Protein 5XPC (pdb70)

CATH classification: 3.10.20.10

GO terms:
  GO:0004520 DNA endonuclease activity (F, IDA)
  GO:0006309 apoptotic DNA fragmentation (P, IDA)
  GO:0006309 apoptotic DNA fragmentation (P, TAS)
  GO:0031491 nucleosome binding (F, IPI)

Nearest PDB structures (foldseek):
  5xpb-assembly1_E  TM=9.984E-01  e=8.593E-16  Drosophila melanogaster
  7v6e-assembly2_B  TM=9.165E-01  e=2.804E-06  Drosophila melanogaster
  2eel-assembly1_A  TM=8.761E-01  e=1.383E-06  Homo sapiens
  4ikg-assembly1_A  TM=8.770E-01  e=5.742E-05  Mus musculus
  4mac-assembly3_B  TM=8.916E-01  e=1.092E-04  Mus musculus

Sequence (433 aa):
APMRGYKVTDNERTRKYGIGANSLEMLIAKAKSKFPLLEPHLYLASDGFEVSDDEYLKSLPAQTLFIVSGPDAVITTDADFEFEKGAPMRGYKVTDNERTRKYGIGANSLEMLIAKAKSKFPLLEPHLYLASDGFEVSDDEYLKSLPAQTLFIVSGPDAVITTDADFEFEKMLAPMRGYKVTDNERTRKYGIGANSLEMLIAKAKSKFPLLEPHLYLASDGFEVSDDEYLKSLPAQTLFIVSGPDAVITTDADFEFEKMAPMRGYKVTDNERTRKYGIGANSLEMLIAKAKSKFPLLEPHLYLASDGFEVSDDEYLKSLPAQTLFIVSGPDAVITTDADFEFEKMLGAPMRGYKVTDNERTRKYGIGANSLEMLIAKAKSKFPLLEPHLYLASDGFEVSDDEYLKSLPAQTLFIVSGPDAVITTDADFEFEKM

Foldseek 3Di:
DDWFWEWEAALVRPRIDIDIDDFPVVVQVVVPVVDDEPAKWWAQQAPGHTQPGRVSVVVDDGHGYTHIDYPPDDHCHVVNVVVVD/DADWFWEKEAALLRPDIDIDIDRFLVVVQVVVCVVPVDDAKWKAQLAQGHTPDGRVSVVVDDGHGYIHIDHPPDDGQHPVRNVVVVVD/DDWFWEWEAAQLRPDIDIDIDDFPVGVQVVVVVVDVDPAKWKAQLAPGHTPPGRVSVVVDDGHGYIHIDHPPDDHQHPVNNVVVVD/DDWFWEKEDALLRDDIDIDIDDFPVRVQVVVCVVVVDPAKWKAQLAQRHTQDGRVSVVVDDGHGYIHIDHPPDDGQHPVNSVVVVVD/DADKFWEKEAALLRPDIDIDIDRFPVRVQVVVCVVPVDPAKWWAQLAQGHTCDGRVSVVVDDGHGYIHIDHPPDRGHHPVRSVVVVD

Radius of gyration: 29.67 Å; Cα contacts (8 Å, |Δi|>4): 879; chains: 5; bounding box: 61×91×56 Å

Organism: Drosophila melanogaster (NCBI:txid7227)

Secondary structure (DSSP, 8-state):
---EEEEEE-TTS-SEEEEEESSHHHHHHHHHHHS--SS-EEEETTT--EE-SHHHHHTSPTT-EEEEE-TT-----HHHHHHH-/-PPPEEEEEE-TT--SEEEEEESSHHHHHHHHHHHS--SS-EEEETTT--EE-SHHHHHHSPTT-EEEEESTT--PPPHHHHHHHHH-/---EEEEEE-TT---EEEEEESSHHHHHHHHHHHSS-SS-EEEETTT--EE-SHHHHHHSPTT-EEEEE-TT-----HHHHHHHT-/---EEEEEE-TT--SEEEEEESSHHHHHHHHHHHS--SS-EEEETTT--EE-SHHHHHTSPTT-EEEEE-TT--PPPHHHHHHHHH-/-PPPEEEEEE-TT--SEEEEEESSHHHHHHHHHHHS--SS-EEEETTT--B--SHHHHHTSPTT-EEEEE-TT--PPPHHHHHHHH-

InterPro domains:
  IPR003508 CIDE-N domain [PF02017] (48-115)
  IPR003508 CIDE-N domain [PS51135] (46-121)
  IPR003508 CIDE-N domain [SM00266] (48-112)
  IPR015311 DNA fragmentation factor 40, C-terminal [PF09230] (152-435)
  IPR039729 DNA fragmentation factor 40 [PTHR13067] (41-447)
  IPR044925 His-Me finger superfamily [SSF54060] (134-439)

Structure (mmCIF, N/CA/C/O backbone):
data_5XPC
#
_entry.id   5XPC
#
_cell.length_a   53.081
_cell.length_b   76.588
_cell.length_c   174.597
_cell.angle_alpha   90.00
_cell.angle_beta   90.00
_cell.angle_gamma   90.00
#
_symmetry.space_group_name_H-M   'P 21 21 21'
#
loop_
_entity.id
_entity.type
_entity.pdbx_description
1 polymer 'DNAation factor-related protein 4'
2 non-polymer GLYCEROL
3 water water
#
loop_
_atom_site.group_PDB
_atom_site.id
_atom_site.type_symbol
_atom_site.label_atom_id
_atom_site.label_alt_id
_atom_site.label_comp_id
_atom_site.label_asym_id
_atom_site.label_entity_id
_atom_site.label_seq_id
_atom_site.pdbx_PDB_ins_code
_atom_site.Cartn_x
_atom_site.Cartn_y
_atom_site.Cartn_z
_atom_site.occupancy
_atom_site.B_iso_or_equiv
_atom_site.auth_seq_id
_atom_site.auth_comp_id
_atom_site.auth_asym_id
_atom_site.auth_atom_id
_atom_site.pdbx_PDB_model_num
ATOM 1 N N . ALA A 1 7 ? -4.506 36.281 104.907 1.00 51.45 45 ALA A N 1
ATOM 2 C CA . ALA A 1 7 ? -3.186 36.624 104.385 1.00 50.00 45 ALA A CA 1
ATOM 3 C C . ALA A 1 7 ? -2.996 36.080 102.969 1.00 43.13 45 ALA A C 1
ATOM 4 O O . ALA A 1 7 ? -3.500 35.003 102.632 1.00 41.09 45 ALA A O 1
ATOM 6 N N . PRO A 1 8 ? -2.276 36.824 102.137 1.00 43.82 46 PRO A N 1
ATOM 7 C CA . PRO A 1 8 ? -2.085 36.397 100.749 1.00 41.55 46 PRO A CA 1
ATOM 8 C C . PRO A 1 8 ? -1.065 35.276 100.637 1.00 38.28 46 PRO A C 1
ATOM 9 O O . PRO A 1 8 ? -0.119 35.166 101.421 1.00 31.40 46 PRO A O 1
ATOM 13 N N . MET A 1 9 ? -1.280 34.432 99.640 1.00 34.04 47 MET A N 1
ATOM 14 C CA . MET A 1 9 ? -0.289 33.434 99.283 1.00 31.27 47 MET A CA 1
ATOM 15 C C . MET A 1 9 ? 0.926 34.130 98.673 1.00 31.24 47 MET A C 1
ATOM 16 O O . MET A 1 9 ? 0.789 35.037 97.848 1.00 31.70 47 MET A O 1
ATOM 21 N N . ARG A 1 10 ? 2.122 33.728 99.092 1.00 25.45 48 ARG A N 1
ATOM 22 C CA . ARG A 1 10 ? 3.348 34.234 98.485 1.00 21.89 48 ARG A CA 1
ATOM 23 C C . ARG A 1 10 ? 4.262 33.067 98.140 1.00 23.66 48 ARG A C 1
ATOM 24 O O . ARG A 1 10 ? 4.198 32.011 98.766 1.00 25.92 48 ARG A O 1
ATOM 32 N N . GLY A 1 11 ? 5.115 33.267 97.138 1.00 23.06 49 GLY A N 1
ATOM 33 C CA . GLY A 1 11 ? 6.107 32.272 96.782 1.00 21.48 49 GLY A CA 1
ATOM 34 C C . GLY A 1 11 ? 7.381 32.442 97.595 1.00 24.61 49 GLY A C 1
ATOM 35 O O . GLY A 1 11 ? 7.843 33.558 97.821 1.00 22.93 49 GLY A O 1
ATOM 36 N N . TYR A 1 12 ? 7.946 31.311 98.028 1.00 21.58 50 TYR A N 1
ATOM 37 C CA . TYR A 1 12 ? 9.225 31.278 98.732 1.00 19.47 50 TYR A CA 1
ATOM 38 C C . TYR A 1 12 ? 10.111 30.191 98.130 1.00 19.88 50 TYR A C 1
ATOM 39 O O . TYR A 1 12 ? 9.622 29.220 97.547 1.00 23.13 50 TYR A O 1
ATOM 48 N N . LYS A 1 13 ? 11.425 30.343 98.302 1.00 17.86 51 LYS A N 1
ATOM 49 C CA . LYS A 1 13 ? 12.397 29.345 97.868 1.00 19.66 51 LYS A CA 1
ATOM 50 C C . LYS A 1 13 ? 13.018 28.674 99.088 1.00 26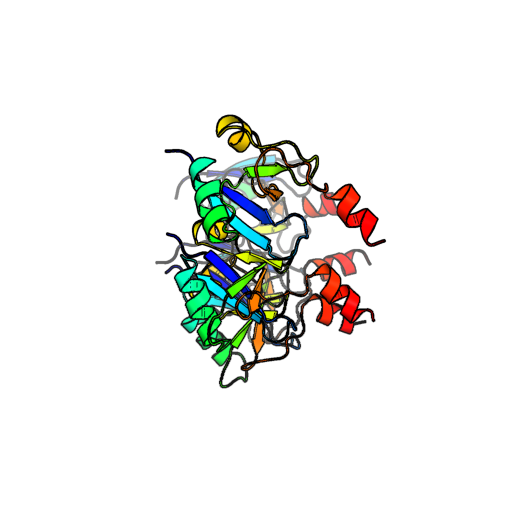.86 51 LYS A C 1
ATOM 51 O O . LYS A 1 13 ? 13.460 29.353 100.026 1.00 24.43 51 LYS A O 1
ATOM 57 N N . VAL A 1 14 ? 13.033 27.347 99.083 1.00 24.57 52 VAL A N 1
ATOM 58 C CA . VAL A 1 14 ? 13.540 26.562 100.203 1.00 22.88 52 VAL A CA 1
ATOM 59 C C . VAL A 1 14 ? 14.514 25.528 99.653 1.00 24.46 52 VAL A C 1
ATOM 60 O O . VAL A 1 14 ? 14.212 24.852 98.662 1.00 25.50 52 VAL A O 1
ATOM 64 N N . THR A 1 15 ? 15.665 25.383 100.307 1.00 23.20 53 THR A N 1
ATOM 65 C CA . THR A 1 15 ? 16.660 24.401 99.894 1.00 22.20 53 THR A CA 1
ATOM 66 C C . THR A 1 15 ? 17.358 23.865 101.138 1.00 27.23 53 THR A C 1
ATOM 67 O O . THR A 1 15 ? 17.151 24.352 102.251 1.00 26.50 53 THR A O 1
ATOM 71 N N . ASP A 1 16 ? 18.171 22.833 100.949 1.00 24.95 54 ASP A N 1
ATOM 72 C CA . ASP A 1 16 ? 18.888 22.246 102.069 1.00 23.54 54 ASP A CA 1
ATOM 73 C C . ASP A 1 16 ? 20.241 22.928 102.204 1.00 24.30 54 ASP A C 1
ATOM 74 O O . ASP A 1 16 ? 20.603 23.800 101.414 1.00 27.04 54 ASP A O 1
ATOM 79 N N . ASN A 1 17 ? 21.008 22.534 103.225 1.00 28.06 55 ASN A N 1
ATOM 80 C CA . ASN A 1 17 ? 22.269 23.220 103.464 1.00 24.55 55 ASN A CA 1
ATOM 81 C C . ASN A 1 17 ? 23.241 23.032 102.310 1.00 28.50 55 ASN A C 1
ATOM 82 O O . ASN A 1 17 ? 24.068 23.913 102.055 1.00 31.00 55 ASN A O 1
ATOM 87 N N . GLU A 1 18 ? 23.164 21.896 101.610 1.00 31.15 56 GLU A N 1
ATOM 88 C CA . GLU A 1 18 ? 23.955 21.686 100.403 1.00 35.11 56 GLU A CA 1
ATOM 89 C C . GLU A 1 18 ? 23.466 22.518 99.231 1.00 30.13 56 GLU A C 1
ATOM 90 O O . GLU A 1 18 ? 24.194 22.635 98.237 1.00 31.01 56 GLU A O 1
ATOM 96 N N . ARG A 1 19 ? 22.251 23.059 99.321 1.00 25.59 57 ARG A N 1
ATOM 97 C CA . ARG A 1 19 ? 21.655 23.895 98.279 1.00 28.32 57 ARG A CA 1
ATOM 98 C C . ARG A 1 19 ? 21.502 23.146 96.956 1.00 27.31 57 ARG A C 1
ATOM 99 O O . ARG A 1 19 ? 21.606 23.737 95.876 1.00 25.88 57 ARG A O 1
ATOM 107 N N . THR A 1 20 ? 21.244 21.836 97.010 1.00 24.87 58 THR A N 1
ATOM 108 C CA . THR A 1 20 ? 21.011 21.090 95.780 1.00 25.13 58 THR A CA 1
ATOM 109 C C . THR A 1 20 ? 19.610 20.512 95.673 1.00 28.16 58 THR A C 1
ATOM 110 O O . THR A 1 20 ? 19.176 20.215 94.558 1.00 32.64 58 THR A O 1
ATOM 114 N N . ARG A 1 21 ? 18.886 20.359 96.782 1.00 25.12 59 ARG A N 1
ATOM 115 C CA . ARG A 1 21 ? 17.462 20.047 96.742 1.00 27.09 59 ARG A CA 1
ATOM 116 C C . ARG A 1 21 ? 16.721 21.371 96.869 1.00 25.88 59 ARG A C 1
ATOM 117 O O . ARG A 1 21 ? 16.721 21.983 97.939 1.00 27.38 59 ARG A O 1
ATOM 125 N N . LYS A 1 22 ? 16.115 21.830 95.774 1.00 22.12 60 LYS A N 1
ATOM 126 C CA . LYS A 1 22 ? 15.639 23.209 95.670 1.00 21.13 60 LYS A CA 1
ATOM 127 C C . LYS A 1 22 ? 14.152 23.207 95.342 1.00 24.32 60 LYS A C 1
ATOM 128 O O . LYS A 1 22 ? 13.747 22.623 94.332 1.00 22.30 60 LYS A O 1
ATOM 134 N N . TYR A 1 23 ? 13.337 23.843 96.190 1.00 20.45 61 TYR A N 1
ATOM 135 C CA . TYR A 1 23 ? 11.888 23.859 95.984 1.00 21.90 61 TYR A CA 1
ATOM 136 C C . TYR A 1 23 ? 11.335 25.276 96.078 1.00 21.41 61 TYR A C 1
ATOM 137 O O . TYR A 1 23 ? 11.626 26.001 97.036 1.00 21.27 61 TYR A O 1
ATOM 146 N N . GLY A 1 24 ? 10.525 25.657 95.090 1.00 19.37 62 GLY A N 1
ATOM 147 C CA . GLY A 1 24 ? 9.643 26.805 95.231 1.00 17.51 62 GLY A CA 1
ATOM 148 C C . GLY A 1 24 ? 8.351 26.352 95.891 1.00 21.57 62 GLY A C 1
ATOM 149 O O . GLY A 1 24 ? 7.730 25.378 95.452 1.00 23.48 62 GLY A O 1
ATOM 150 N N . ILE A 1 25 ? 7.949 27.061 96.947 1.00 18.53 63 ILE A N 1
ATOM 151 C CA . ILE A 1 25 ? 6.786 26.702 97.753 1.00 20.81 63 ILE A CA 1
ATOM 152 C C . ILE A 1 25 ? 5.915 27.935 97.964 1.00 20.45 63 ILE A C 1
ATOM 153 O O . ILE A 1 25 ? 6.408 28.977 98.409 1.00 23.02 63 ILE A O 1
ATOM 158 N N . GLY A 1 26 ? 4.616 27.804 97.698 1.00 19.37 64 GLY A N 1
ATOM 159 C CA . GLY A 1 26 ? 3.671 28.870 97.996 1.00 23.26 64 GLY A CA 1
ATOM 160 C C . GLY A 1 26 ? 3.075 28.673 99.382 1.00 26.26 64 GLY A C 1
ATOM 161 O O . GLY A 1 26 ? 2.687 27.559 99.745 1.00 27.74 64 GLY A O 1
ATOM 162 N N . ALA A 1 27 ? 3.008 29.758 100.158 1.00 22.92 65 ALA A N 1
ATOM 163 C CA . ALA A 1 27 ? 2.453 29.672 101.506 1.00 24.28 65 ALA A CA 1
ATOM 164 C C . ALA A 1 27 ? 1.933 31.031 101.963 1.00 26.53 65 ALA A C 1
ATOM 165 O O . ALA A 1 27 ? 2.417 32.080 101.530 1.00 26.19 65 ALA A O 1
ATOM 167 N N . ASN A 1 28 ? 0.959 30.999 102.878 1.00 24.58 66 ASN A N 1
ATOM 168 C CA . ASN A 1 28 ? 0.406 32.213 103.470 1.00 24.22 66 ASN A CA 1
ATOM 169 C C . ASN A 1 28 ? 0.674 32.306 104.969 1.00 28.07 66 ASN A C 1
ATOM 170 O O . ASN A 1 28 ? 0.079 33.157 105.643 1.00 28.71 66 ASN A O 1
ATOM 175 N N . SER A 1 29 ? 1.547 31.454 105.505 1.00 25.07 67 SER A N 1
ATOM 176 C CA . SER A 1 29 ? 1.903 31.492 106.921 1.00 27.71 67 SER A CA 1
ATOM 177 C C . SER A 1 29 ? 3.171 30.683 107.112 1.00 26.10 67 SER A C 1
ATOM 178 O O . SER A 1 29 ? 3.502 29.818 106.294 1.00 25.98 67 SER A O 1
ATOM 181 N N . LEU A 1 30 ? 3.882 30.975 108.205 1.00 27.71 68 LEU A N 1
ATOM 182 C CA . LEU A 1 30 ? 5.047 30.168 108.549 1.00 26.31 68 LEU A CA 1
ATOM 183 C C . LEU A 1 30 ? 4.656 28.716 108.802 1.00 28.21 68 LEU A C 1
ATOM 184 O O . LEU A 1 30 ? 5.353 27.791 108.366 1.00 27.19 68 LEU A O 1
ATOM 189 N N . GLU A 1 31 ? 3.544 28.500 109.511 1.00 28.96 69 GLU A N 1
ATOM 190 C CA . GLU A 1 31 ? 3.053 27.145 109.750 1.00 27.66 69 GLU A CA 1
ATOM 191 C C . GLU A 1 31 ? 2.880 26.378 108.441 1.00 28.22 69 GLU A C 1
ATOM 192 O O . GLU A 1 31 ? 3.343 25.239 108.307 1.00 28.62 69 GLU A O 1
ATOM 198 N N . MET A 1 32 ? 2.224 26.995 107.453 1.00 26.60 70 MET A N 1
ATOM 199 C CA . MET A 1 32 ? 2.049 26.334 106.165 1.00 28.72 70 MET A CA 1
ATOM 200 C C . MET A 1 32 ? 3.385 26.089 105.477 1.00 29.29 70 MET A C 1
ATOM 201 O O . MET A 1 32 ? 3.606 25.014 104.898 1.00 27.04 70 MET A O 1
ATOM 206 N N . LEU A 1 33 ? 4.287 27.077 105.516 1.00 25.63 71 LEU A N 1
ATOM 207 C CA . LEU A 1 33 ? 5.554 26.929 104.808 1.00 25.05 71 LEU A CA 1
ATOM 208 C C . LEU A 1 33 ? 6.373 25.789 105.398 1.00 24.48 71 LEU A C 1
ATOM 209 O O . LEU A 1 33 ? 6.945 24.978 104.662 1.00 23.95 71 LEU A O 1
ATOM 214 N N . ILE A 1 34 ? 6.416 25.700 106.728 1.00 28.92 72 ILE A N 1
ATOM 215 C CA . ILE A 1 34 ? 7.104 24.601 107.393 1.00 26.47 72 ILE A CA 1
ATOM 216 C C . ILE A 1 34 ? 6.457 23.266 107.041 1.00 29.25 72 ILE A C 1
ATOM 217 O O . ILE A 1 34 ? 7.151 22.283 106.742 1.00 30.02 72 ILE A O 1
ATOM 222 N N . ALA A 1 35 ? 5.122 23.200 107.099 1.00 28.51 73 ALA A N 1
ATOM 223 C CA . ALA A 1 35 ? 4.430 21.946 106.811 1.00 30.65 73 ALA A CA 1
ATOM 224 C C . ALA A 1 35 ? 4.738 21.453 105.406 1.00 32.97 73 ALA A C 1
ATOM 225 O O . ALA A 1 35 ? 4.969 20.257 105.196 1.00 30.13 73 ALA A O 1
ATOM 227 N N . LYS A 1 36 ? 4.739 22.361 104.428 1.00 28.81 74 LYS A N 1
ATOM 228 C CA . LYS A 1 36 ? 5.045 21.968 103.058 1.00 29.05 74 LYS A CA 1
ATOM 229 C C . LYS A 1 36 ? 6.510 21.580 102.912 1.00 25.02 74 LYS A C 1
ATOM 230 O O . LYS A 1 36 ? 6.838 20.630 102.188 1.00 2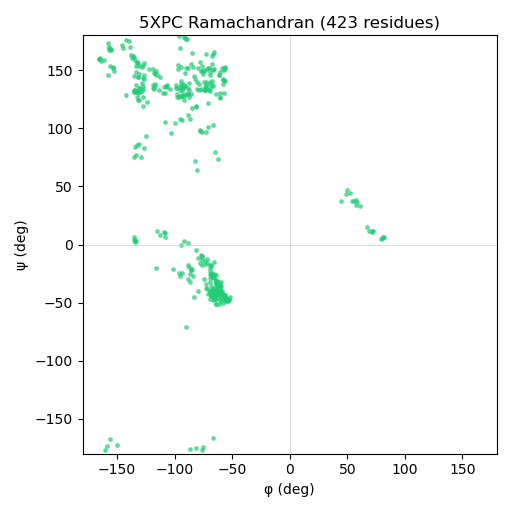9.59 74 LYS A O 1
ATOM 236 N N . ALA A 1 37 ? 7.406 22.322 103.567 1.00 23.90 75 ALA A N 1
ATOM 237 C CA . ALA A 1 37 ? 8.824 21.980 103.526 1.00 28.95 75 ALA A CA 1
ATOM 238 C C . ALA A 1 37 ? 9.069 20.618 104.159 1.00 28.29 75 ALA A C 1
ATOM 239 O O . ALA A 1 37 ? 9.882 19.824 103.661 1.00 28.83 75 ALA A O 1
ATOM 241 N N . LYS A 1 38 ? 8.342 20.316 105.237 1.00 26.41 76 LYS A N 1
ATOM 242 C CA . LYS A 1 38 ? 8.533 19.044 105.929 1.00 29.42 76 LYS A CA 1
ATOM 243 C C . LYS A 1 38 ? 8.177 17.862 105.035 1.00 35.60 76 LYS A C 1
ATOM 244 O O . LYS A 1 38 ? 8.817 16.808 105.109 1.00 37.63 76 LYS A O 1
ATOM 250 N N . SER A 1 39 ? 7.163 18.014 104.181 1.00 35.63 77 SER A N 1
ATOM 251 C CA . SER A 1 39 ? 6.812 16.923 103.276 1.00 42.24 77 SER A CA 1
ATOM 252 C C . SER A 1 39 ? 7.874 16.700 102.205 1.00 40.39 77 SER A C 1
ATOM 253 O O . SER A 1 39 ? 7.923 15.620 101.611 1.00 42.23 77 SER A O 1
ATOM 256 N N . LYS A 1 40 ? 8.723 17.696 101.948 1.00 34.62 78 LYS A N 1
ATOM 257 C CA . LYS A 1 40 ? 9.798 17.563 100.977 1.00 38.10 78 LYS A CA 1
ATOM 258 C C . LYS A 1 40 ? 11.138 17.194 101.601 1.00 44.35 78 LYS A C 1
ATOM 259 O O . LYS A 1 40 ? 11.977 16.601 100.912 1.00 51.55 78 LYS A O 1
ATOM 265 N N . PHE A 1 41 ? 11.360 17.500 102.881 1.00 36.53 79 PHE A N 1
ATOM 266 C CA . PHE A 1 41 ? 12.708 17.333 103.391 1.00 40.58 79 PHE A CA 1
ATOM 267 C C . PHE A 1 41 ? 12.768 16.317 104.524 1.00 63.25 79 PHE A C 1
ATOM 268 O O . PHE A 1 41 ? 11.792 16.123 105.259 1.00 65.98 79 PHE A O 1
ATOM 276 N N . PRO A 1 42 ? 14.012 15.580 104.683 1.00 78.01 80 PRO A N 1
ATOM 277 C CA . PRO A 1 42 ? 14.227 14.546 105.715 1.00 85.33 80 PRO A CA 1
ATOM 278 C C . PRO A 1 42 ? 14.600 15.137 107.073 1.00 86.60 80 PRO A C 1
ATOM 279 O O . PRO A 1 42 ? 15.748 15.061 107.532 1.00 93.92 80 PRO A O 1
ATOM 283 N N . LEU A 1 43 ? 13.630 15.757 107.744 1.00 74.21 81 LEU A N 1
ATOM 284 C CA . LEU A 1 43 ? 13.887 16.423 109.016 1.00 58.94 81 LEU A CA 1
ATOM 285 C C . LEU A 1 43 ? 12.712 16.208 109.953 1.00 63.80 81 LEU A C 1
ATOM 286 O O . LEU A 1 43 ? 11.565 16.454 109.575 1.00 66.25 81 LEU A O 1
ATOM 291 N N . LEU A 1 44 ? 13.005 15.754 111.175 1.00 64.56 82 LEU A N 1
ATOM 292 C CA . LEU A 1 44 ? 11.947 15.524 112.156 1.00 68.92 82 LEU A CA 1
ATOM 293 C C . LEU A 1 44 ? 11.317 16.832 112.605 1.00 70.62 82 LEU A C 1
ATOM 294 O O . LEU A 1 44 ? 10.098 16.908 112.806 1.00 70.36 82 LEU A O 1
ATOM 299 N N . GLU A 1 45 ? 12.134 17.868 112.776 1.00 66.48 83 GLU A N 1
ATOM 300 C CA . GLU A 1 45 ? 11.674 19.186 113.204 1.00 60.99 83 GLU A CA 1
ATOM 301 C C . GLU A 1 45 ? 12.315 20.218 112.289 1.00 48.43 83 GLU A C 1
ATOM 302 O O . GLU A 1 45 ? 13.384 20.764 112.598 1.00 42.10 83 GLU A O 1
ATOM 308 N N . PRO A 1 46 ? 11.702 20.496 111.142 1.00 41.64 84 PRO A N 1
ATOM 309 C CA . PRO A 1 46 ? 12.287 21.476 110.223 1.00 41.10 84 PRO A CA 1
ATOM 310 C C . PRO A 1 46 ? 12.123 22.892 110.748 1.00 36.37 84 PRO A C 1
ATOM 311 O O . PRO A 1 46 ? 11.072 23.260 111.278 1.00 33.38 84 PRO A O 1
ATOM 315 N N . HIS A 1 47 ? 13.193 23.671 110.620 1.00 33.29 85 HIS A N 1
ATOM 316 C CA . HIS A 1 47 ? 13.171 25.103 110.869 1.00 29.55 85 HIS A CA 1
ATOM 317 C C . HIS A 1 47 ? 13.768 25.808 109.658 1.00 26.86 85 HIS A C 1
ATOM 318 O O . HIS A 1 47 ? 14.588 25.237 108.932 1.00 28.79 85 HIS A O 1
ATOM 325 N N . LEU A 1 48 ? 13.345 27.048 109.427 1.00 24.45 86 LEU A N 1
ATOM 326 C CA . LEU A 1 48 ? 13.795 27.828 108.277 1.00 24.23 86 LEU A CA 1
ATOM 327 C C . LEU A 1 48 ? 14.812 28.874 108.711 1.00 26.10 86 LEU A C 1
ATOM 328 O O . LEU A 1 48 ? 14.594 29.586 109.697 1.00 26.76 86 LEU A O 1
ATOM 333 N N . TYR A 1 49 ? 15.910 28.976 107.959 1.00 21.85 87 TYR A N 1
ATOM 334 C CA . TYR A 1 49 ? 16.965 29.948 108.218 1.00 22.76 87 TYR A CA 1
ATOM 335 C C . TYR A 1 49 ? 17.229 30.754 106.951 1.00 26.14 87 TYR A C 1
ATOM 336 O O . TYR A 1 49 ? 17.194 30.207 105.846 1.00 25.42 87 TYR A O 1
ATOM 345 N N . LEU A 1 50 ? 17.495 32.054 107.103 1.00 23.04 88 LEU A N 1
ATOM 346 C CA . LEU A 1 50 ? 17.885 32.850 105.937 1.00 26.97 88 LEU A CA 1
ATOM 347 C C . LEU A 1 50 ? 19.164 32.299 105.320 1.00 25.86 88 LEU A C 1
ATOM 348 O O . LEU A 1 50 ? 20.155 32.067 106.020 1.00 22.68 88 LEU A O 1
ATOM 353 N N . ALA A 1 51 ? 19.148 32.098 103.998 1.00 21.63 89 ALA A N 1
ATOM 354 C CA . ALA A 1 51 ? 20.378 31.710 103.317 1.00 27.00 89 ALA A CA 1
ATOM 355 C C . ALA A 1 51 ? 21.435 32.805 103.411 1.00 25.85 89 ALA A C 1
ATOM 356 O O . ALA A 1 51 ? 22.636 32.509 103.448 1.00 27.22 89 ALA A O 1
ATOM 358 N N . SER A 1 52 ? 21.014 34.071 103.456 1.00 24.08 90 SER A N 1
ATOM 359 C CA . SER A 1 52 ? 21.977 35.171 103.458 1.00 30.13 90 SER A CA 1
ATOM 360 C C . SER A 1 52 ? 22.848 35.153 104.711 1.00 31.62 90 SER A C 1
ATOM 361 O O . SER A 1 52 ? 24.081 35.204 104.626 1.00 29.37 90 SER A O 1
ATOM 364 N N . ASP A 1 53 ? 22.228 35.086 105.888 1.00 28.47 91 ASP A N 1
ATOM 365 C CA . ASP A 1 53 ? 22.997 35.240 107.117 1.00 29.99 91 ASP A CA 1
ATOM 366 C C . ASP A 1 53 ? 22.657 34.233 108.209 1.00 31.91 91 ASP A C 1
ATOM 367 O O . ASP A 1 53 ? 23.162 34.377 109.322 1.00 30.42 91 ASP A O 1
ATOM 372 N N . GLY A 1 54 ? 21.818 33.232 107.937 1.00 27.87 92 GLY A N 1
ATOM 373 C CA . GLY A 1 54 ? 21.564 32.165 108.888 1.00 28.79 92 GLY A CA 1
ATOM 374 C C . GLY A 1 54 ? 20.572 32.474 109.985 1.00 27.34 92 GLY A C 1
ATOM 375 O O . GLY A 1 54 ? 20.404 31.651 110.895 1.00 26.55 92 GLY A O 1
ATOM 376 N N . PHE A 1 55 ? 19.904 33.620 109.944 1.00 26.88 93 PHE A N 1
ATOM 377 C CA . PHE A 1 55 ? 18.968 33.937 111.014 1.00 25.92 93 PHE A CA 1
ATOM 378 C C . PHE A 1 55 ? 17.703 33.104 110.862 1.00 28.80 93 PHE A C 1
ATOM 379 O O . PHE A 1 55 ? 17.167 32.949 109.758 1.00 27.58 93 PHE A O 1
ATOM 387 N N . GLU A 1 56 ? 17.267 32.506 111.966 1.00 26.11 94 GLU A N 1
ATOM 388 C CA . GLU A 1 56 ? 16.135 31.593 111.921 1.00 25.34 94 GLU A CA 1
ATOM 389 C C . GLU A 1 56 ? 14.837 32.381 111.875 1.00 29.97 94 GLU A C 1
ATOM 390 O O . GLU A 1 56 ? 14.677 33.381 112.579 1.00 32.41 94 GLU A O 1
ATOM 396 N N . VAL A 1 57 ? 13.903 31.929 111.041 1.00 26.72 95 VAL A N 1
ATOM 397 C CA . VAL A 1 57 ? 12.589 32.558 110.935 1.00 20.27 95 VAL A CA 1
ATOM 398 C C . VAL A 1 57 ? 11.786 32.084 112.143 1.00 28.15 95 VAL A C 1
ATOM 399 O O . VAL A 1 57 ? 11.250 30.973 112.149 1.00 29.64 95 VAL A O 1
ATOM 403 N N . SER A 1 58 ? 11.721 32.911 113.189 1.00 26.91 96 SER A N 1
ATOM 404 C CA . SER A 1 58 ? 11.190 32.429 114.459 1.00 30.27 96 SER A CA 1
ATOM 405 C C . SER A 1 58 ? 9.671 32.515 114.557 1.00 33.02 96 SER A C 1
ATOM 406 O O . SER A 1 58 ? 9.078 31.782 115.359 1.00 29.84 96 SER A O 1
ATOM 409 N N . ASP A 1 59 ? 9.019 33.373 113.774 1.00 28.17 97 ASP A N 1
ATOM 410 C CA . ASP A 1 59 ? 7.569 33.478 113.874 1.00 27.07 97 ASP A CA 1
ATOM 411 C C . ASP A 1 59 ? 7.010 34.000 112.558 1.00 28.65 97 ASP A C 1
ATOM 412 O O . ASP A 1 59 ? 7.744 34.462 111.679 1.00 25.55 97 ASP A O 1
ATOM 417 N N . ASP A 1 60 ? 5.686 33.889 112.434 1.00 26.49 98 ASP A N 1
ATOM 418 C CA . ASP A 1 60 ? 5.002 34.307 111.214 1.00 29.72 98 ASP A CA 1
ATOM 419 C C . ASP A 1 60 ? 5.215 35.788 110.947 1.00 32.08 98 ASP A C 1
ATOM 420 O O . ASP A 1 60 ? 5.360 36.199 109.791 1.00 29.69 98 ASP A O 1
ATOM 425 N N . GLU A 1 61 ? 5.248 36.609 112.007 1.00 27.05 99 GLU A N 1
ATOM 426 C CA . GLU A 1 61 ? 5.454 38.039 111.808 1.00 27.99 99 GLU A CA 1
ATOM 427 C C . GLU A 1 61 ? 6.794 38.318 111.133 1.00 27.20 99 GLU A C 1
ATOM 428 O O . GLU A 1 61 ? 6.890 39.199 110.268 1.00 27.82 99 GLU A O 1
ATOM 434 N N . TYR A 1 62 ? 7.839 37.574 111.496 1.00 25.88 100 TYR A N 1
ATOM 435 C CA . TYR A 1 62 ? 9.111 37.765 110.810 1.00 25.10 100 TYR A CA 1
ATOM 436 C C . TYR A 1 62 ? 9.015 37.323 109.356 1.00 22.42 100 TYR A C 1
ATOM 437 O O . TYR A 1 62 ? 9.499 38.023 108.456 1.00 25.19 100 TYR A O 1
ATOM 446 N N . LEU A 1 63 ? 8.394 36.169 109.107 1.00 22.83 101 LEU A N 1
ATOM 447 C CA . LEU A 1 63 ? 8.236 35.694 107.733 1.00 21.43 101 LEU A CA 1
ATOM 448 C C . LEU A 1 63 ? 7.586 36.767 106.865 1.00 25.00 101 LEU A C 1
ATOM 449 O O . LEU A 1 63 ? 8.071 37.084 105.772 1.00 25.06 101 LEU A O 1
ATOM 454 N N . LYS A 1 64 ? 6.506 37.370 107.365 1.00 24.19 102 LYS A N 1
ATOM 455 C CA . LYS A 1 64 ? 5.774 38.355 106.578 1.00 29.55 102 LYS A CA 1
ATOM 456 C C . LYS A 1 64 ? 6.571 39.637 106.370 1.00 29.38 102 LYS A C 1
ATOM 457 O O . LYS A 1 64 ? 6.246 40.407 105.462 1.00 28.64 102 LYS A O 1
ATOM 463 N N . SER A 1 65 ? 7.604 39.888 107.183 1.00 25.17 103 SER A N 1
ATOM 464 C CA . SER A 1 65 ? 8.473 41.037 106.955 1.00 24.05 103 SER A CA 1
ATOM 465 C C . SER A 1 65 ? 9.460 40.820 105.813 1.00 23.01 103 SER A C 1
ATOM 466 O O . SER A 1 65 ? 10.141 41.774 105.413 1.00 23.71 103 SER A O 1
ATOM 469 N N . LEU A 1 66 ? 9.560 39.592 105.280 1.00 26.95 104 LEU A N 1
ATOM 470 C CA . LEU A 1 66 ? 10.550 39.309 104.251 1.00 24.83 104 LEU A CA 1
ATOM 471 C C . LEU A 1 66 ? 9.939 39.461 102.859 1.00 26.76 104 LEU A C 1
ATOM 472 O O . LEU A 1 66 ? 8.731 39.284 102.684 1.00 26.44 104 LEU A O 1
ATOM 477 N N . PRO A 1 67 ? 10.760 39.782 101.862 1.00 25.24 105 PRO A N 1
ATOM 478 C CA . PRO A 1 67 ? 10.257 39.844 100.478 1.00 26.17 105 PRO A CA 1
ATOM 479 C C . PRO A 1 67 ? 9.826 38.470 99.982 1.00 27.34 105 PRO A C 1
ATOM 480 O O . PRO A 1 67 ? 10.357 37.440 100.404 1.00 25.71 105 PRO A O 1
ATOM 484 N N . ALA A 1 68 ? 8.850 38.461 99.071 1.00 27.07 106 ALA A N 1
ATOM 485 C CA . ALA A 1 68 ? 8.532 37.227 98.361 1.00 27.00 106 ALA A CA 1
ATOM 486 C C . ALA A 1 68 ? 9.784 36.705 97.663 1.00 25.28 106 ALA A C 1
ATOM 487 O O . ALA A 1 68 ? 10.691 37.469 97.317 1.00 22.39 106 ALA A O 1
ATOM 489 N N . GLN A 1 69 ? 9.834 35.382 97.472 1.00 21.28 107 GLN A N 1
ATOM 490 C CA . GLN A 1 69 ? 10.934 34.662 96.830 1.00 22.41 107 GLN A CA 1
ATOM 491 C C . GLN A 1 69 ? 12.232 34.701 97.640 1.00 29.61 107 GLN A C 1
ATOM 492 O O . GLN A 1 69 ? 13.300 34.344 97.118 1.00 24.98 107 GLN A O 1
ATOM 498 N N . THR A 1 70 ? 12.172 35.081 98.916 1.00 22.10 108 THR A N 1
ATOM 499 C CA . THR A 1 70 ? 13.335 34.930 99.781 1.00 22.90 108 THR A CA 1
ATOM 500 C C . THR A 1 70 ? 13.779 33.474 99.812 1.00 20.37 108 THR A C 1
ATOM 501 O O . THR A 1 70 ? 12.954 32.556 99.786 1.00 21.39 108 THR A O 1
ATOM 505 N N . LEU A 1 71 ? 15.093 33.267 99.825 1.00 22.19 109 LEU A N 1
ATOM 506 C CA . LEU A 1 71 ? 15.676 31.930 99.891 1.00 23.37 109 LEU A CA 1
ATOM 507 C C . LEU A 1 71 ? 15.939 31.519 101.341 1.00 23.69 109 LEU A C 1
ATOM 508 O O . LEU A 1 71 ? 16.650 32.218 102.077 1.00 22.41 109 LEU A O 1
ATOM 513 N N . PHE A 1 72 ? 15.388 30.376 101.734 1.00 23.71 110 PHE A N 1
ATOM 514 C CA . PHE A 1 72 ? 15.607 29.797 103.054 1.00 26.16 110 PHE A CA 1
ATOM 515 C C . PHE A 1 72 ? 16.392 28.499 102.941 1.00 28.09 110 PHE A C 1
ATOM 516 O O . PHE A 1 72 ? 16.203 27.732 101.994 1.00 25.05 110 PHE A O 1
ATOM 524 N N . ILE A 1 73 ? 17.256 28.253 103.925 1.00 24.48 111 ILE A N 1
ATOM 525 C CA . ILE A 1 73 ? 17.823 26.931 104.156 1.00 25.48 111 ILE A CA 1
ATOM 526 C C . ILE A 1 73 ? 16.940 26.246 105.182 1.00 29.44 111 ILE A C 1
ATOM 527 O O . ILE A 1 73 ? 16.672 26.813 106.245 1.00 26.49 111 ILE A O 1
ATOM 532 N N . VAL A 1 74 ? 16.480 25.039 104.883 1.00 25.12 112 VAL A N 1
ATOM 533 C CA . VAL A 1 74 ? 15.731 24.264 105.866 1.00 25.71 112 VAL A CA 1
ATOM 534 C C . VAL A 1 74 ? 16.687 23.281 106.528 1.00 31.88 112 VAL A C 1
ATOM 535 O O . VAL A 1 74 ? 17.520 22.661 105.855 1.00 31.25 112 VAL A O 1
ATOM 539 N N . SER A 1 75 ? 16.610 23.180 107.851 1.00 27.97 113 SER A N 1
ATOM 540 C CA . SER A 1 75 ? 17.457 22.260 108.600 1.00 29.10 113 SER A CA 1
ATOM 541 C C . SER A 1 75 ? 16.777 21.996 109.938 1.00 31.75 113 SER A C 1
ATOM 542 O O . SER A 1 75 ? 15.642 22.422 110.172 1.00 34.88 113 SER A O 1
ATOM 545 N N . GLY A 1 76 ? 17.473 21.277 110.818 1.00 31.83 114 GLY A N 1
ATOM 546 C CA . GLY A 1 76 ? 16.928 20.960 112.117 1.00 34.35 114 GLY A CA 1
ATOM 547 C C . GLY A 1 76 ? 17.101 22.110 113.090 1.00 39.30 114 GLY A C 1
ATOM 548 O O . GLY A 1 76 ? 17.572 23.191 112.723 1.00 36.55 114 GLY A O 1
ATOM 549 N N . PRO A 1 77 ? 16.728 21.899 114.353 1.00 39.98 115 PRO A N 1
ATOM 550 C CA . PRO A 1 77 ? 16.900 22.959 115.357 1.00 44.56 115 PRO A CA 1
ATOM 551 C C . PRO A 1 77 ? 18.366 23.170 115.700 1.00 47.19 115 PRO A C 1
ATOM 552 O O . PRO A 1 77 ? 19.188 22.252 115.619 1.00 45.35 115 PRO A O 1
ATOM 556 N N . ASP A 1 78 ? 18.685 24.401 116.104 1.00 49.55 116 ASP A N 1
ATOM 557 C CA . ASP A 1 78 ? 20.054 24.787 116.445 1.00 55.19 116 ASP A CA 1
ATOM 558 C C . ASP A 1 78 ? 21.022 24.356 115.342 1.00 46.55 116 ASP A C 1
ATOM 559 O O . ASP A 1 78 ? 22.080 23.775 115.593 1.00 42.07 116 ASP A O 1
ATOM 564 N N . ALA A 1 79 ? 20.641 24.646 114.100 1.00 41.87 117 ALA A N 1
ATOM 565 C CA . ALA A 1 79 ? 21.334 24.082 112.952 1.00 42.79 117 ALA A CA 1
ATOM 566 C C . ALA A 1 79 ? 22.668 24.776 112.701 1.00 43.06 117 ALA A C 1
ATOM 567 O O . ALA A 1 79 ? 22.867 25.942 113.059 1.00 38.33 117 ALA A O 1
ATOM 569 N N . VAL A 1 80 ? 23.590 24.034 112.090 1.00 41.58 118 VAL A N 1
ATOM 570 C CA . VAL A 1 80 ? 24.812 24.608 111.538 1.00 49.19 118 VAL A CA 1
ATOM 571 C C . VAL A 1 80 ? 24.539 24.912 110.067 1.00 50.28 118 VAL A C 1
ATOM 572 O O . VAL A 1 80 ? 24.439 24.001 109.239 1.00 48.37 118 VAL A O 1
ATOM 576 N N . ILE A 1 81 ? 24.396 26.196 109.748 1.00 49.05 119 ILE A N 1
ATOM 577 C CA . ILE A 1 81 ? 24.003 26.659 108.420 1.00 45.17 119 ILE A CA 1
ATOM 578 C C . ILE A 1 81 ? 25.222 27.287 107.758 1.00 47.02 119 ILE A C 1
ATOM 579 O O . ILE A 1 81 ? 25.904 28.120 108.368 1.00 48.60 119 ILE A O 1
ATOM 584 N N . THR A 1 82 ? 25.509 26.880 106.524 1.00 42.11 120 THR A N 1
ATOM 585 C CA . THR A 1 82 ? 26.503 27.564 105.700 1.00 42.28 120 THR A CA 1
ATOM 586 C C . THR A 1 82 ? 25.803 28.706 104.973 1.00 34.81 120 THR A C 1
ATOM 587 O O . THR A 1 82 ? 25.020 28.476 104.049 1.00 35.24 120 THR A O 1
ATOM 591 N N . THR A 1 83 ? 26.085 29.937 105.387 1.00 32.58 121 THR A N 1
ATOM 592 C CA . THR A 1 83 ? 25.366 31.094 104.878 1.00 35.57 121 THR A CA 1
ATOM 593 C C . THR A 1 83 ? 26.130 31.738 103.725 1.00 37.38 121 THR A C 1
ATOM 594 O O . THR A 1 83 ? 27.292 31.418 103.458 1.00 38.54 121 THR A O 1
ATOM 598 N N . ASP A 1 84 ? 25.458 32.664 103.035 1.00 40.63 122 ASP A N 1
ATOM 599 C CA . ASP A 1 84 ? 26.153 33.478 102.043 1.00 43.41 122 ASP A CA 1
ATOM 600 C C . ASP A 1 84 ? 27.299 34.244 102.692 1.00 46.90 122 ASP A C 1
ATOM 601 O O . ASP A 1 84 ? 28.382 34.367 102.110 1.00 48.69 122 ASP A O 1
ATOM 606 N N . ALA A 1 85 ? 27.077 34.754 103.908 1.00 41.40 123 ALA A N 1
ATOM 607 C CA . ALA A 1 85 ? 28.155 35.381 104.667 1.00 49.48 123 ALA A CA 1
ATOM 608 C C . ALA A 1 85 ? 29.302 34.407 104.905 1.00 58.23 123 ALA A C 1
ATOM 609 O O . ALA A 1 85 ? 30.475 34.782 104.800 1.00 63.78 123 ALA A O 1
ATOM 611 N N . ASP A 1 86 ? 28.982 33.148 105.226 1.00 53.04 124 ASP A N 1
ATOM 612 C CA . ASP A 1 86 ? 30.026 32.142 105.403 1.00 57.04 124 ASP A CA 1
ATOM 613 C C . ASP A 1 86 ? 30.824 31.944 104.123 1.00 65.47 124 ASP A C 1
ATOM 614 O O . ASP A 1 86 ? 32.038 31.723 104.171 1.00 70.03 124 ASP A O 1
ATOM 619 N N . PHE A 1 87 ? 30.162 32.017 102.966 1.00 63.51 125 PHE A N 1
ATOM 620 C CA . PHE A 1 87 ? 30.887 31.931 101.703 1.00 69.03 125 PHE A CA 1
ATOM 621 C C . PHE A 1 87 ? 31.718 33.185 101.458 1.00 75.55 125 PHE A C 1
ATOM 622 O O . PHE A 1 87 ? 32.872 33.093 101.021 1.00 80.26 125 PHE A O 1
ATOM 630 N N . GLU A 1 88 ? 31.156 34.364 101.742 1.00 75.71 126 GLU A N 1
ATOM 631 C CA . GLU A 1 88 ? 31.911 35.603 101.572 1.00 83.29 126 GLU A CA 1
ATOM 632 C C . GLU A 1 88 ? 33.112 35.655 102.503 1.00 84.96 126 GLU A C 1
ATOM 633 O O . GLU A 1 88 ? 34.150 36.229 102.149 1.00 86.01 126 GLU A O 1
ATOM 639 N N . PHE A 1 89 ? 32.984 35.066 103.695 1.00 86.72 127 PHE A N 1
ATOM 640 C CA . PHE A 1 89 ? 34.093 35.033 104.642 1.00 91.23 127 PHE A CA 1
ATOM 641 C C . PHE A 1 89 ? 35.257 34.213 104.098 1.00 93.85 127 PHE A C 1
ATOM 642 O O . PHE A 1 89 ? 36.423 34.598 104.248 1.00 95.89 127 PHE A O 1
ATOM 650 N N . GLU A 1 90 ? 34.960 33.085 103.447 1.00 93.42 128 GLU A N 1
ATOM 651 C CA . GLU A 1 90 ? 36.009 32.226 102.909 1.00 96.20 128 GLU A CA 1
ATOM 652 C C . GLU A 1 90 ? 36.743 32.859 101.734 1.00 97.29 128 GLU A C 1
ATOM 653 O O . GLU A 1 90 ? 37.903 32.512 101.486 1.00 98.72 128 GLU A O 1
ATOM 659 N N . LYS A 1 91 ? 36.108 33.781 101.018 1.00 94.65 129 LYS A N 1
ATOM 660 C CA . LYS A 1 91 ? 36.733 34.415 99.860 1.00 98.19 129 LYS A CA 1
ATOM 661 C C . LYS A 1 91 ? 36.997 35.895 100.118 1.00 102.11 129 LYS A C 1
ATOM 662 O O . LYS A 1 91 ? 37.662 36.256 101.090 1.00 105.56 129 LYS A O 1
ATOM 668 N N . GLY B 1 6 ? -3.213 49.745 115.633 1.00 81.05 44 GLY B N 1
ATOM 669 C CA . GLY B 1 6 ? -1.996 49.871 116.414 1.00 80.82 44 GLY B CA 1
ATOM 670 C C . GLY B 1 6 ? -0.751 50.092 115.573 1.00 77.55 44 GLY B C 1
ATOM 671 O O . GLY B 1 6 ? -0.835 50.518 114.421 1.00 83.07 44 GLY B O 1
ATOM 672 N N . ALA B 1 7 ? 0.413 49.802 116.154 1.00 67.76 45 ALA B N 1
ATOM 673 C CA . ALA B 1 7 ? 1.673 49.958 115.445 1.00 52.82 45 ALA B CA 1
ATOM 674 C C . ALA B 1 7 ? 1.954 48.730 114.580 1.00 43.12 45 ALA B C 1
ATOM 675 O O . ALA B 1 7 ? 1.620 47.604 114.957 1.00 42.29 45 ALA B O 1
ATOM 677 N N . PRO B 1 8 ? 2.563 48.916 113.413 1.00 44.30 46 PRO B N 1
ATOM 678 C CA . PRO B 1 8 ? 2.764 47.778 112.511 1.00 44.20 46 PRO B CA 1
ATOM 679 C C . PRO B 1 8 ? 3.875 46.860 112.997 1.00 37.02 46 PRO B C 1
ATOM 680 O O . PRO B 1 8 ? 4.818 47.287 113.671 1.00 36.09 46 PRO B O 1
ATOM 684 N N . MET B 1 9 ? 3.733 45.575 112.666 1.00 36.50 47 MET B N 1
ATOM 685 C CA . MET B 1 9 ? 4.817 44.619 112.858 1.00 35.99 47 MET B CA 1
ATOM 686 C C . MET B 1 9 ? 5.980 44.955 111.935 1.00 32.87 47 MET B C 1
ATOM 687 O O . MET B 1 9 ? 5.785 45.259 110.754 1.00 29.76 47 MET B O 1
ATOM 692 N N . ARG B 1 10 ? 7.194 44.898 112.478 1.00 25.58 48 ARG B N 1
ATOM 693 C CA . ARG B 1 10 ? 8.406 44.990 111.679 1.00 28.53 48 ARG B CA 1
ATOM 694 C C . ARG B 1 10 ? 9.310 43.813 112.011 1.00 28.02 48 ARG B C 1
ATOM 695 O O . ARG B 1 10 ? 9.236 43.240 113.098 1.00 27.65 48 ARG B O 1
ATOM 703 N N . GLY B 1 11 ? 10.161 43.453 111.053 1.00 26.94 49 GLY B N 1
ATOM 704 C CA . GLY B 1 11 ? 11.121 42.382 111.254 1.00 27.01 49 GLY B CA 1
ATOM 705 C C . GLY B 1 11 ? 12.442 42.913 111.791 1.00 28.20 49 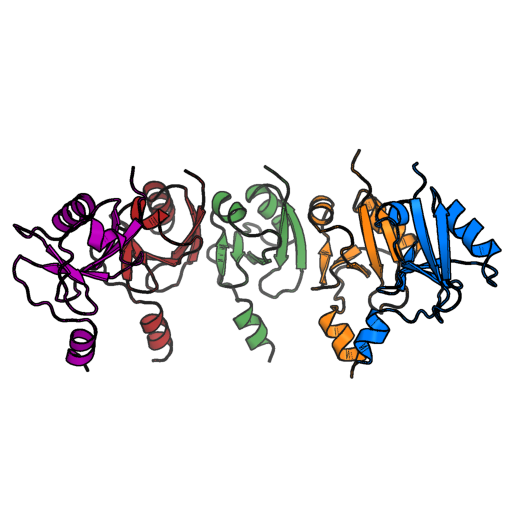GLY B C 1
ATOM 706 O O . GLY B 1 11 ? 12.954 43.929 111.322 1.00 28.21 49 GLY B O 1
ATOM 707 N N . TYR B 1 12 ? 12.991 42.198 112.777 1.00 23.40 50 TYR B N 1
ATOM 708 C CA . TYR B 1 12 ? 14.274 42.535 113.394 1.00 21.10 50 TYR B CA 1
ATOM 709 C C . TYR B 1 12 ? 15.103 41.266 113.558 1.00 23.52 50 TYR B C 1
ATOM 710 O O . TYR B 1 12 ? 14.576 40.151 113.520 1.00 28.31 50 TYR B O 1
ATOM 719 N N . LYS B 1 13 ? 16.412 41.434 113.763 1.00 19.33 51 LYS B N 1
ATOM 720 C CA . LYS B 1 13 ? 17.308 40.307 113.994 1.00 19.45 51 LYS B CA 1
ATOM 721 C C . LYS B 1 13 ? 17.953 40.447 115.366 1.00 21.52 51 LYS B C 1
ATOM 722 O O . LYS B 1 13 ? 18.404 41.539 115.734 1.00 22.91 51 LYS B O 1
ATOM 728 N N . VAL B 1 14 ? 17.984 39.344 116.113 1.00 21.67 52 VAL B N 1
ATOM 729 C CA . VAL B 1 14 ? 18.478 39.317 117.489 1.00 21.12 52 VAL B CA 1
ATOM 730 C C . VAL B 1 14 ? 19.401 38.122 117.662 1.00 19.12 52 VAL B C 1
ATOM 731 O O . VAL B 1 14 ? 19.062 36.998 117.265 1.00 23.58 52 VAL B O 1
ATOM 735 N N . THR B 1 15 ? 20.560 38.359 118.267 1.00 22.93 53 THR B N 1
ATOM 736 C CA . THR B 1 15 ? 21.448 37.283 118.661 1.00 23.69 53 THR B CA 1
ATOM 737 C C . THR B 1 15 ? 22.024 37.640 120.024 1.00 25.38 53 THR B C 1
ATOM 738 O O . THR B 1 15 ? 21.754 38.714 120.574 1.00 23.40 53 THR B O 1
ATOM 742 N N . ASP B 1 16 ? 22.794 36.726 120.594 1.00 25.89 54 ASP B N 1
ATOM 743 C CA . ASP B 1 16 ? 23.438 36.999 121.867 1.00 31.11 54 ASP B CA 1
ATOM 744 C C . ASP B 1 16 ? 24.865 37.480 121.616 1.00 32.00 54 ASP B C 1
ATOM 745 O O . ASP B 1 16 ? 25.319 37.604 120.474 1.00 28.03 54 ASP B O 1
ATOM 750 N N . ASN B 1 17 ? 25.576 37.780 122.701 1.00 31.34 55 ASN B N 1
ATOM 751 C CA . ASN B 1 17 ? 26.887 38.398 122.546 1.00 37.68 55 ASN B CA 1
ATOM 752 C C . ASN B 1 17 ? 27.882 37.455 121.877 1.00 42.82 55 ASN B C 1
ATOM 753 O O . ASN B 1 17 ? 28.829 37.912 121.224 1.00 40.12 55 ASN B O 1
ATOM 758 N N . GLU B 1 18 ? 27.667 36.147 121.992 1.00 45.75 56 GLU B N 1
ATOM 759 C CA . GLU B 1 18 ? 28.547 35.167 121.369 1.00 49.74 56 GLU B CA 1
ATOM 760 C C . GLU B 1 18 ? 28.069 34.717 119.994 1.00 49.37 56 GLU B C 1
ATOM 761 O O . GLU B 1 18 ? 28.740 33.889 119.364 1.00 52.25 56 GLU B O 1
ATOM 767 N N . ARG B 1 19 ? 26.937 35.241 119.514 1.00 39.23 57 ARG B N 1
ATOM 768 C CA . ARG B 1 19 ? 26.400 34.892 118.198 1.00 40.26 57 ARG B CA 1
ATOM 769 C C . ARG B 1 19 ? 26.154 33.387 118.081 1.00 41.48 57 ARG B C 1
ATOM 770 O O . ARG B 1 19 ? 26.386 32.782 117.033 1.00 48.01 57 ARG B O 1
ATOM 778 N N . THR B 1 20 ? 25.673 32.779 119.168 1.00 37.73 58 THR B N 1
ATOM 779 C CA . THR B 1 20 ? 25.505 31.326 119.212 1.00 40.53 58 THR B CA 1
ATOM 780 C C . THR B 1 20 ? 24.235 30.884 118.501 1.00 39.94 58 THR B C 1
ATOM 781 O O . THR B 1 20 ? 24.222 29.839 117.841 1.00 42.89 58 THR B O 1
ATOM 785 N N . ARG B 1 21 ? 23.155 31.642 118.669 1.00 31.94 59 ARG B N 1
ATOM 786 C CA . ARG B 1 21 ? 21.882 31.396 118.011 1.00 32.71 59 ARG B CA 1
ATOM 787 C C . ARG B 1 21 ? 21.365 32.722 117.479 1.00 31.23 59 ARG B C 1
ATOM 788 O O . ARG B 1 21 ? 21.577 33.775 118.093 1.00 28.86 59 ARG B O 1
ATOM 796 N N . LYS B 1 22 ? 20.705 32.670 116.324 1.00 30.71 60 LYS B N 1
ATOM 797 C CA . LYS B 1 22 ? 20.329 33.864 115.574 1.00 29.09 60 LYS B CA 1
ATOM 798 C C . LYS B 1 22 ? 18.866 33.755 115.182 1.00 26.34 60 LYS B C 1
ATOM 799 O O . LYS B 1 22 ? 18.464 32.768 114.562 1.00 24.17 60 LYS B O 1
ATOM 805 N N . TYR B 1 23 ? 18.068 34.750 115.555 1.00 24.40 61 TYR B N 1
ATOM 806 C CA . TYR B 1 23 ? 16.638 34.704 115.297 1.00 25.76 61 TYR B CA 1
ATOM 807 C C . TYR B 1 23 ? 16.180 35.965 114.589 1.00 26.34 61 TYR B C 1
ATOM 808 O O . TYR B 1 23 ? 16.549 37.076 114.984 1.00 25.35 61 TYR B O 1
ATOM 817 N N . GLY B 1 24 ? 15.371 35.784 113.547 1.00 23.82 62 GLY B N 1
ATOM 818 C CA . GLY B 1 24 ? 14.560 36.869 113.025 1.00 24.60 62 GLY B CA 1
ATOM 819 C C . GLY B 1 24 ? 13.256 36.865 113.798 1.00 25.81 62 GLY B C 1
ATOM 820 O O . GLY B 1 24 ? 12.649 35.809 113.998 1.00 27.58 62 GLY B O 1
ATOM 821 N N . ILE B 1 25 ? 12.841 38.046 114.250 1.00 22.97 63 ILE B N 1
ATOM 822 C CA . ILE B 1 25 ? 11.696 38.207 115.141 1.00 23.64 63 ILE B CA 1
ATOM 823 C C . ILE B 1 25 ? 10.849 39.371 114.651 1.00 24.49 63 ILE B C 1
ATOM 824 O O . ILE B 1 25 ? 11.373 40.463 114.406 1.00 26.79 63 ILE B O 1
ATOM 829 N N . GLY B 1 26 ? 9.538 39.155 114.554 1.00 24.50 64 GLY B N 1
ATOM 830 C CA . GLY B 1 26 ? 8.610 40.238 114.251 1.00 25.38 64 GLY B CA 1
ATOM 831 C C . GLY B 1 26 ? 8.066 40.862 115.527 1.00 28.27 64 GLY B C 1
ATOM 832 O O . GLY B 1 26 ? 7.683 40.161 116.464 1.00 29.42 64 GLY B O 1
ATOM 833 N N . ALA B 1 27 ? 8.054 42.194 115.562 1.00 25.45 65 ALA B N 1
ATOM 834 C CA . ALA B 1 27 ? 7.527 42.885 116.728 1.00 25.96 65 ALA B CA 1
ATOM 835 C C . ALA B 1 27 ? 7.002 44.259 116.336 1.00 27.23 65 ALA B C 1
ATOM 836 O O . ALA B 1 27 ? 7.467 44.875 115.368 1.00 26.01 65 ALA B O 1
ATOM 838 N N . ASN B 1 28 ? 6.035 44.742 117.117 1.00 31.89 66 ASN B N 1
ATOM 839 C CA . ASN B 1 28 ? 5.459 46.064 116.917 1.00 31.19 66 ASN B CA 1
ATOM 840 C C . ASN B 1 28 ? 5.786 47.018 118.060 1.00 32.25 66 ASN B C 1
ATOM 841 O O . ASN B 1 28 ? 5.235 48.119 118.108 1.00 30.01 66 ASN B O 1
ATOM 846 N N . SER B 1 29 ? 6.655 46.615 118.988 1.00 27.40 67 SER B N 1
ATOM 847 C CA . SER B 1 29 ? 7.069 47.478 120.086 1.00 25.46 67 SER B CA 1
ATOM 848 C C . SER B 1 29 ? 8.365 46.928 120.661 1.00 30.01 67 SER B C 1
ATOM 849 O O . SER B 1 29 ? 8.688 45.746 120.496 1.00 25.79 67 SER B O 1
ATOM 852 N N . LEU B 1 30 ? 9.105 47.804 121.343 1.00 28.19 68 LEU B N 1
ATOM 853 C CA . LEU B 1 30 ? 10.299 47.354 122.046 1.00 25.73 68 LEU B CA 1
ATOM 854 C C . LEU B 1 30 ? 9.940 46.346 123.134 1.00 28.67 68 LEU B C 1
ATOM 855 O O . LEU B 1 30 ? 10.640 45.340 123.315 1.00 26.82 68 LEU B O 1
ATOM 860 N N . GLU B 1 31 ? 8.846 46.597 123.860 1.00 27.86 69 GLU B N 1
ATOM 861 C CA . GLU B 1 31 ? 8.389 45.653 124.878 1.00 34.58 69 GLU B CA 1
ATOM 862 C C . GLU B 1 31 ? 8.185 44.261 124.290 1.00 30.25 69 GLU B C 1
ATOM 863 O O . GLU B 1 31 ? 8.647 43.257 124.853 1.00 27.45 69 GLU B O 1
ATOM 869 N N . MET B 1 32 ? 7.496 44.183 123.149 1.00 27.80 70 MET B N 1
ATOM 870 C CA . MET B 1 32 ? 7.276 42.893 122.498 1.00 25.57 70 MET B CA 1
ATOM 871 C C . MET B 1 32 ? 8.587 42.274 122.016 1.00 26.83 70 MET B C 1
ATOM 872 O O . MET B 1 32 ? 8.792 41.058 122.143 1.00 28.55 70 MET B O 1
ATOM 877 N N . LEU B 1 33 ? 9.481 43.083 121.438 1.00 25.39 71 LEU B N 1
ATOM 878 C CA . LEU B 1 33 ? 10.719 42.525 120.903 1.00 26.02 71 LEU B CA 1
ATOM 879 C C . LEU B 1 33 ? 11.571 41.939 122.015 1.00 25.73 71 LEU B C 1
ATOM 880 O O . LEU B 1 33 ? 12.155 40.859 121.858 1.00 26.16 71 LEU B O 1
ATOM 885 N N . ILE B 1 34 ? 11.635 42.629 123.158 1.00 24.26 72 ILE B N 1
ATOM 886 C CA . ILE B 1 34 ? 12.405 42.119 124.285 1.00 25.07 72 ILE B CA 1
ATOM 887 C C . ILE B 1 34 ? 11.773 40.844 124.837 1.00 25.21 72 ILE B C 1
ATOM 888 O O . ILE B 1 34 ? 12.478 39.888 125.179 1.00 26.64 72 ILE B O 1
ATOM 893 N N . ALA B 1 35 ? 10.444 40.802 124.931 1.00 24.85 73 ALA B N 1
ATOM 894 C CA . ALA B 1 35 ? 9.789 39.607 125.456 1.00 29.17 73 ALA B CA 1
ATOM 895 C C . ALA B 1 35 ? 10.040 38.400 124.557 1.00 30.61 73 ALA B C 1
ATOM 896 O O . ALA B 1 35 ? 10.331 37.299 125.044 1.00 29.12 73 ALA B O 1
ATOM 898 N N . LYS B 1 36 ? 9.949 38.591 123.239 1.00 26.63 74 LYS B N 1
ATOM 899 C CA . LYS B 1 36 ? 10.196 37.488 122.316 1.00 31.59 74 LYS B CA 1
ATOM 900 C C . LYS B 1 36 ? 11.664 37.077 122.324 1.00 27.09 74 LYS B C 1
ATOM 901 O O . LYS B 1 36 ? 11.982 35.889 122.194 1.00 27.74 74 LYS B O 1
ATOM 907 N N . ALA B 1 37 ? 12.573 38.045 122.478 1.00 25.46 75 ALA B N 1
ATOM 908 C CA . ALA B 1 37 ? 13.993 37.727 122.601 1.00 28.57 75 ALA B CA 1
ATOM 909 C C . ALA B 1 37 ? 14.277 36.947 123.877 1.00 27.39 75 ALA B C 1
ATOM 910 O O . ALA B 1 37 ? 15.076 36.003 123.878 1.00 29.75 75 ALA B O 1
ATOM 912 N N . LYS B 1 38 ? 13.622 37.325 124.973 1.00 23.58 76 LYS B N 1
ATOM 913 C CA . LYS B 1 38 ? 13.864 36.651 126.240 1.00 26.68 76 LYS B CA 1
ATOM 914 C C . LYS B 1 38 ? 13.373 35.211 126.197 1.00 26.66 76 LYS B C 1
ATOM 915 O O . LYS B 1 38 ? 13.925 34.344 126.893 1.00 28.52 76 LYS B O 1
ATOM 921 N N . SER B 1 39 ? 12.341 34.937 125.392 1.00 30.27 77 SER B N 1
ATOM 922 C CA . SER B 1 39 ? 11.893 33.558 125.225 1.00 30.19 77 SER B CA 1
ATOM 923 C C . SER B 1 39 ? 13.000 32.695 124.633 1.00 31.88 77 SER B C 1
ATOM 924 O O . SER B 1 39 ? 13.155 31.530 125.009 1.00 32.51 77 SER B O 1
ATOM 927 N N . LYS B 1 40 ? 13.795 33.262 123.724 1.00 26.70 78 LYS B N 1
ATOM 928 C CA . LYS B 1 40 ? 14.877 32.537 123.065 1.00 29.74 78 LYS B CA 1
ATOM 929 C C . LYS B 1 40 ? 16.182 32.560 123.857 1.00 32.76 78 LYS B C 1
ATOM 930 O O . LYS B 1 40 ? 16.947 31.586 123.801 1.00 29.68 78 LYS B O 1
ATOM 936 N N . PHE B 1 41 ? 16.448 33.645 124.593 1.00 27.05 79 PHE B N 1
ATOM 937 C CA . PHE B 1 41 ? 17.654 33.824 125.407 1.00 26.85 79 PHE B CA 1
ATOM 938 C C . PHE B 1 41 ? 17.232 34.140 126.834 1.00 29.85 79 PHE B C 1
ATOM 939 O O . PHE B 1 41 ? 17.006 35.314 127.175 1.00 28.19 79 PHE B O 1
ATOM 947 N N . PRO B 1 42 ? 17.115 33.137 127.695 1.00 30.14 80 PRO B N 1
ATOM 948 C CA . PRO B 1 42 ? 16.635 33.383 129.063 1.00 31.17 80 PRO B CA 1
ATOM 949 C C . PRO B 1 42 ? 17.598 34.223 129.886 1.00 31.77 80 PRO B C 1
ATOM 950 O O . PRO B 1 42 ? 18.605 33.721 130.393 1.00 37.95 80 PRO B O 1
ATOM 954 N N . LEU B 1 43 ? 17.267 35.505 130.050 1.00 29.00 81 LEU B N 1
ATOM 955 C CA . LEU B 1 43 ? 18.085 36.463 130.776 1.00 29.32 81 LEU B CA 1
ATOM 956 C C . LEU B 1 43 ? 17.237 37.145 131.841 1.00 32.64 81 LEU B C 1
ATOM 957 O O . LEU B 1 43 ? 16.045 37.392 131.634 1.00 31.23 81 LEU B O 1
ATOM 962 N N . LEU B 1 44 ? 17.870 37.459 132.974 1.00 28.74 82 LEU B N 1
ATOM 963 C CA . LEU B 1 44 ? 17.159 38.051 134.106 1.00 30.90 82 LEU B CA 1
ATOM 964 C C . LEU B 1 44 ? 16.627 39.441 133.777 1.00 36.39 82 LEU B C 1
ATOM 965 O O . LEU B 1 44 ? 15.479 39.771 134.108 1.00 36.93 82 LEU B O 1
ATOM 970 N N . GLU B 1 45 ? 17.457 40.289 133.176 1.00 27.49 83 GLU B N 1
ATOM 971 C CA . GLU B 1 45 ? 17.079 41.675 132.888 1.00 31.35 83 GLU B CA 1
ATOM 972 C C . GLU B 1 45 ? 17.513 41.998 131.461 1.00 30.55 83 GLU B C 1
ATOM 973 O O . GLU B 1 45 ? 18.507 42.702 131.237 1.00 31.76 83 GLU B O 1
ATOM 979 N N . PRO B 1 46 ? 16.793 41.491 130.461 1.00 27.02 84 PRO B N 1
ATOM 980 C CA . PRO B 1 46 ? 17.258 41.652 129.078 1.00 25.60 84 PRO B CA 1
ATOM 981 C C . PRO B 1 46 ? 17.102 43.083 128.581 1.00 30.27 84 PRO B C 1
ATOM 982 O O . PRO B 1 46 ? 16.104 43.752 128.858 1.00 26.11 84 PRO B O 1
ATOM 986 N N . HIS B 1 47 ? 18.112 43.541 127.842 1.00 25.40 85 HIS B N 1
ATOM 987 C CA . HIS B 1 47 ? 18.064 44.785 127.091 1.00 23.18 85 HIS B CA 1
ATOM 988 C C . HIS B 1 47 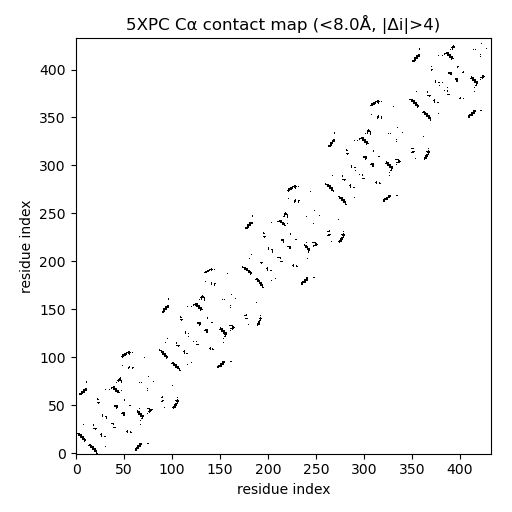? 18.621 44.515 125.706 1.00 25.86 85 HIS B C 1
ATOM 989 O O . HIS B 1 47 ? 19.371 43.557 125.505 1.00 24.43 85 HIS B O 1
ATOM 996 N N . LEU B 1 48 ? 18.268 45.381 124.760 1.00 23.60 86 LEU B N 1
ATOM 997 C CA . LEU B 1 48 ? 18.726 45.268 123.382 1.00 23.06 86 LEU B CA 1
ATOM 998 C C . LEU B 1 48 ? 19.778 46.331 123.092 1.00 26.63 86 LEU B C 1
ATOM 999 O O . LEU B 1 48 ? 19.641 47.489 123.503 1.00 26.68 86 LEU B O 1
ATOM 1004 N N . TYR B 1 49 ? 20.829 45.928 122.389 1.00 24.62 87 TYR B N 1
ATOM 1005 C CA . TYR B 1 49 ? 21.930 46.805 122.023 1.00 26.26 87 TYR B CA 1
ATOM 1006 C C . TYR B 1 49 ? 22.211 46.630 120.542 1.00 27.05 87 TYR B C 1
ATOM 1007 O O . TYR B 1 49 ? 22.130 45.515 120.026 1.00 25.38 87 TYR B O 1
ATOM 1016 N N . LEU B 1 50 ? 22.576 47.718 119.871 1.00 23.35 88 LEU B N 1
ATOM 1017 C CA . LEU B 1 50 ? 22.968 47.618 118.468 1.00 23.38 88 LEU B CA 1
ATOM 1018 C C . LEU B 1 50 ? 24.232 46.775 118.338 1.00 24.68 88 LEU B C 1
ATOM 1019 O O . LEU B 1 50 ? 25.225 47.024 119.023 1.00 24.44 88 LEU B O 1
ATOM 1024 N N . ALA B 1 51 ? 24.202 45.775 117.447 1.00 24.71 89 ALA B N 1
ATOM 1025 C CA . ALA B 1 51 ? 25.417 44.999 117.199 1.00 26.93 89 ALA B CA 1
ATOM 1026 C C . ALA B 1 51 ? 26.504 45.849 116.545 1.00 27.69 89 ALA B C 1
ATOM 1027 O O . ALA B 1 51 ? 27.696 45.558 116.707 1.00 33.05 89 ALA B O 1
ATOM 1029 N N . SER B 1 52 ? 26.115 46.906 115.825 1.00 28.81 90 SER B N 1
ATOM 1030 C CA . SER B 1 52 ? 27.092 47.739 115.125 1.00 29.85 90 SER B CA 1
ATOM 1031 C C . SER B 1 52 ? 28.030 48.449 116.096 1.00 30.81 90 SER B C 1
ATOM 1032 O O . SER B 1 52 ? 29.254 48.386 115.945 1.00 33.58 90 SER B O 1
ATOM 1035 N N . ASP B 1 53 ? 27.477 49.143 117.099 1.00 26.50 91 ASP B N 1
ATOM 1036 C CA . ASP B 1 53 ? 28.309 49.943 117.988 1.00 30.35 91 ASP B CA 1
ATOM 1037 C C . ASP B 1 53 ? 28.008 49.762 119.471 1.00 30.99 91 ASP B C 1
ATOM 1038 O O . ASP B 1 53 ? 28.617 50.452 120.293 1.00 28.33 91 ASP B O 1
ATOM 1043 N N . GLY B 1 54 ? 27.091 48.872 119.838 1.00 27.63 92 GLY B N 1
ATOM 1044 C CA . GLY B 1 54 ? 26.848 48.591 121.239 1.00 28.48 92 GLY B CA 1
ATOM 1045 C C . GLY B 1 54 ? 25.950 49.575 121.956 1.00 28.80 92 GLY B C 1
ATOM 1046 O O . GLY B 1 54 ? 25.793 49.468 123.175 1.00 26.76 92 GLY B O 1
ATOM 1047 N N . PHE B 1 55 ? 25.362 50.531 121.249 1.00 26.52 93 PHE B N 1
ATOM 1048 C CA . PHE B 1 55 ? 24.482 51.492 121.898 1.00 30.18 93 PHE B CA 1
ATOM 1049 C C . PHE B 1 55 ? 23.181 50.811 122.307 1.00 28.61 93 PHE B C 1
ATOM 1050 O O . PHE B 1 55 ? 22.626 50.001 121.561 1.00 27.50 93 PHE B O 1
ATOM 1058 N N . GLU B 1 56 ? 22.703 51.126 123.509 1.00 26.77 94 GLU B N 1
ATOM 1059 C CA . GLU B 1 56 ? 21.507 50.474 124.025 1.00 25.31 94 GLU B CA 1
ATOM 1060 C C . GLU B 1 56 ? 20.253 51.115 123.442 1.00 27.55 94 GLU B C 1
ATOM 1061 O O . GLU B 1 56 ? 20.125 52.344 123.419 1.00 27.51 94 GLU B O 1
ATOM 1067 N N . VAL B 1 57 ? 19.323 50.280 122.984 1.00 24.68 95 VAL B N 1
ATOM 1068 C CA . VAL B 1 57 ? 18.018 50.746 122.526 1.00 26.64 95 VAL B CA 1
ATOM 1069 C C . VAL B 1 57 ? 17.220 51.191 123.745 1.00 31.80 95 VAL B C 1
ATOM 1070 O O . VAL B 1 57 ? 16.671 50.355 124.470 1.00 30.31 95 VAL B O 1
ATOM 1074 N N . SER B 1 58 ? 17.144 52.503 123.994 1.00 28.11 96 SER B N 1
ATOM 1075 C CA . SER B 1 58 ? 16.622 52.939 125.289 1.00 27.14 96 SER B CA 1
ATOM 1076 C C . SER B 1 58 ? 15.100 53.055 125.335 1.00 29.60 96 SER B C 1
ATOM 1077 O O . SER B 1 58 ? 14.533 53.012 126.432 1.00 29.97 96 SER B O 1
ATOM 1080 N N . ASP B 1 59 ? 14.417 53.200 124.201 1.00 30.16 97 ASP B N 1
ATOM 1081 C CA . ASP B 1 59 ? 12.968 53.371 124.252 1.00 28.04 97 ASP B CA 1
ATOM 1082 C C . ASP B 1 59 ? 12.362 52.952 122.919 1.00 26.45 97 ASP B C 1
ATOM 1083 O O . ASP B 1 59 ? 13.065 52.742 121.929 1.00 25.75 97 ASP B O 1
ATOM 1088 N N . ASP B 1 60 ? 11.036 52.807 122.922 1.00 28.06 98 ASP B N 1
ATOM 1089 C CA . ASP B 1 60 ? 10.325 52.359 121.728 1.00 29.09 98 ASP B CA 1
ATOM 1090 C C . ASP B 1 60 ? 10.539 53.315 120.562 1.00 29.25 98 ASP B C 1
ATOM 1091 O O . ASP B 1 60 ? 10.631 52.887 119.403 1.00 30.51 98 ASP B O 1
ATOM 1096 N N . GLU B 1 61 ? 10.620 54.616 120.850 1.00 28.65 99 GLU B N 1
ATOM 1097 C CA . GLU B 1 61 ? 10.781 55.598 119.785 1.00 27.22 99 GLU B CA 1
ATOM 1098 C C . GLU B 1 61 ? 12.100 55.395 119.054 1.00 29.63 99 GLU B C 1
ATOM 1099 O O . GLU B 1 61 ? 12.157 55.494 117.820 1.00 30.03 99 GLU B O 1
ATOM 1105 N N . TYR B 1 62 ? 13.167 55.081 119.793 1.00 23.82 100 TYR B N 1
ATOM 1106 C CA . TYR B 1 62 ? 14.435 54.779 119.142 1.00 27.79 100 TYR B CA 1
ATOM 1107 C C . TYR B 1 62 ? 14.325 53.522 118.286 1.00 28.44 100 TYR B C 1
ATOM 1108 O O . TYR B 1 62 ? 14.786 53.506 117.141 1.00 27.53 100 TYR B O 1
ATOM 1117 N N . LEU B 1 63 ? 13.741 52.450 118.833 1.00 30.03 101 LEU B N 1
ATOM 1118 C CA . LEU B 1 63 ? 13.579 51.218 118.060 1.00 27.74 101 LEU B CA 1
ATOM 1119 C C . LEU B 1 63 ? 12.895 51.492 116.726 1.00 28.48 101 LEU B C 1
ATOM 1120 O O . LEU B 1 63 ? 13.342 51.030 115.668 1.00 25.40 101 LEU B O 1
ATOM 1125 N N . LYS B 1 64 ? 11.813 52.257 116.754 1.00 26.05 102 LYS B N 1
ATOM 1126 C CA . LYS B 1 64 ? 11.062 52.469 115.525 1.00 29.36 102 LYS B CA 1
ATOM 1127 C C . LYS B 1 64 ? 11.738 53.452 114.585 1.00 30.56 102 LYS B C 1
ATOM 1128 O O . LYS B 1 64 ? 11.339 53.548 113.419 1.00 27.46 102 LYS B O 1
ATOM 1134 N N . SER B 1 65 ? 12.768 54.159 115.051 1.00 27.37 103 SER B N 1
ATOM 1135 C CA . SER B 1 65 ? 13.569 54.989 114.163 1.00 27.75 103 SER B CA 1
ATOM 1136 C C . SER B 1 65 ? 14.562 54.172 113.350 1.00 29.56 103 SER B C 1
ATOM 1137 O O . SER B 1 65 ? 15.098 54.681 112.358 1.00 27.35 103 SER B O 1
ATOM 1140 N N . LEU B 1 66 ? 14.827 52.920 113.755 1.00 29.01 104 LEU B N 1
ATOM 1141 C CA . LEU B 1 66 ? 15.828 52.110 113.086 1.00 26.00 104 LEU B CA 1
ATOM 1142 C C . LEU B 1 66 ? 15.235 51.430 111.860 1.00 28.70 104 LEU B C 1
ATOM 1143 O O . LEU B 1 66 ? 14.027 51.175 111.802 1.00 28.53 104 LEU B O 1
ATOM 1148 N N . PRO B 1 67 ? 16.068 51.138 110.868 1.00 26.47 105 PRO B N 1
ATOM 1149 C CA . PRO B 1 67 ? 15.594 50.358 109.716 1.00 29.73 105 PRO B CA 1
ATOM 1150 C C . PRO B 1 67 ? 15.133 48.977 110.153 1.00 28.90 105 PRO B C 1
ATOM 1151 O O . PRO B 1 67 ? 15.678 48.377 111.088 1.00 27.85 105 PRO B O 1
ATOM 1155 N N . ALA B 1 68 ? 14.110 48.473 109.471 1.00 27.53 106 ALA B N 1
ATOM 1156 C CA . ALA B 1 68 ? 13.753 47.073 109.643 1.00 29.56 106 ALA B CA 1
ATOM 1157 C C . ALA B 1 68 ? 14.961 46.199 109.317 1.00 30.37 106 ALA B C 1
ATOM 1158 O O . ALA B 1 68 ? 15.826 46.570 108.518 1.00 25.93 106 ALA B O 1
ATOM 1160 N N . GLN B 1 69 ? 15.027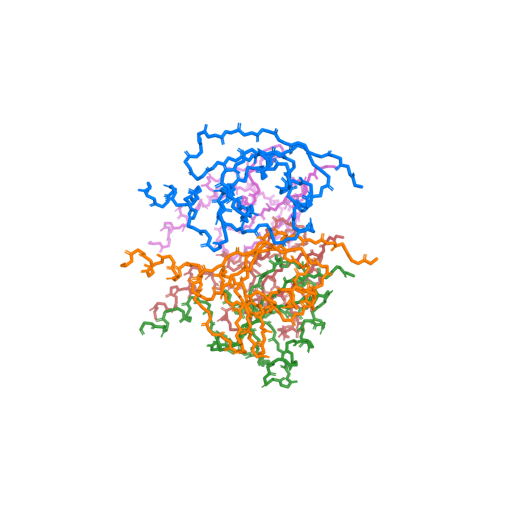 45.039 109.971 1.00 24.58 107 GLN B N 1
ATOM 1161 C CA . GLN B 1 69 ? 16.114 44.063 109.866 1.00 25.41 107 GLN B CA 1
ATOM 1162 C C . GLN B 1 69 ? 17.409 44.515 110.540 1.00 26.42 107 GLN B C 1
ATOM 1163 O O . GLN B 1 69 ? 18.449 43.870 110.351 1.00 26.25 107 GLN B O 1
ATOM 1169 N N . THR B 1 70 ? 17.381 45.588 111.333 1.00 22.78 108 THR B N 1
ATOM 1170 C CA . THR B 1 70 ? 18.528 45.927 112.173 1.00 24.79 108 THR B CA 1
ATOM 1171 C C . THR B 1 70 ? 18.861 44.761 113.103 1.00 25.53 108 THR B C 1
ATOM 1172 O O . THR B 1 70 ? 17.965 44.073 113.595 1.00 24.94 108 THR B O 1
ATOM 1176 N N . LEU B 1 71 ? 20.157 44.529 113.324 1.00 23.66 109 LEU B N 1
ATOM 1177 C CA . LEU B 1 71 ? 20.644 43.450 114.178 1.00 23.37 109 LEU B CA 1
ATOM 1178 C C . LEU B 1 71 ? 20.924 43.958 115.590 1.00 26.36 109 LEU B C 1
ATOM 1179 O O . LEU B 1 71 ? 21.667 44.931 115.770 1.00 28.04 109 LEU B O 1
ATOM 1184 N N . PHE B 1 72 ? 20.358 43.269 116.587 1.00 23.00 110 PHE B N 1
ATOM 1185 C CA . PHE B 1 72 ? 20.535 43.585 117.998 1.00 23.82 110 PHE B CA 1
ATOM 1186 C C . PHE B 1 72 ? 21.234 42.441 118.720 1.00 25.97 110 PHE B C 1
ATOM 1187 O O . PHE B 1 72 ? 21.049 41.268 118.380 1.00 24.20 110 PHE B O 1
ATOM 1195 N N . ILE B 1 73 ? 22.042 42.800 119.721 1.00 24.01 111 ILE B N 1
ATOM 1196 C CA . ILE B 1 73 ? 22.511 41.875 120.747 1.00 25.78 111 ILE B CA 1
ATOM 1197 C C . ILE B 1 73 ? 21.588 42.008 121.949 1.00 30.22 111 ILE B C 1
ATOM 1198 O O . ILE B 1 73 ? 21.374 43.122 122.453 1.00 26.20 111 ILE B O 1
ATOM 1203 N N . VAL B 1 74 ? 21.043 40.891 122.426 1.00 26.79 112 VAL B N 1
ATOM 1204 C CA . VAL B 1 74 ? 20.295 40.895 123.679 1.00 26.84 112 VAL B CA 1
ATOM 1205 C C . VAL B 1 74 ? 21.240 40.475 124.797 1.00 28.81 112 VAL B C 1
ATOM 1206 O O . VAL B 1 74 ? 22.000 39.506 124.654 1.00 27.77 112 VAL B O 1
ATOM 1210 N N . SER B 1 75 ? 21.216 41.219 125.898 1.00 27.63 113 SER B N 1
ATOM 1211 C CA . SER B 1 75 ? 22.155 40.995 126.990 1.00 32.60 113 SER B CA 1
ATOM 1212 C C . SER B 1 75 ? 21.565 41.573 128.266 1.00 26.42 113 SER B C 1
ATOM 1213 O O . SER B 1 75 ? 20.529 42.239 128.248 1.00 27.72 113 SER B O 1
ATOM 1216 N N . GLY B 1 76 ? 22.252 41.326 129.380 1.00 29.18 114 GLY B N 1
ATOM 1217 C CA . GLY B 1 76 ? 21.885 41.929 130.635 1.00 34.16 114 GLY B CA 1
ATOM 1218 C C . GLY B 1 76 ? 22.079 43.432 130.648 1.00 44.75 114 GLY B C 1
ATOM 1219 O O . GLY B 1 76 ? 22.268 44.078 129.614 1.00 50.07 114 GLY B O 1
ATOM 1220 N N . PRO B 1 77 ? 22.025 44.016 131.839 1.00 35.21 115 PRO B N 1
ATOM 1221 C CA . PRO B 1 77 ? 22.080 45.478 131.963 1.00 43.89 115 PRO B CA 1
ATOM 1222 C C . PRO B 1 77 ? 23.488 46.023 131.807 1.00 50.43 115 PRO B C 1
ATOM 1223 O O . PRO B 1 77 ? 24.484 45.332 132.043 1.00 45.40 115 PRO B O 1
ATOM 1227 N N . ASP B 1 78 ? 23.539 47.311 131.436 1.00 57.40 116 ASP B N 1
ATOM 1228 C CA . ASP B 1 78 ? 24.770 48.088 131.331 1.00 57.29 116 ASP B CA 1
ATOM 1229 C C . ASP B 1 78 ? 25.848 47.281 130.627 1.00 53.83 116 ASP B C 1
ATOM 1230 O O . ASP B 1 78 ? 27.029 47.346 130.985 1.00 56.34 116 ASP B O 1
ATOM 1235 N N . ALA B 1 79 ? 25.439 46.514 129.621 1.00 52.70 117 ALA B N 1
ATOM 1236 C CA . ALA B 1 79 ? 26.324 45.531 129.026 1.00 44.61 117 ALA B CA 1
ATOM 1237 C C . ALA B 1 79 ? 27.352 46.211 128.135 1.00 56.93 117 ALA B C 1
ATOM 1238 O O . ALA B 1 79 ? 27.081 47.249 127.522 1.00 54.85 117 ALA B O 1
ATOM 1240 N N . VAL B 1 80 ? 28.547 45.633 128.092 1.00 59.12 118 VAL B N 1
ATOM 1241 C CA . VAL B 1 80 ? 29.554 45.976 127.097 1.00 60.04 118 VAL B CA 1
ATOM 1242 C C . VAL B 1 80 ? 29.528 44.845 126.076 1.00 52.63 118 VAL B C 1
ATOM 1243 O O . VAL B 1 80 ? 30.116 43.776 126.273 1.00 45.10 118 VAL B O 1
ATOM 1247 N N . ILE B 1 81 ? 28.815 45.047 125.023 1.00 47.62 119 ILE B N 1
ATOM 1248 C CA . ILE B 1 81 ? 28.682 43.997 124.034 1.00 43.30 119 ILE B CA 1
ATOM 1249 C C . ILE B 1 81 ? 29.865 44.092 123.086 1.00 39.51 119 ILE B C 1
ATOM 1250 O O . ILE B 1 81 ? 30.497 45.145 122.935 1.00 36.69 119 ILE B O 1
ATOM 1255 N N . THR B 1 82 ? 30.186 42.966 122.467 1.00 34.65 120 THR B N 1
ATOM 1256 C CA . THR B 1 82 ? 31.188 42.922 121.415 1.00 39.55 120 THR B CA 1
ATOM 1257 C C . THR B 1 82 ? 30.532 43.375 120.119 1.00 36.47 120 THR B C 1
ATOM 1258 O O . THR B 1 82 ? 29.556 42.763 119.670 1.00 34.58 120 THR B O 1
ATOM 1262 N N . THR B 1 83 ? 31.037 44.460 119.540 1.00 33.73 121 THR B N 1
ATOM 1263 C CA . THR B 1 83 ? 30.498 44.959 118.280 1.00 35.93 121 THR B CA 1
ATOM 1264 C C . THR B 1 83 ? 30.767 43.967 117.147 1.00 34.60 121 THR B C 1
ATOM 1265 O O . THR B 1 83 ? 31.596 43.059 117.264 1.00 37.35 121 THR B O 1
ATOM 1269 N N . ASP B 1 84 ? 30.042 44.150 116.040 1.00 36.75 122 ASP B N 1
ATOM 1270 C CA . ASP B 1 84 ? 30.280 43.342 114.842 1.00 41.84 122 ASP B CA 1
ATOM 1271 C C . ASP B 1 84 ? 31.748 43.376 114.432 1.00 44.29 122 ASP B C 1
ATOM 1272 O O . ASP B 1 84 ? 32.356 42.334 114.157 1.00 44.83 122 ASP B O 1
ATOM 1277 N N . ALA B 1 85 ? 32.332 44.576 114.382 1.00 43.92 123 ALA B N 1
ATOM 1278 C CA . ALA B 1 85 ? 33.728 44.715 113.979 1.00 48.41 123 ALA B CA 1
ATOM 1279 C C . ALA B 1 85 ? 34.653 43.950 114.920 1.00 50.88 123 ALA B C 1
ATOM 1280 O O . ALA B 1 85 ? 35.532 43.205 114.471 1.00 53.01 123 ALA B O 1
ATOM 1282 N N . ASP B 1 86 ? 34.468 44.116 116.234 1.00 49.89 124 ASP B N 1
ATOM 1283 C CA . ASP B 1 86 ? 35.331 43.420 117.184 1.00 50.72 124 ASP B CA 1
ATOM 1284 C C . ASP B 1 86 ? 35.122 41.912 117.125 1.00 49.55 124 ASP B C 1
ATOM 1285 O O . ASP B 1 86 ? 36.083 41.144 117.242 1.00 51.48 124 ASP B O 1
ATOM 1290 N N . PHE B 1 87 ? 33.876 41.467 116.944 1.00 44.81 125 PHE B N 1
ATOM 1291 C CA . PHE B 1 87 ? 33.609 40.033 116.911 1.00 46.29 125 PHE B CA 1
ATOM 1292 C C . PHE B 1 87 ? 34.206 39.386 115.667 1.00 52.84 125 PHE B C 1
ATOM 1293 O O . PHE B 1 87 ? 34.808 38.309 115.750 1.00 50.46 125 PHE B O 1
ATOM 1301 N N . GLU B 1 88 ? 34.047 40.027 114.506 1.00 59.20 126 GLU B N 1
ATOM 1302 C CA . GLU B 1 88 ? 34.667 39.521 113.286 1.00 63.46 126 GLU B CA 1
ATOM 1303 C C . GLU B 1 88 ? 36.187 39.540 113.397 1.00 65.93 126 GLU B C 1
ATOM 1304 O O . GLU B 1 88 ? 36.865 38.622 112.922 1.00 68.46 126 GLU B O 1
ATOM 1310 N N . PHE B 1 89 ? 36.737 40.570 114.042 1.00 66.72 127 PHE B N 1
ATOM 1311 C CA . PHE B 1 89 ? 38.182 40.652 114.230 1.00 72.39 127 PHE B CA 1
ATOM 1312 C C . PHE B 1 89 ? 38.699 39.474 115.050 1.00 71.88 127 PHE B C 1
ATOM 1313 O O . PHE B 1 89 ? 39.650 38.794 114.647 1.00 78.33 127 PHE B O 1
ATOM 1321 N N . GLU B 1 90 ? 38.077 39.215 116.205 1.00 68.66 128 GLU B N 1
ATOM 1322 C CA . GLU B 1 90 ? 38.470 38.075 117.029 1.00 72.33 128 GLU B CA 1
ATOM 1323 C C . GLU B 1 90 ? 38.222 36.753 116.312 1.00 75.07 128 GLU B C 1
ATOM 1324 O O . GLU B 1 90 ? 38.991 35.801 116.487 1.00 77.20 128 GLU B O 1
ATOM 1330 N N . LYS B 1 91 ? 37.160 36.675 115.501 1.00 72.94 129 LYS B N 1
ATOM 1331 C CA . LYS B 1 91 ? 36.901 35.465 114.721 1.00 77.13 129 LYS B CA 1
ATOM 1332 C C . LYS B 1 91 ? 38.067 35.160 113.785 1.00 80.85 129 LYS B C 1
ATOM 1333 O O . LYS B 1 91 ? 38.514 34.011 113.686 1.00 84.98 129 LYS B O 1
ATOM 1339 N N . MET B 1 92 ? 38.584 36.184 113.092 1.00 85.32 130 MET B N 1
ATOM 1340 C CA . MET B 1 92 ? 39.739 35.993 112.222 1.00 89.14 130 MET B CA 1
ATOM 1341 C C . MET B 1 92 ? 41.017 35.706 113.000 1.00 90.28 130 MET B C 1
ATOM 1342 O O . MET B 1 92 ? 41.902 35.025 112.475 1.00 88.85 130 MET B O 1
ATOM 1347 N N . LEU B 1 93 ? 41.139 36.201 114.228 1.00 87.83 131 LEU B N 1
ATOM 1348 C CA . LEU B 1 93 ? 42.298 35.871 115.071 1.00 91.49 131 LEU B CA 1
ATOM 1349 C C . LEU B 1 93 ? 42.423 34.365 115.290 1.00 96.28 131 LEU B C 1
ATOM 1350 O O . LEU B 1 93 ? 41.479 33.610 115.058 1.00 97.52 131 LEU B O 1
ATOM 1355 N N . ALA C 1 7 ? 6.235 67.437 114.945 1.00 56.05 45 ALA C N 1
ATOM 1356 C CA . ALA C 1 7 ? 7.480 67.007 114.316 1.00 54.12 45 ALA C CA 1
ATOM 1357 C C . ALA C 1 7 ? 7.660 65.505 114.477 1.00 49.53 45 ALA C C 1
ATOM 1358 O O . ALA C 1 7 ? 7.234 64.931 115.479 1.00 48.14 45 ALA C O 1
ATOM 1360 N N . PRO C 1 8 ? 8.292 64.861 113.498 1.00 49.92 46 PRO C N 1
ATOM 1361 C CA . PRO C 1 8 ? 8.460 63.407 113.573 1.00 46.01 46 PRO C CA 1
ATOM 1362 C C . PRO C 1 8 ? 9.473 63.004 114.631 1.00 41.62 46 PRO C C 1
ATOM 1363 O O . PRO C 1 8 ? 10.416 63.735 114.945 1.00 34.12 46 PRO C O 1
ATOM 1367 N N . MET C 1 9 ? 9.257 61.816 115.182 1.00 40.46 47 MET C N 1
ATOM 1368 C CA . MET C 1 9 ? 10.237 61.200 116.059 1.00 38.16 47 MET C CA 1
ATOM 1369 C C . MET C 1 9 ? 11.456 60.788 115.234 1.00 36.44 47 MET C C 1
ATOM 1370 O O . MET C 1 9 ? 11.314 60.198 114.164 1.00 34.85 47 MET C O 1
ATOM 1375 N N . ARG C 1 10 ? 12.652 61.130 115.707 1.00 29.10 48 ARG C N 1
ATOM 1376 C CA . ARG C 1 10 ? 13.888 60.704 115.066 1.00 26.00 48 ARG C CA 1
ATOM 1377 C C . ARG C 1 10 ? 14.786 60.034 116.093 1.00 30.88 48 ARG C C 1
ATOM 1378 O O . ARG C 1 10 ? 14.683 60.295 117.294 1.00 30.47 48 ARG C O 1
ATOM 1386 N N . GLY C 1 11 ? 15.687 59.183 115.608 1.00 25.48 49 GLY C N 1
ATOM 1387 C CA . GLY C 1 11 ? 16.654 58.504 116.465 1.00 24.80 49 GLY C CA 1
ATOM 1388 C C . GLY C 1 11 ? 17.990 59.237 116.519 1.00 25.19 49 GLY C C 1
ATOM 1389 O O . GLY C 1 11 ? 18.502 59.684 115.493 1.00 28.45 49 GLY C O 1
ATOM 1390 N N . TYR C 1 12 ? 18.538 59.354 117.737 1.00 22.35 50 TYR C N 1
ATOM 1391 C CA . TYR C 1 12 ? 19.850 59.948 117.984 1.00 26.05 50 TYR C CA 1
ATOM 1392 C C . TYR C 1 12 ? 20.624 59.077 118.965 1.00 27.73 50 TYR C C 1
ATOM 1393 O O . TYR C 1 12 ? 20.050 58.259 119.688 1.00 28.63 50 TYR C O 1
ATOM 1402 N N . LYS C 1 13 ? 21.940 59.266 118.997 1.00 23.47 51 LYS C N 1
ATOM 1403 C CA . LYS C 1 13 ? 22.803 58.514 119.897 1.00 26.22 51 LYS C CA 1
ATOM 1404 C C . LYS C 1 13 ? 23.464 59.471 120.874 1.00 26.50 51 LYS C C 1
ATOM 1405 O O . LYS C 1 13 ? 23.943 60.542 120.483 1.00 27.38 51 LYS C O 1
ATOM 1411 N N . VAL C 1 14 ? 23.493 59.077 122.147 1.00 26.03 52 VAL C N 1
ATOM 1412 C CA . VAL C 1 14 ? 23.985 59.944 123.211 1.00 27.33 52 VAL C CA 1
ATOM 1413 C C . VAL C 1 14 ? 24.914 59.139 124.106 1.00 25.71 52 VAL C C 1
ATOM 1414 O O . VAL C 1 14 ? 24.567 58.033 124.539 1.00 26.86 52 VAL C O 1
ATOM 1418 N N . THR C 1 15 ? 26.089 59.693 124.391 1.00 25.52 53 THR C N 1
ATOM 1419 C CA . THR C 1 15 ? 26.979 59.120 125.390 1.00 27.21 53 THR C CA 1
ATOM 1420 C C . THR C 1 15 ? 27.577 60.260 126.205 1.00 31.31 53 THR C C 1
ATOM 1421 O O . THR C 1 15 ? 27.406 61.440 125.878 1.00 30.26 53 THR C O 1
ATOM 1425 N N . ASP C 1 16 ? 28.257 59.915 127.301 1.00 27.51 54 ASP C N 1
ATOM 1426 C CA . ASP C 1 16 ? 28.939 60.934 128.089 1.00 27.25 54 ASP C CA 1
ATOM 1427 C C . ASP C 1 16 ? 30.381 61.080 127.596 1.00 27.08 54 ASP C C 1
ATOM 1428 O O . ASP C 1 16 ? 30.825 60.377 126.690 1.00 28.38 54 ASP C O 1
ATOM 1433 N N . ASN C 1 17 ? 31.138 61.999 128.198 1.00 32.02 55 ASN C N 1
ATOM 1434 C CA . ASN C 1 17 ? 32.437 62.328 127.616 1.00 32.43 55 ASN C CA 1
ATOM 1435 C C . ASN C 1 17 ? 33.433 61.178 127.731 1.00 35.11 55 ASN C C 1
ATOM 1436 O O . ASN C 1 17 ? 34.363 61.081 126.924 1.00 32.60 55 ASN C O 1
ATOM 1441 N N . GLU C 1 18 ? 33.269 60.312 128.729 1.00 33.39 56 GLU C N 1
ATOM 1442 C CA . GLU C 1 18 ? 34.117 59.143 128.915 1.00 40.34 56 GLU C CA 1
ATOM 1443 C C . GLU C 1 18 ? 33.554 57.913 128.219 1.00 38.38 56 GLU C C 1
ATOM 1444 O O . GLU C 1 18 ? 34.143 56.835 128.333 1.00 37.58 56 GLU C O 1
ATOM 1450 N N . ARG C 1 19 ? 32.432 58.055 127.505 1.00 36.59 57 ARG C N 1
ATOM 1451 C CA . ARG C 1 19 ? 31.843 56.966 126.714 1.00 36.20 57 ARG C CA 1
ATOM 1452 C C . ARG C 1 19 ? 31.522 55.744 127.583 1.00 41.94 57 ARG C C 1
ATOM 1453 O O . ARG C 1 19 ? 31.635 54.596 127.145 1.00 45.45 57 ARG C O 1
ATOM 1461 N N . THR C 1 20 ? 31.089 55.997 128.818 1.00 36.95 58 THR C N 1
ATOM 1462 C CA . THR C 1 20 ? 30.798 54.932 129.776 1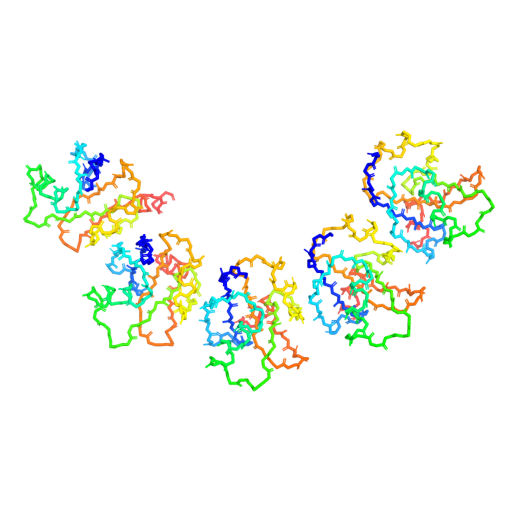.00 42.68 58 THR C CA 1
ATOM 1463 C C . THR C 1 20 ? 29.377 54.394 129.668 1.00 41.30 58 THR C C 1
ATOM 1464 O O . THR C 1 20 ? 29.129 53.250 130.066 1.00 47.59 58 THR C O 1
ATOM 1468 N N . ARG C 1 21 ? 28.437 55.195 129.169 1.00 32.67 59 ARG C N 1
ATOM 1469 C CA . ARG C 1 21 ? 27.072 54.757 128.923 1.00 39.16 59 ARG C CA 1
ATOM 1470 C C . ARG C 1 21 ? 26.641 55.266 127.557 1.00 32.77 59 ARG C C 1
ATOM 1471 O O . ARG C 1 21 ? 26.783 56.458 127.264 1.00 31.12 59 ARG C O 1
ATOM 1479 N N . LYS C 1 22 ? 26.085 54.372 126.744 1.00 25.81 60 LYS C N 1
ATOM 1480 C CA . LYS C 1 22 ? 25.763 54.678 125.352 1.00 24.19 60 LYS C CA 1
ATOM 1481 C C . LYS C 1 22 ? 24.308 54.335 125.082 1.00 29.45 60 LYS C C 1
ATOM 1482 O O . LYS C 1 22 ? 23.918 53.169 125.196 1.00 28.54 60 LYS C O 1
ATOM 1488 N N . TYR C 1 23 ? 23.511 55.333 124.694 1.00 25.56 61 TYR C N 1
ATOM 1489 C CA . TYR C 1 23 ? 22.082 55.137 124.489 1.00 27.27 61 TYR C CA 1
ATOM 1490 C C . TYR C 1 23 ? 21.640 55.630 123.118 1.00 26.48 61 TYR C C 1
ATOM 1491 O O . TYR C 1 23 ? 22.030 56.721 122.681 1.00 26.72 61 TYR C O 1
ATOM 1500 N N . GLY C 1 24 ? 20.810 54.823 122.458 1.00 22.29 62 GLY C N 1
ATOM 1501 C CA . GLY C 1 24 ? 19.963 55.317 121.383 1.00 25.03 62 GLY C CA 1
ATOM 1502 C C . GLY C 1 24 ? 18.661 55.838 121.964 1.00 25.54 62 GLY C C 1
ATOM 1503 O O . GLY C 1 24 ? 17.987 55.142 122.731 1.00 27.14 62 GLY C O 1
ATOM 1504 N N . ILE C 1 25 ? 18.326 57.078 121.617 1.00 21.21 63 ILE C N 1
ATOM 1505 C CA . ILE C 1 25 ? 17.178 57.788 122.166 1.00 23.84 63 ILE C CA 1
ATOM 1506 C C . ILE C 1 25 ? 16.346 58.334 121.012 1.00 28.76 63 ILE C C 1
ATOM 1507 O O . ILE C 1 25 ? 16.888 58.983 120.112 1.00 27.61 63 ILE C O 1
ATOM 1512 N N . GLY C 1 26 ? 15.033 58.110 121.060 1.00 27.33 64 GLY C N 1
ATOM 1513 C CA . GLY C 1 26 ? 14.120 58.728 120.106 1.00 31.64 64 GLY C CA 1
ATOM 1514 C C . GLY C 1 26 ? 13.557 60.035 120.649 1.00 31.60 64 GLY C C 1
ATOM 1515 O O . GLY C 1 26 ? 13.173 60.123 121.814 1.00 31.48 64 GLY C O 1
ATOM 1516 N N . ALA C 1 27 ? 13.508 61.053 119.786 1.00 28.90 65 ALA C N 1
ATOM 1517 C CA . ALA C 1 27 ? 13.048 62.368 120.220 1.00 28.17 65 ALA C CA 1
ATOM 1518 C C . ALA C 1 27 ? 12.577 63.175 119.014 1.00 27.83 65 ALA C C 1
ATOM 1519 O O . ALA C 1 27 ? 13.136 63.062 117.922 1.00 30.63 65 ALA C O 1
ATOM 1521 N N . ASN C 1 28 ? 11.551 64.000 119.229 1.00 28.02 66 ASN C N 1
ATOM 1522 C CA . ASN C 1 28 ? 11.019 64.858 118.173 1.00 30.91 66 ASN C CA 1
ATOM 1523 C C . ASN C 1 28 ? 11.342 66.331 118.398 1.00 31.62 66 ASN C C 1
ATOM 1524 O O . ASN C 1 28 ? 10.780 67.191 117.710 1.00 30.95 66 ASN C O 1
ATOM 1529 N N . SER C 1 29 ? 12.223 66.641 119.348 1.00 28.10 67 SER C N 1
ATOM 1530 C CA . SER C 1 29 ? 12.643 68.015 119.603 1.00 27.64 67 SER C CA 1
ATOM 1531 C C . SER C 1 29 ? 13.891 67.976 120.470 1.00 32.28 67 SER C C 1
ATOM 1532 O O . SER C 1 29 ? 14.166 66.977 121.147 1.00 25.85 67 SER C O 1
ATOM 1535 N N . LEU C 1 30 ? 14.637 69.084 120.457 1.00 26.96 68 LEU C N 1
ATOM 1536 C CA . LEU C 1 30 ? 15.789 69.192 121.346 1.00 26.57 68 LEU C CA 1
ATOM 1537 C C . LEU C 1 30 ? 15.354 69.149 122.808 1.00 30.02 68 LEU C C 1
ATOM 1538 O O . LEU C 1 30 ? 16.021 68.525 123.642 1.00 26.88 68 LEU C O 1
ATOM 1543 N N . GLU C 1 31 ? 14.229 69.798 123.132 1.00 25.68 69 GLU C N 1
ATOM 1544 C CA . GLU C 1 31 ? 13.708 69.756 124.497 1.00 29.93 69 GLU C CA 1
ATOM 1545 C C . GLU C 1 31 ? 13.479 68.318 124.960 1.00 30.90 69 GLU C C 1
ATOM 1546 O O . GLU C 1 31 ? 13.868 67.945 126.076 1.00 28.84 69 GLU C O 1
ATOM 1552 N N . MET C 1 32 ? 12.872 67.486 124.108 1.00 27.16 70 MET C N 1
ATOM 1553 C CA . MET C 1 32 ? 12.643 66.091 124.474 1.00 32.80 70 MET C CA 1
ATOM 1554 C C . MET C 1 32 ? 13.951 65.313 124.605 1.00 31.21 70 MET C C 1
ATOM 1555 O O . MET C 1 32 ? 14.119 64.529 125.548 1.00 29.62 70 MET C O 1
ATOM 1560 N N . LEU C 1 33 ? 14.885 65.509 123.671 1.00 25.37 71 LEU C N 1
ATOM 1561 C CA . LEU C 1 33 ? 16.132 64.752 123.712 1.00 25.61 71 LEU C CA 1
ATOM 1562 C C . LEU C 1 33 ? 16.925 65.073 124.973 1.00 25.38 71 LEU C C 1
ATOM 1563 O O . LEU C 1 33 ? 17.484 64.169 125.611 1.00 27.27 71 LEU C O 1
ATOM 1568 N N . ILE C 1 34 ? 16.967 66.353 125.359 1.00 25.47 72 ILE C N 1
ATOM 1569 C CA . ILE C 1 34 ? 17.650 66.747 126.593 1.00 25.16 72 ILE C CA 1
ATOM 1570 C C . ILE C 1 34 ? 16.967 66.136 127.820 1.00 32.89 72 ILE C C 1
ATOM 1571 O O . ILE C 1 34 ? 17.633 65.659 128.752 1.00 28.80 72 ILE C O 1
ATOM 1576 N N . ALA C 1 35 ? 15.632 66.148 127.847 1.00 28.99 73 ALA C N 1
ATOM 1577 C CA . ALA C 1 35 ? 14.905 65.585 128.983 1.00 31.02 73 ALA C CA 1
ATOM 1578 C C . ALA C 1 35 ? 15.142 64.083 129.111 1.00 33.13 73 ALA C C 1
ATOM 1579 O O . ALA C 1 35 ? 15.244 63.551 130.225 1.00 26.48 73 ALA C O 1
ATOM 1581 N N . LYS C 1 36 ? 15.204 63.375 127.981 1.00 32.40 74 LYS C N 1
ATOM 1582 C CA . LYS C 1 36 ? 15.469 61.942 128.032 1.00 28.84 74 LYS C CA 1
ATOM 1583 C C . LYS C 1 36 ? 16.918 61.668 128.408 1.00 31.93 74 LYS C C 1
ATOM 1584 O O . LYS C 1 36 ? 17.200 60.738 129.177 1.00 38.50 74 LYS C O 1
ATOM 1590 N N . ALA C 1 37 ? 17.850 62.482 127.902 1.00 28.48 75 ALA C N 1
ATOM 1591 C CA . ALA C 1 37 ? 19.244 62.346 128.316 1.00 33.01 75 ALA C CA 1
ATOM 1592 C C . ALA C 1 37 ? 19.404 62.620 129.807 1.00 34.45 75 ALA C C 1
ATOM 1593 O O . ALA C 1 37 ? 20.151 61.917 130.503 1.00 33.32 75 ALA C O 1
ATOM 1595 N N . LYS C 1 38 ? 18.703 63.636 130.314 1.00 30.26 76 LYS C N 1
ATOM 1596 C CA . LYS C 1 38 ? 18.814 63.992 131.725 1.00 34.12 76 LYS C CA 1
ATOM 1597 C C . LYS C 1 38 ? 18.391 62.842 132.635 1.00 38.07 76 LYS C C 1
ATOM 1598 O O . LYS C 1 38 ? 18.953 62.673 133.724 1.00 35.41 76 LYS C O 1
ATOM 1604 N N . SER C 1 39 ? 17.414 62.040 132.213 1.00 35.54 77 SER C N 1
ATOM 1605 C CA . SER C 1 39 ? 17.003 60.912 133.040 1.00 39.13 77 SER C CA 1
ATOM 1606 C C . SER C 1 39 ? 18.023 59.783 133.017 1.00 41.33 77 SER C C 1
ATOM 1607 O O . SER C 1 39 ? 17.980 58.909 133.888 1.00 43.02 77 SER C O 1
ATOM 1610 N N . LYS C 1 40 ? 18.939 59.784 132.047 1.00 37.81 78 LYS C N 1
ATOM 1611 C CA . LYS C 1 40 ? 19.949 58.743 131.923 1.00 44.77 78 LYS C CA 1
ATOM 1612 C C . LYS C 1 40 ? 21.321 59.149 132.445 1.00 43.16 78 LYS C C 1
ATOM 1613 O O . LYS C 1 40 ? 22.133 58.268 132.740 1.00 44.18 78 LYS C O 1
ATOM 1619 N N . PHE C 1 41 ? 21.617 60.444 132.546 1.00 36.17 79 PHE C N 1
ATOM 1620 C CA . PHE C 1 41 ? 22.955 60.827 132.955 1.00 37.53 79 PHE C CA 1
ATOM 1621 C C . PHE C 1 41 ? 22.904 61.699 134.201 1.00 38.44 79 PHE C C 1
ATOM 1622 O O . PHE C 1 41 ? 21.922 62.412 134.423 1.00 43.87 79 PHE C O 1
ATOM 1630 N N . PRO C 1 42 ? 23.985 61.658 135.069 1.00 41.86 80 PRO C N 1
ATOM 1631 C CA . PRO C 1 42 ? 23.978 62.470 136.302 1.00 48.51 80 PRO C CA 1
ATOM 1632 C C . PRO C 1 42 ? 24.368 63.913 136.006 1.00 49.07 80 PRO C C 1
ATOM 1633 O O . PRO C 1 42 ? 25.409 64.425 136.427 1.00 56.45 80 PRO C O 1
ATOM 1637 N N . LEU C 1 43 ? 23.521 64.581 135.225 1.00 43.22 81 LEU C N 1
ATOM 1638 C CA . LEU C 1 43 ? 23.704 65.980 134.871 1.00 44.32 81 LEU C CA 1
ATOM 1639 C C . LEU C 1 43 ? 22.425 66.731 135.191 1.00 45.01 81 LEU C C 1
ATOM 1640 O O . LEU C 1 43 ? 21.342 66.343 134.737 1.00 46.59 81 LEU C O 1
ATOM 1645 N N . LEU C 1 44 ? 22.561 67.813 135.954 1.00 41.82 82 LEU C N 1
ATOM 1646 C CA . LEU C 1 44 ? 21.417 68.628 136.335 1.00 46.24 82 LEU C CA 1
ATOM 1647 C C . LEU C 1 44 ? 21.060 69.657 135.266 1.00 52.62 82 LEU C C 1
ATOM 1648 O O . LEU C 1 44 ? 19.893 70.055 135.169 1.00 51.91 82 LEU C O 1
ATOM 1653 N N . GLU C 1 45 ? 22.037 70.093 134.461 1.00 53.54 83 GLU C N 1
ATOM 1654 C CA . GLU C 1 45 ? 21.818 71.038 133.363 1.00 47.09 83 GLU C CA 1
ATOM 1655 C C . GLU C 1 45 ? 22.440 70.464 132.094 1.00 38.00 83 GLU C C 1
ATOM 1656 O O . GLU C 1 45 ? 23.505 70.922 131.663 1.00 35.61 83 GLU C O 1
ATOM 1662 N N . PRO C 1 46 ? 21.810 69.467 131.469 1.00 40.80 84 PRO C N 1
ATOM 1663 C CA . PRO C 1 46 ? 22.460 68.791 130.339 1.00 37.58 84 PRO C CA 1
ATOM 1664 C C . PRO C 1 46 ? 22.451 69.635 129.071 1.00 35.98 84 PRO C C 1
ATOM 1665 O O . PRO C 1 46 ? 21.479 70.331 128.761 1.00 31.98 84 PRO C O 1
ATOM 1669 N N . HIS C 1 47 ? 23.574 69.583 128.351 1.00 28.57 85 HIS C N 1
ATOM 1670 C CA . HIS C 1 47 ? 23.744 70.223 127.053 1.00 27.81 85 HIS C CA 1
ATOM 1671 C C . HIS C 1 47 ? 24.332 69.191 126.111 1.00 28.25 85 HIS C C 1
ATOM 1672 O O . HIS C 1 47 ? 25.105 68.330 126.541 1.00 30.12 85 HIS C O 1
ATOM 1679 N N . LEU C 1 48 ? 23.965 69.275 124.829 1.00 26.34 86 LEU C N 1
ATOM 1680 C CA . LEU C 1 48 ? 24.349 68.282 123.827 1.00 25.27 86 LEU C CA 1
ATOM 1681 C C . LEU C 1 48 ? 25.374 68.859 122.857 1.00 24.76 86 LEU C C 1
ATOM 1682 O O . LEU C 1 48 ? 25.212 69.978 122.366 1.00 24.76 86 LEU C O 1
ATOM 1687 N N . TYR C 1 49 ? 26.410 68.075 122.561 1.00 25.41 87 TYR C N 1
ATOM 1688 C CA . TYR C 1 49 ? 27.522 68.486 121.712 1.00 26.48 87 TYR C CA 1
ATOM 1689 C C . TYR C 1 49 ? 27.792 67.403 120.670 1.00 26.45 87 TYR C C 1
ATOM 1690 O O . TYR C 1 49 ? 27.659 66.214 120.966 1.00 27.44 87 TYR C O 1
ATOM 1699 N N . LEU C 1 50 ? 28.171 67.809 119.456 1.00 23.67 88 LEU C N 1
ATOM 1700 C CA . LEU C 1 50 ? 28.628 66.830 118.467 1.00 23.76 88 LEU C CA 1
ATOM 1701 C C . LEU C 1 50 ? 29.860 66.090 118.978 1.00 25.75 88 LEU C C 1
ATOM 1702 O O . LEU C 1 50 ? 30.856 66.712 119.359 1.00 24.48 88 LEU C O 1
ATOM 1707 N N . ALA C 1 51 ? 29.797 64.753 118.980 1.00 26.90 89 ALA C N 1
ATOM 1708 C CA . ALA C 1 51 ? 30.979 63.972 119.327 1.00 29.50 89 ALA C CA 1
ATOM 1709 C C . ALA C 1 51 ? 32.115 64.175 118.326 1.00 31.66 89 ALA C C 1
ATOM 1710 O O . ALA C 1 51 ? 33.288 64.043 118.696 1.00 33.42 89 ALA C O 1
ATOM 1712 N N . SER C 1 52 ? 31.795 64.522 117.081 1.00 28.71 90 SER C N 1
ATOM 1713 C CA . SER C 1 52 ? 32.825 64.658 116.054 1.00 25.77 90 SER C CA 1
ATOM 1714 C C . SER C 1 52 ? 33.731 65.856 116.303 1.00 28.95 90 SER C C 1
ATOM 1715 O O . SER C 1 52 ? 34.957 65.740 116.208 1.00 30.76 90 SER C O 1
ATOM 1718 N N . ASP C 1 53 ? 33.153 67.027 116.612 1.00 28.44 91 ASP C N 1
ATOM 1719 C CA . ASP C 1 53 ? 33.956 68.239 116.740 1.00 24.90 91 ASP C CA 1
ATOM 1720 C C . ASP C 1 53 ? 33.631 69.091 117.965 1.00 24.96 91 ASP C C 1
ATOM 1721 O O . ASP C 1 53 ? 34.212 70.176 118.115 1.00 23.79 91 ASP C O 1
ATOM 1726 N N . GLY C 1 54 ? 32.727 68.646 118.834 1.00 23.47 92 GLY C N 1
ATOM 1727 C CA . GLY C 1 54 ? 32.469 69.354 120.075 1.00 23.63 92 GLY C CA 1
ATOM 1728 C C . GLY C 1 54 ? 31.557 70.553 119.947 1.00 23.52 92 GLY C C 1
ATOM 1729 O O . GLY C 1 54 ? 31.374 71.281 120.929 1.00 26.33 92 GLY C O 1
ATOM 1730 N N . PHE C 1 55 ? 30.980 70.795 118.772 1.00 22.41 93 PHE C N 1
ATOM 1731 C CA . PHE C 1 55 ? 30.115 71.960 118.606 1.00 28.28 93 PHE C CA 1
ATOM 1732 C C . PHE C 1 55 ? 28.796 71.726 119.327 1.00 26.77 93 PHE C C 1
ATOM 1733 O O . PHE C 1 55 ? 28.214 70.640 119.234 1.00 26.00 93 PHE C O 1
ATOM 1741 N N . GLU C 1 56 ? 28.336 72.736 120.067 1.00 19.86 94 GLU C N 1
ATOM 1742 C CA . GLU C 1 56 ? 27.137 72.582 120.884 1.00 25.27 94 GLU C CA 1
ATOM 1743 C C . GLU C 1 56 ? 25.872 72.690 120.034 1.00 27.84 94 GLU C C 1
ATOM 1744 O O . GLU C 1 56 ? 25.732 73.608 119.213 1.00 26.81 94 GLU C O 1
ATOM 1750 N N . VAL C 1 57 ? 24.944 71.753 120.238 1.00 22.31 95 VAL C N 1
ATOM 1751 C CA . VAL C 1 57 ? 23.617 71.846 119.638 1.00 25.27 95 VAL C CA 1
ATOM 1752 C C . VAL C 1 57 ? 22.852 72.941 120.369 1.00 30.42 95 VAL C C 1
ATOM 1753 O O . VAL C 1 57 ? 22.287 72.712 121.451 1.00 28.99 95 VAL C O 1
ATOM 1757 N N . SER C 1 58 ? 22.842 74.142 119.795 1.00 25.06 96 SER C N 1
ATOM 1758 C CA . SER C 1 58 ? 22.339 75.292 120.533 1.00 24.59 96 SER C CA 1
ATOM 1759 C C . SER C 1 58 ? 20.826 75.448 120.451 1.00 29.50 96 SER C C 1
ATOM 1760 O O . SER C 1 58 ? 20.255 76.124 121.310 1.00 30.05 96 SER C O 1
ATOM 1763 N N . ASP C 1 59 ? 20.158 74.862 119.454 1.00 25.74 97 ASP C N 1
ATOM 1764 C CA . ASP C 1 59 ? 18.709 75.025 119.373 1.00 29.76 97 ASP C CA 1
ATOM 1765 C C . ASP C 1 59 ? 18.088 73.880 118.581 1.00 27.44 97 ASP C C 1
ATOM 1766 O O . ASP C 1 59 ? 18.779 73.072 117.956 1.00 26.51 97 ASP C O 1
ATOM 1771 N N . ASP C 1 60 ? 16.755 73.814 118.641 1.00 27.60 98 ASP C N 1
ATOM 1772 C CA . ASP C 1 60 ? 16.020 72.732 117.992 1.00 29.11 98 ASP C CA 1
ATOM 1773 C C . ASP C 1 60 ? 16.218 72.753 116.488 1.00 28.94 98 ASP C C 1
ATOM 1774 O O . ASP C 1 60 ? 16.204 71.699 115.837 1.00 29.51 98 ASP C O 1
ATOM 1779 N N . GLU C 1 61 ? 16.392 73.944 115.920 1.00 24.64 99 GLU C N 1
ATOM 1780 C CA . GLU C 1 61 ? 16.578 74.052 114.479 1.00 29.77 99 GLU C CA 1
ATOM 1781 C C . GLU C 1 61 ? 17.896 73.419 114.048 1.00 28.64 99 GLU C C 1
ATOM 1782 O O . GLU C 1 61 ? 17.957 72.757 113.005 1.00 26.17 99 GLU C O 1
ATOM 1788 N N . TYR C 1 62 ? 18.957 73.586 114.849 1.00 27.16 100 TYR C N 1
ATOM 1789 C CA . TYR C 1 62 ? 20.214 72.912 114.528 1.00 24.76 100 TYR C CA 1
ATOM 1790 C C . TYR C 1 62 ? 20.077 71.404 114.667 1.00 26.16 100 TYR C C 1
ATOM 1791 O O . TYR C 1 62 ? 20.589 70.652 113.828 1.00 27.99 100 TYR C O 1
ATOM 1800 N N . LEU C 1 63 ? 19.410 70.944 115.731 1.00 24.76 101 LEU C N 1
ATOM 1801 C CA . LEU C 1 63 ? 19.216 69.507 115.909 1.00 24.20 101 LEU C CA 1
ATOM 1802 C C . LEU C 1 63 ? 18.576 68.892 114.673 1.00 23.77 101 LEU C C 1
ATOM 1803 O O . LEU C 1 63 ? 19.047 67.876 114.149 1.00 26.45 101 LEU C O 1
ATOM 1808 N N . LYS C 1 64 ? 17.506 69.513 114.185 1.00 24.54 102 LYS C N 1
ATOM 1809 C CA . LYS C 1 64 ? 16.776 68.952 113.059 1.00 27.75 102 LYS C CA 1
ATOM 1810 C C . LYS C 1 64 ? 17.515 69.104 111.739 1.00 29.09 102 LYS C C 1
ATOM 1811 O O . LYS C 1 64 ? 17.163 68.408 110.780 1.00 30.01 102 LYS C O 1
ATOM 1817 N N . SER C 1 65 ? 18.550 69.948 111.675 1.00 28.76 103 SER C N 1
ATOM 1818 C CA . SER C 1 65 ? 19.406 69.987 110.492 1.00 27.61 103 SER C CA 1
ATOM 1819 C C . SER C 1 65 ? 20.377 68.810 110.434 1.00 30.20 103 SER C C 1
ATOM 1820 O O . SER C 1 65 ? 20.988 68.586 109.382 1.00 28.71 103 SER C O 1
ATOM 1823 N N . LEU C 1 66 ? 20.540 68.045 111.550 1.00 27.33 104 LEU C N 1
ATOM 1824 C CA . LEU C 1 66 ? 21.514 66.962 111.557 1.00 21.40 104 LEU C CA 1
ATOM 1825 C C . LEU C 1 66 ? 20.897 65.666 111.041 1.00 27.35 104 LEU C C 1
ATOM 1826 O O . LEU C 1 66 ? 19.691 65.444 111.191 1.00 32.90 104 LEU C O 1
ATOM 1831 N N . PRO C 1 67 ? 21.712 64.791 110.451 1.00 30.93 105 PRO C N 1
ATOM 1832 C CA . PRO C 1 67 ? 21.215 63.461 110.071 1.00 30.38 105 PRO C CA 1
ATOM 1833 C C . PRO C 1 67 ? 20.740 62.688 111.290 1.00 34.78 105 PRO C C 1
ATOM 1834 O O . PRO C 1 67 ? 21.275 62.831 112.396 1.00 29.92 105 PRO C O 1
ATOM 1838 N N . ALA C 1 68 ? 19.734 61.843 111.075 1.00 30.15 106 ALA C N 1
ATOM 1839 C CA . ALA C 1 68 ? 19.351 60.896 112.113 1.00 30.48 106 ALA C CA 1
ATOM 1840 C C . ALA C 1 68 ? 20.554 60.042 112.493 1.00 29.05 106 ALA C C 1
ATOM 1841 O O . ALA C 1 68 ? 21.457 59.812 111.681 1.00 26.78 106 ALA C O 1
ATOM 1843 N N . GLN C 1 69 ? 20.567 59.586 113.749 1.00 23.60 107 GLN C N 1
ATOM 1844 C CA . GLN C 1 69 ? 21.591 58.715 114.322 1.00 28.61 107 GLN C CA 1
ATOM 1845 C C . GLN C 1 69 ? 22.916 59.427 114.551 1.00 27.49 107 GLN C C 1
ATOM 1846 O O . GLN C 1 69 ? 23.920 58.765 114.841 1.00 31.44 107 GLN C O 1
ATOM 1852 N N . THR C 1 70 ? 22.947 60.756 114.438 1.00 25.60 108 THR C N 1
ATOM 1853 C CA . THR C 1 70 ? 24.125 61.522 114.823 1.00 22.91 108 THR C CA 1
ATOM 1854 C C . THR C 1 70 ? 24.477 61.230 116.278 1.00 24.98 108 THR C C 1
ATOM 1855 O O . THR C 1 70 ? 23.588 61.089 117.124 1.00 28.34 108 THR C O 1
ATOM 1859 N N . LEU C 1 71 ? 25.779 61.130 116.564 1.00 22.76 109 LEU C N 1
ATOM 1860 C CA . LEU C 1 71 ? 26.276 60.863 117.913 1.00 23.04 109 LEU C CA 1
ATOM 1861 C C . LEU C 1 71 ? 26.557 62.163 118.663 1.00 26.68 109 LEU C C 1
ATOM 1862 O O . LEU C 1 71 ? 27.289 63.026 118.166 1.00 24.93 109 LEU C O 1
ATOM 1867 N N . PHE C 1 72 ? 25.995 62.287 119.868 1.00 22.32 110 PHE C N 1
ATOM 1868 C CA . PHE C 1 72 ? 26.201 63.444 120.727 1.00 22.72 110 PHE C CA 1
ATOM 1869 C C . PHE C 1 72 ? 26.911 63.036 122.013 1.00 25.79 110 PHE C C 1
ATOM 1870 O O . PHE C 1 72 ? 26.760 61.909 122.496 1.00 27.10 110 PHE C O 1
ATOM 1878 N N . ILE C 1 73 ? 27.704 63.968 122.547 1.00 26.63 111 ILE C N 1
ATOM 1879 C CA . ILE C 1 73 ? 28.216 63.903 123.914 1.00 23.07 111 ILE C CA 1
ATOM 1880 C C . ILE C 1 73 ? 27.308 64.776 124.760 1.00 29.84 111 ILE C C 1
ATOM 1881 O O . ILE C 1 73 ? 27.046 65.927 124.399 1.00 24.12 111 ILE C O 1
ATOM 1886 N N . VAL C 1 74 ? 26.815 64.245 125.874 1.00 23.62 112 VAL C N 1
ATOM 1887 C CA . VAL C 1 74 ? 26.033 65.044 126.805 1.00 24.61 112 VAL C CA 1
ATOM 1888 C C . VAL C 1 74 ? 26.958 65.479 127.933 1.00 29.27 112 VAL C C 1
ATOM 1889 O O . VAL C 1 74 ? 27.762 64.682 128.434 1.00 27.74 112 VAL C O 1
ATOM 1893 N N . SER C 1 75 ? 26.885 66.752 128.297 1.00 25.70 113 SER C N 1
ATOM 1894 C CA . SER C 1 75 ? 27.728 67.285 129.357 1.00 28.79 113 SER C CA 1
ATOM 1895 C C . SER C 1 75 ? 27.033 68.510 129.931 1.00 32.20 113 SER C C 1
ATOM 1896 O O . SER C 1 75 ? 25.853 68.759 129.660 1.00 30.38 113 SER C O 1
ATOM 1899 N N . GLY C 1 76 ? 27.766 69.280 130.731 1.00 26.79 114 GLY C N 1
ATOM 1900 C CA . GLY C 1 76 ? 27.227 70.491 131.305 1.00 24.96 114 GLY C CA 1
ATOM 1901 C C . GLY C 1 76 ? 27.395 71.670 130.368 1.00 32.69 114 GLY C C 1
ATOM 1902 O O . GLY C 1 76 ? 27.870 71.534 129.236 1.00 28.35 114 GLY C O 1
ATOM 1903 N N . PRO C 1 77 ? 27.018 72.857 130.829 1.00 32.68 115 PRO C N 1
ATOM 1904 C CA . PRO C 1 77 ? 27.161 74.053 129.990 1.00 31.26 115 PRO C CA 1
ATOM 1905 C C . PRO C 1 77 ? 28.626 74.429 129.790 1.00 32.46 115 PRO C C 1
ATOM 1906 O O . PRO C 1 77 ? 29.473 74.209 130.662 1.00 29.04 115 PRO C O 1
ATOM 1910 N N . ASP C 1 78 ? 28.912 75.004 128.617 1.00 28.28 116 ASP C N 1
ATOM 1911 C CA . ASP C 1 78 ? 30.239 75.532 128.269 1.00 26.49 116 ASP C CA 1
ATOM 1912 C C . ASP C 1 78 ? 31.304 74.449 128.467 1.00 31.83 116 ASP C C 1
ATOM 1913 O O . ASP C 1 78 ? 32.435 74.709 128.883 1.00 25.48 116 ASP C O 1
ATOM 1918 N N . ALA C 1 79 ? 30.939 73.207 128.142 1.00 31.20 117 ALA C N 1
ATOM 1919 C CA . ALA C 1 79 ? 31.756 72.058 128.499 1.00 34.98 117 ALA C CA 1
ATOM 1920 C C . ALA C 1 79 ? 32.912 71.856 127.528 1.00 28.60 117 ALA C C 1
ATOM 1921 O O . ALA C 1 79 ? 32.769 72.029 126.310 1.00 31.56 117 ALA C O 1
ATOM 1923 N N . VAL C 1 80 ? 34.062 71.498 128.092 1.00 30.21 118 VAL C N 1
ATOM 1924 C CA . VAL C 1 80 ? 35.163 70.924 127.333 1.00 32.91 118 VAL C CA 1
ATOM 1925 C C . VAL C 1 80 ? 34.766 69.515 126.916 1.00 36.47 118 VAL C C 1
ATOM 1926 O O . VAL C 1 80 ? 34.465 68.668 127.765 1.00 30.88 118 VAL C O 1
ATOM 1930 N N . ILE C 1 81 ? 34.772 69.260 125.611 1.00 30.35 119 ILE C N 1
ATOM 1931 C CA . ILE C 1 81 ? 34.298 68.010 125.026 1.00 35.52 119 ILE C CA 1
ATOM 1932 C C . ILE C 1 81 ? 35.491 67.285 124.421 1.00 38.76 119 ILE C C 1
ATOM 1933 O O . ILE C 1 81 ? 36.297 67.897 123.710 1.00 33.45 119 ILE C O 1
ATOM 1938 N N . THR C 1 82 ? 35.613 65.991 124.702 1.00 28.66 120 THR C N 1
ATOM 1939 C CA . THR C 1 82 ? 36.625 65.159 124.059 1.00 30.98 120 THR C CA 1
ATOM 1940 C C . THR C 1 82 ? 36.032 64.600 122.773 1.00 28.83 120 THR C C 1
ATOM 1941 O O . THR C 1 82 ? 35.129 63.758 122.816 1.00 28.76 120 THR C O 1
ATOM 1945 N N . THR C 1 83 ? 36.546 65.058 121.633 1.00 29.16 121 THR C N 1
ATOM 1946 C CA . THR C 1 83 ? 36.038 64.622 120.335 1.00 31.53 121 THR C CA 1
ATOM 1947 C C . THR C 1 83 ? 36.315 63.134 120.122 1.00 33.41 121 THR C C 1
ATOM 1948 O O . THR C 1 83 ? 37.099 62.511 120.840 1.00 31.00 121 THR C O 1
ATOM 1952 N N . ASP C 1 84 ? 35.647 62.563 119.116 1.00 32.75 122 ASP C N 1
ATOM 1953 C CA . ASP C 1 84 ? 35.890 61.164 118.767 1.00 38.15 122 ASP C CA 1
ATOM 1954 C C . ASP C 1 84 ? 37.365 60.920 118.468 1.00 40.41 122 ASP C C 1
ATOM 1955 O O . ASP C 1 84 ? 37.965 59.967 118.978 1.00 41.32 122 ASP C O 1
ATOM 1960 N N . ALA C 1 85 ? 37.965 61.775 117.637 1.00 41.78 123 ALA C N 1
ATOM 1961 C CA . ALA C 1 85 ? 39.380 61.630 117.315 1.00 44.66 123 ALA C CA 1
ATOM 1962 C C . ALA C 1 85 ? 40.238 61.677 118.573 1.00 44.94 123 ALA C C 1
ATOM 1963 O O . ALA C 1 85 ? 41.081 60.801 118.797 1.00 45.91 123 ALA C O 1
ATOM 1965 N N . ASP C 1 86 ? 40.028 62.693 119.414 1.00 45.44 124 ASP C N 1
ATOM 1966 C CA . ASP C 1 86 ? 40.799 62.805 120.648 1.00 49.83 124 ASP C CA 1
ATOM 1967 C C . ASP C 1 86 ? 40.609 61.581 121.532 1.00 46.39 124 ASP C C 1
ATOM 1968 O O . ASP C 1 86 ? 41.575 61.069 122.110 1.00 44.56 124 ASP C O 1
ATOM 1973 N N . PHE C 1 87 ? 39.368 61.101 121.651 1.00 41.72 125 PHE C N 1
ATOM 1974 C CA . PHE C 1 87 ? 39.101 59.969 122.530 1.00 37.03 125 PHE C CA 1
ATOM 1975 C C . PHE C 1 87 ? 39.833 58.717 122.057 1.00 43.45 125 PHE C C 1
ATOM 1976 O O . PHE C 1 87 ? 40.417 57.988 122.867 1.00 41.91 125 PHE C O 1
ATOM 1984 N N . GLU C 1 88 ? 39.820 58.452 120.746 1.00 43.17 126 GLU C N 1
ATOM 1985 C CA . GLU C 1 88 ? 40.528 57.282 120.233 1.00 49.33 126 GLU C CA 1
ATOM 1986 C C . GLU C 1 88 ? 42.036 57.424 120.403 1.00 55.56 126 GLU C C 1
ATOM 1987 O O . GLU C 1 88 ? 42.723 56.451 120.739 1.00 57.20 126 GLU C O 1
ATOM 1993 N N . PHE C 1 89 ? 42.567 58.628 120.180 1.00 57.28 127 PHE C N 1
ATOM 1994 C CA . PHE C 1 89 ? 43.993 58.862 120.382 1.00 65.56 127 PHE C CA 1
ATOM 1995 C C . PHE C 1 89 ? 44.391 58.636 121.837 1.00 68.72 127 PHE C C 1
ATOM 1996 O O . PHE C 1 89 ? 45.474 58.108 122.116 1.00 75.00 127 PHE C O 1
ATOM 2004 N N . GLU C 1 90 ? 43.529 59.026 122.779 1.00 63.41 128 GLU C N 1
ATOM 2005 C CA . GLU C 1 90 ? 43.819 58.818 124.194 1.00 68.78 128 GLU C CA 1
ATOM 2006 C C . GLU C 1 90 ? 43.724 57.356 124.615 1.00 72.00 128 GLU C C 1
ATOM 2007 O O . GLU C 1 90 ? 44.164 57.021 125.720 1.00 76.03 128 GLU C O 1
ATOM 2013 N N . LYS C 1 91 ? 43.162 56.485 123.777 1.00 70.86 129 LYS C N 1
ATOM 2014 C CA . LYS C 1 91 ? 43.069 55.073 124.124 1.00 78.05 129 LYS C CA 1
ATOM 2015 C C . LYS C 1 91 ? 44.397 54.342 123.979 1.00 89.76 129 LYS C C 1
ATOM 2016 O O . LYS C 1 91 ? 44.551 53.253 124.543 1.00 96.15 129 LYS C O 1
ATOM 2022 N N . MET C 1 92 ?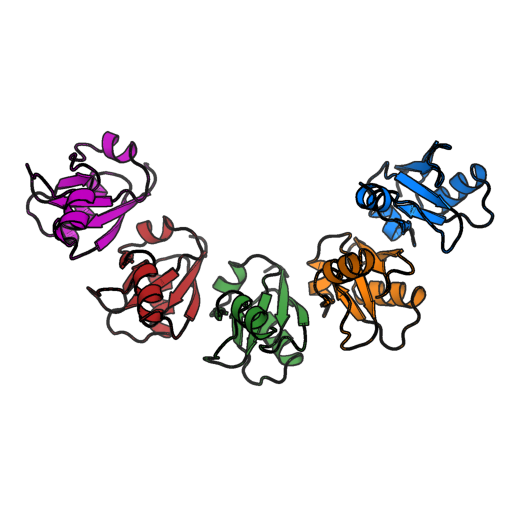 45.356 54.911 123.255 1.00 94.96 130 MET C N 1
ATOM 2023 C CA . MET C 1 92 ? 46.658 54.274 123.082 1.00 103.83 130 MET C CA 1
ATOM 2024 C C . MET C 1 92 ? 47.481 54.301 124.370 1.00 102.26 130 MET C C 1
ATOM 2025 O O . MET C 1 92 ? 47.286 55.162 125.229 1.00 99.27 130 MET C O 1
ATOM 2030 N N . ALA D 1 7 ? 11.863 80.783 103.735 1.00 59.09 45 ALA D N 1
ATOM 2031 C CA . ALA D 1 7 ? 13.091 80.042 103.461 1.00 55.23 45 ALA D CA 1
ATOM 2032 C C . ALA D 1 7 ? 13.287 78.930 104.492 1.00 49.74 45 ALA D C 1
ATOM 2033 O O . ALA D 1 7 ? 12.891 79.078 105.644 1.00 44.85 45 ALA D O 1
ATOM 2035 N N . PRO D 1 8 ? 13.889 77.817 104.077 1.00 48.19 46 PRO D N 1
ATOM 2036 C CA . PRO D 1 8 ? 14.045 76.680 104.990 1.00 44.14 46 PRO D CA 1
ATOM 2037 C C . PRO D 1 8 ? 15.134 76.918 106.024 1.00 37.23 46 PRO D C 1
ATOM 2038 O O . PRO D 1 8 ? 16.124 77.611 105.772 1.00 31.34 46 PRO D O 1
ATOM 2042 N N . MET D 1 9 ? 14.942 76.326 107.203 1.00 33.64 47 MET D N 1
ATOM 2043 C CA . MET D 1 9 ? 16.002 76.320 108.201 1.00 32.35 47 MET D CA 1
ATOM 2044 C C . MET D 1 9 ? 17.162 75.465 107.719 1.00 28.81 47 MET D C 1
ATOM 2045 O O . MET D 1 9 ? 16.968 74.372 107.186 1.00 34.85 47 MET D O 1
ATOM 2050 N N . ARG D 1 10 ? 18.374 75.954 107.922 1.00 24.98 48 ARG D N 1
ATOM 2051 C CA . ARG D 1 10 ? 19.571 75.170 107.663 1.00 27.76 48 ARG D CA 1
ATOM 2052 C C . ARG D 1 10 ? 20.491 75.290 108.870 1.00 28.27 48 ARG D C 1
ATOM 2053 O O . ARG D 1 10 ? 20.411 76.250 109.637 1.00 27.22 48 ARG D O 1
ATOM 2061 N N . GLY D 1 11 ? 21.368 74.307 109.036 1.00 24.34 49 GLY D N 1
ATOM 2062 C CA . GLY D 1 11 ? 22.303 74.287 110.155 1.00 25.19 49 GLY D CA 1
ATOM 2063 C C . GLY D 1 11 ? 23.641 74.892 109.756 1.00 31.86 49 GLY D C 1
ATOM 2064 O O . GLY D 1 11 ? 24.125 74.675 108.643 1.00 29.16 49 GLY D O 1
ATOM 2065 N N . TYR D 1 12 ? 24.224 75.657 110.678 1.00 25.04 50 TYR D N 1
ATOM 2066 C CA . TYR D 1 12 ? 25.523 76.285 110.473 1.00 22.93 50 TYR D CA 1
ATOM 2067 C C . TYR D 1 12 ? 26.342 76.157 111.747 1.00 26.09 50 TYR D C 1
ATOM 2068 O O . TYR D 1 12 ? 25.799 75.927 112.832 1.00 25.65 50 TYR D O 1
ATOM 2077 N N . LYS D 1 13 ? 27.653 76.360 111.621 1.00 23.95 51 LYS D N 1
ATOM 2078 C CA . LYS D 1 13 ? 28.553 76.317 112.769 1.00 23.86 51 LYS D CA 1
ATOM 2079 C C . LYS D 1 13 ? 29.235 77.665 112.949 1.00 22.99 51 LYS D C 1
ATOM 2080 O O . LYS D 1 13 ? 29.665 78.290 111.971 1.00 24.02 51 LYS D O 1
ATOM 2086 N N . VAL D 1 14 ? 29.326 78.112 114.206 1.00 24.84 52 VAL D N 1
ATOM 2087 C CA . VAL D 1 14 ? 29.858 79.431 114.543 1.00 22.45 52 VAL D CA 1
ATOM 2088 C C . VAL D 1 14 ? 30.805 79.296 115.729 1.00 25.81 52 VAL D C 1
ATOM 2089 O O . VAL D 1 14 ? 30.458 78.677 116.743 1.00 26.35 52 VAL D O 1
ATOM 2093 N N . THR D 1 15 ? 31.979 79.913 115.624 1.00 22.62 53 THR D N 1
ATOM 2094 C CA . THR D 1 15 ? 32.892 80.010 116.755 1.00 22.77 53 THR D CA 1
ATOM 2095 C C . THR D 1 15 ? 33.567 81.378 116.727 1.00 25.21 53 THR D C 1
ATOM 2096 O O . THR D 1 15 ? 33.361 82.182 115.813 1.00 29.95 53 THR D O 1
ATOM 2100 N N . ASP D 1 16 ? 34.366 81.654 117.752 1.00 23.89 54 ASP D N 1
ATOM 2101 C CA . ASP D 1 16 ? 35.146 82.879 117.786 1.00 25.67 54 ASP D CA 1
ATOM 2102 C C . ASP D 1 16 ? 36.501 82.639 117.118 1.00 25.04 54 ASP D C 1
ATOM 2103 O O . ASP D 1 16 ? 36.842 81.520 116.731 1.00 28.09 54 ASP D O 1
ATOM 2108 N N . ASN D 1 17 ? 37.310 83.693 117.016 1.00 31.45 55 ASN D N 1
ATOM 2109 C CA . ASN D 1 17 ? 38.562 83.564 116.281 1.00 32.99 55 ASN D CA 1
ATOM 2110 C C . ASN D 1 17 ? 39.538 82.636 116.988 1.00 38.36 55 ASN D C 1
ATOM 2111 O O . ASN D 1 17 ? 40.409 82.043 116.336 1.00 32.56 55 ASN D O 1
ATOM 2116 N N . GLU D 1 18 ? 39.397 82.488 118.310 1.00 32.51 56 GLU D N 1
ATOM 2117 C CA . GLU D 1 18 ? 40.195 81.567 119.109 1.00 34.34 56 GLU D CA 1
ATOM 2118 C C . GLU D 1 18 ? 39.690 80.128 119.050 1.00 36.27 56 GLU D C 1
ATOM 2119 O O . GLU D 1 18 ? 40.339 79.246 119.623 1.00 38.39 56 GLU D O 1
ATOM 2125 N N . ARG D 1 19 ? 38.563 79.877 118.378 1.00 29.60 57 ARG D N 1
ATOM 2126 C CA . ARG D 1 19 ? 37.965 78.541 118.275 1.00 31.08 57 ARG D CA 1
ATOM 2127 C C . ARG D 1 19 ? 37.705 77.951 119.658 1.00 36.55 57 ARG D C 1
ATOM 2128 O O . ARG D 1 19 ? 37.877 76.754 119.887 1.00 34.49 57 ARG D O 1
ATOM 2136 N N . THR D 1 20 ? 37.294 78.790 120.594 1.00 31.57 58 THR D N 1
ATOM 2137 C CA . THR D 1 20 ? 37.087 78.302 121.964 1.00 38.56 58 THR D CA 1
ATOM 2138 C C . THR D 1 20 ? 35.651 77.810 122.133 1.00 38.54 58 THR D C 1
ATOM 2139 O O . THR D 1 20 ? 35.411 76.604 122.231 1.00 38.52 58 THR D O 1
ATOM 2143 N N . ARG D 1 21 ? 34.682 78.719 122.146 1.00 30.52 59 ARG D N 1
ATOM 2144 C CA . ARG D 1 21 ? 33.285 78.311 122.262 1.00 27.09 59 ARG D CA 1
ATOM 2145 C C . ARG D 1 21 ? 32.717 78.052 120.872 1.00 25.25 59 ARG D C 1
ATOM 2146 O O . ARG D 1 21 ? 32.914 78.857 119.956 1.00 27.92 59 ARG D O 1
ATOM 2154 N N . LYS D 1 22 ? 32.000 76.935 120.725 1.00 22.81 60 LYS D N 1
ATOM 2155 C CA . LYS D 1 22 ? 31.580 76.425 119.421 1.00 23.78 60 LYS D CA 1
ATOM 2156 C C . LYS D 1 22 ? 30.103 76.062 119.469 1.00 26.00 60 LYS D C 1
ATOM 2157 O O . LYS D 1 22 ? 29.683 75.300 120.349 1.00 23.88 60 LYS D O 1
ATOM 2163 N N . TYR D 1 23 ? 29.321 76.591 118.524 1.00 20.88 61 TYR D N 1
ATOM 2164 C CA . TYR D 1 23 ? 27.872 76.403 118.488 1.00 23.83 61 TYR D CA 1
ATOM 2165 C C . TYR D 1 23 ? 27.391 75.991 117.104 1.00 26.61 61 TYR D C 1
ATOM 2166 O O . TYR D 1 23 ? 27.756 76.616 116.103 1.00 24.85 61 TYR D O 1
ATOM 2175 N N . GLY D 1 24 ? 26.548 74.964 117.062 1.00 24.38 62 GLY D N 1
ATOM 2176 C CA . GLY D 1 24 ? 25.719 74.705 115.903 1.00 20.74 62 GLY D CA 1
ATOM 2177 C C . GLY D 1 24 ? 24.429 75.482 116.072 1.00 23.70 62 GLY D C 1
ATOM 2178 O O . GLY D 1 24 ? 23.786 75.414 117.125 1.00 25.17 62 GLY D O 1
ATOM 2179 N N . ILE D 1 25 ? 24.059 76.230 115.034 1.00 20.44 63 ILE D N 1
ATOM 2180 C CA . ILE D 1 25 ? 22.902 77.119 115.060 1.00 19.97 63 ILE D CA 1
ATOM 2181 C C . ILE D 1 25 ? 22.082 76.888 113.796 1.00 24.56 63 ILE D C 1
ATOM 2182 O O . ILE D 1 25 ? 22.636 76.876 112.693 1.00 23.39 63 ILE D O 1
ATOM 2187 N N . GLY D 1 26 ? 20.770 76.722 113.950 1.00 21.75 64 GLY D N 1
ATOM 2188 C CA . GLY D 1 26 ? 19.879 76.684 112.802 1.00 27.80 64 GLY D CA 1
ATOM 2189 C C . GLY D 1 26 ? 19.359 78.075 112.476 1.00 30.74 64 GLY D C 1
ATOM 2190 O O . GLY D 1 26 ? 18.972 78.831 113.368 1.00 28.00 64 GLY D O 1
ATOM 2191 N N . ALA D 1 27 ? 19.337 78.407 111.179 1.00 26.16 65 ALA D N 1
ATOM 2192 C CA . ALA D 1 27 ? 18.818 79.710 110.769 1.00 24.81 65 ALA D CA 1
ATOM 2193 C C . ALA D 1 27 ? 18.261 79.608 109.349 1.00 30.18 65 ALA D C 1
ATOM 2194 O O . ALA D 1 27 ? 18.721 78.790 108.545 1.00 26.18 65 ALA D O 1
ATOM 2196 N N . ASN D 1 28 ? 17.248 80.427 109.063 1.00 27.96 66 ASN D N 1
ATOM 2197 C CA . ASN D 1 28 ? 16.679 80.520 107.719 1.00 30.93 66 ASN D CA 1
ATOM 2198 C C . ASN D 1 28 ? 17.034 81.825 107.024 1.00 30.94 66 ASN D C 1
ATOM 2199 O O . ASN D 1 28 ? 16.460 82.129 105.971 1.00 28.22 66 ASN D O 1
ATOM 2204 N N . SER D 1 29 ? 17.946 82.612 107.592 1.00 27.79 67 SER D N 1
ATOM 2205 C CA . SER D 1 29 ? 18.333 83.890 107.009 1.00 26.48 67 SER D CA 1
ATOM 2206 C C . SER D 1 29 ? 19.615 84.345 107.681 1.00 24.77 67 SER D C 1
ATOM 2207 O O . SER D 1 29 ? 19.937 83.906 108.789 1.00 26.61 67 SER D O 1
ATOM 2210 N N . LEU D 1 30 ? 20.335 85.248 107.011 1.00 25.76 68 LEU D N 1
ATOM 2211 C CA . LEU D 1 30 ? 21.516 85.820 107.647 1.00 26.61 68 LEU D CA 1
ATOM 2212 C C . LEU D 1 30 ? 21.126 86.625 108.883 1.00 27.36 68 LEU D C 1
ATOM 2213 O O . LEU D 1 30 ? 21.809 86.553 109.907 1.00 25.68 68 LEU D O 1
ATOM 2218 N N . GLU D 1 31 ? 20.021 87.384 108.809 1.00 25.38 69 GLU D N 1
ATOM 2219 C CA . GLU D 1 31 ? 19.584 88.167 109.971 1.00 27.69 69 GLU D CA 1
ATOM 2220 C C . GLU D 1 31 ? 19.374 87.279 111.188 1.00 27.72 69 GLU D C 1
ATOM 2221 O O . GLU D 1 31 ? 19.753 87.649 112.307 1.00 30.21 69 GLU D O 1
ATOM 2227 N N . MET D 1 32 ? 18.734 86.122 110.994 1.00 29.24 70 MET D N 1
ATOM 2228 C CA . MET D 1 32 ? 18.517 85.195 112.101 1.00 31.17 70 MET D CA 1
ATOM 2229 C C . MET D 1 32 ? 19.827 84.595 112.603 1.00 30.93 70 MET D C 1
ATOM 2230 O O . MET D 1 32 ? 20.019 84.441 113.815 1.00 28.18 70 MET D O 1
ATOM 2235 N N . LEU D 1 33 ? 20.737 84.234 111.693 1.00 25.62 71 LEU D N 1
ATOM 2236 C CA . LEU D 1 33 ? 21.993 83.621 112.124 1.00 26.70 71 LEU D CA 1
ATOM 2237 C C . LEU D 1 33 ? 22.819 84.600 112.948 1.00 25.02 71 LEU D C 1
ATOM 2238 O O . LEU D 1 33 ? 23.394 84.233 113.983 1.00 28.17 71 LEU D O 1
ATOM 2243 N N . ILE D 1 34 ? 22.886 85.854 112.509 1.00 23.19 72 ILE D N 1
ATOM 2244 C CA . ILE D 1 34 ? 23.623 86.855 113.273 1.00 21.80 72 ILE D CA 1
ATOM 2245 C C . ILE D 1 34 ? 22.952 87.105 114.619 1.00 27.89 72 ILE D C 1
ATOM 2246 O O . ILE D 1 34 ? 23.629 87.272 115.644 1.00 29.68 72 ILE D O 1
ATOM 2251 N N . ALA D 1 35 ? 21.615 87.148 114.644 1.00 29.02 73 ALA D N 1
ATOM 2252 C CA . ALA D 1 35 ? 20.925 87.388 115.911 1.00 29.44 73 ALA D CA 1
ATOM 2253 C C . ALA D 1 35 ? 21.207 86.271 116.902 1.00 26.99 73 ALA D C 1
ATOM 2254 O O . ALA D 1 35 ? 21.400 86.525 118.100 1.00 30.26 73 ALA D O 1
ATOM 2256 N N . LYS D 1 36 ? 21.229 85.023 116.425 1.00 25.08 74 LYS D N 1
ATOM 2257 C CA . LYS D 1 36 ? 21.498 83.906 117.327 1.00 31.80 74 LYS D CA 1
ATOM 2258 C C . LYS D 1 36 ? 22.964 83.877 117.737 1.00 31.42 74 LYS D C 1
ATOM 2259 O O . LYS D 1 36 ? 23.285 83.574 118.894 1.00 30.51 74 LYS D O 1
ATOM 2265 N N . ALA D 1 37 ? 23.868 84.210 116.811 1.00 25.53 75 ALA D N 1
ATOM 2266 C CA . ALA D 1 37 ? 25.282 84.304 117.166 1.00 29.73 75 ALA D CA 1
ATOM 2267 C C . ALA D 1 37 ? 25.524 85.403 118.198 1.00 29.72 75 ALA D C 1
ATOM 2268 O O . ALA D 1 37 ? 26.298 85.215 119.148 1.00 31.51 75 ALA D O 1
ATOM 2270 N N . LYS D 1 38 ? 24.851 86.549 118.039 1.00 25.78 76 LYS D N 1
ATOM 2271 C CA . LYS D 1 38 ? 25.018 87.662 118.973 1.00 27.69 76 LYS D CA 1
ATOM 2272 C C . LYS D 1 38 ? 24.570 87.284 120.380 1.00 28.65 76 LYS D C 1
ATOM 2273 O O . LYS D 1 38 ? 25.139 87.766 121.373 1.00 29.52 76 LYS D O 1
ATOM 2279 N N . SER D 1 39 ? 23.546 86.433 120.488 1.00 31.37 77 SER D N 1
ATOM 2280 C CA . SER D 1 39 ? 23.112 85.960 121.800 1.00 34.19 77 SER D CA 1
ATOM 2281 C C . SER D 1 39 ? 24.219 85.188 122.516 1.00 33.42 77 SER D C 1
ATOM 2282 O O . SER D 1 39 ? 24.340 85.272 123.747 1.00 31.93 77 SER D O 1
ATOM 2285 N N . LYS D 1 40 ? 25.044 84.446 121.778 1.00 31.23 78 LYS D N 1
ATOM 2286 C CA . LYS D 1 40 ? 26.145 83.714 122.401 1.00 35.95 78 LYS D CA 1
ATOM 2287 C C . LYS D 1 40 ? 27.416 84.546 122.512 1.00 35.20 78 LYS D C 1
ATOM 2288 O O . LYS D 1 40 ? 28.208 84.334 123.439 1.00 34.15 78 LYS D O 1
ATOM 2294 N N . PHE D 1 41 ? 27.630 85.488 121.593 1.00 30.12 79 PHE D N 1
ATOM 2295 C CA . PHE D 1 41 ? 28.860 86.281 121.524 1.00 28.66 79 PHE D CA 1
ATOM 2296 C C . PHE D 1 41 ? 28.476 87.756 121.520 1.00 35.55 79 PHE D C 1
ATOM 2297 O O . PHE D 1 41 ? 28.379 88.380 120.453 1.00 39.53 79 PHE D O 1
ATOM 2305 N N . PRO D 1 42 ? 28.244 88.334 122.686 1.00 36.59 80 PRO D N 1
ATOM 2306 C CA . PRO D 1 42 ? 27.764 89.724 122.762 1.00 43.59 80 PRO D CA 1
ATOM 2307 C C . PRO D 1 42 ? 28.751 90.762 122.245 1.00 51.98 80 PRO D C 1
ATOM 2308 O O . PRO D 1 42 ? 29.438 91.437 123.018 1.00 59.49 80 PRO D O 1
ATOM 2312 N N . LEU D 1 43 ? 28.806 90.898 120.930 1.00 39.52 81 LEU D N 1
ATOM 2313 C CA . LEU D 1 43 ? 29.567 91.933 120.249 1.00 38.87 81 LEU D CA 1
ATOM 2314 C C . LEU D 1 43 ? 28.643 93.088 119.890 1.00 41.36 81 LEU D C 1
ATOM 2315 O O . LEU D 1 43 ? 27.442 92.895 119.680 1.00 42.48 81 LEU D O 1
ATOM 2320 N N . LEU D 1 44 ? 29.215 94.296 119.821 1.00 41.82 82 LEU D N 1
ATOM 2321 C CA . LEU D 1 44 ? 28.421 95.471 119.463 1.00 46.19 82 LEU D CA 1
ATOM 2322 C C . LEU D 1 44 ? 27.911 95.388 118.026 1.00 45.35 82 LEU D C 1
ATOM 2323 O O . LEU D 1 44 ? 26.738 95.683 117.761 1.00 45.57 82 LEU D O 1
ATOM 2328 N N . GLU D 1 45 ? 28.777 94.998 117.085 1.00 36.94 83 GLU D N 1
ATOM 2329 C CA . GLU D 1 45 ? 28.417 94.864 115.670 1.00 43.19 83 GLU D CA 1
ATOM 2330 C C . GLU D 1 45 ? 28.945 93.532 115.150 1.00 39.45 83 GLU D C 1
ATOM 2331 O O . GLU D 1 45 ? 29.971 93.495 114.458 1.00 41.27 83 GLU D O 1
ATOM 2337 N N . PRO D 1 46 ? 28.276 92.422 115.469 1.00 34.98 84 PRO D N 1
ATOM 2338 C CA . PRO D 1 46 ? 28.767 91.111 115.022 1.00 34.81 84 PRO D CA 1
ATOM 2339 C C . PRO D 1 46 ? 28.634 90.932 113.517 1.00 31.78 84 PRO D C 1
ATOM 2340 O O . PRO D 1 46 ? 27.637 91.326 112.909 1.00 28.11 84 PRO D O 1
ATOM 2344 N N . HIS D 1 47 ? 29.660 90.331 112.926 1.00 26.29 85 HIS D N 1
ATOM 2345 C CA . HIS D 1 47 ? 29.677 89.960 111.517 1.00 26.29 85 HIS D CA 1
ATOM 2346 C C . HIS D 1 47 ? 30.200 88.537 111.415 1.00 27.06 85 HIS D C 1
ATOM 2347 O O . HIS D 1 47 ? 30.943 88.080 112.289 1.00 27.51 85 HIS D O 1
ATOM 2354 N N . LEU D 1 48 ? 29.805 87.831 110.353 1.00 23.71 86 LEU D N 1
ATOM 2355 C CA . LEU D 1 48 ? 30.228 86.452 110.140 1.00 22.04 86 LEU D CA 1
ATOM 2356 C C . LEU D 1 48 ? 31.234 86.372 108.998 1.00 23.80 86 LEU D C 1
ATOM 2357 O O . LEU D 1 48 ? 31.047 86.995 107.952 1.00 22.08 86 LEU D O 1
ATOM 2362 N N . TYR D 1 49 ? 32.295 85.594 109.208 1.00 23.62 87 TYR D N 1
ATOM 2363 C CA . TYR D 1 49 ? 33.353 85.394 108.228 1.00 23.40 87 TYR D CA 1
ATOM 2364 C C . TYR D 1 49 ? 33.570 83.902 108.004 1.00 25.53 87 TYR D C 1
ATOM 2365 O O . TYR D 1 49 ? 33.498 83.112 108.948 1.00 22.99 87 TYR D O 1
ATOM 2374 N N . LEU D 1 50 ? 33.855 83.516 106.761 1.00 22.04 88 LEU D N 1
ATOM 2375 C CA . LEU D 1 50 ? 34.245 82.134 106.497 1.00 20.68 88 LEU D CA 1
ATOM 2376 C C . LEU D 1 50 ? 35.519 81.790 107.262 1.00 21.46 88 LEU D C 1
ATOM 2377 O O . LEU D 1 50 ? 36.527 82.497 107.163 1.00 25.41 88 LEU D O 1
ATOM 2382 N N . ALA D 1 51 ? 35.474 80.700 108.032 1.00 22.41 89 ALA D N 1
ATOM 2383 C CA . ALA D 1 51 ? 36.688 80.248 108.705 1.00 25.02 89 ALA D CA 1
ATOM 2384 C C . ALA D 1 51 ? 37.743 79.788 107.706 1.00 25.48 89 ALA D C 1
ATOM 2385 O O . ALA D 1 51 ? 38.945 79.897 107.982 1.00 26.62 89 ALA D O 1
ATOM 2387 N N . SER D 1 52 ? 37.321 79.292 106.539 1.00 28.15 90 SER D N 1
ATOM 2388 C CA . SER D 1 52 ? 38.274 78.768 105.564 1.00 28.02 90 SER D CA 1
ATOM 2389 C C . SER D 1 52 ? 39.196 79.861 105.032 1.00 30.61 90 SER D C 1
ATOM 2390 O O . SER D 1 52 ? 40.415 79.668 104.943 1.00 28.99 90 SER D O 1
ATOM 2393 N N . ASP D 1 53 ? 38.637 81.014 104.656 1.00 25.16 91 ASP D N 1
ATOM 2394 C CA . ASP D 1 53 ? 39.440 82.027 103.984 1.00 29.91 91 ASP D CA 1
ATOM 2395 C C . ASP D 1 53 ? 39.219 83.443 104.496 1.00 26.42 91 ASP D C 1
ATOM 2396 O O . ASP D 1 53 ? 39.813 84.371 103.945 1.00 25.81 91 ASP D O 1
ATOM 2401 N N . GLY D 1 54 ? 38.400 83.644 105.527 1.00 24.05 92 GLY D N 1
ATOM 2402 C CA . GLY D 1 54 ? 38.229 84.962 106.110 1.00 27.30 92 GLY D CA 1
ATOM 2403 C C . GLY D 1 54 ? 37.306 85.895 105.351 1.00 25.97 92 GLY D C 1
ATOM 2404 O O . GLY D 1 54 ? 37.178 87.062 105.739 1.00 22.34 92 GLY D O 1
ATOM 2405 N N . PHE D 1 55 ? 36.650 85.431 104.289 1.00 26.26 93 PHE D N 1
ATOM 2406 C CA . PHE D 1 55 ? 35.768 86.316 103.545 1.00 27.50 93 PHE D CA 1
ATOM 2407 C C . PHE D 1 55 ? 34.486 86.573 104.331 1.00 28.30 93 PHE D C 1
ATOM 2408 O O . PHE D 1 55 ? 33.888 85.653 104.893 1.00 22.14 93 PHE D O 1
ATOM 2416 N N . GLU D 1 56 ? 34.064 87.834 104.364 1.00 24.92 94 GLU D N 1
ATOM 2417 C CA . GLU D 1 56 ? 32.899 88.224 105.142 1.00 27.17 94 GLU D CA 1
ATOM 2418 C C . GLU D 1 56 ? 31.616 87.826 104.427 1.00 28.68 94 GLU D C 1
ATOM 2419 O O . GLU D 1 56 ? 31.469 88.058 103.223 1.00 24.82 94 GLU D O 1
ATOM 2425 N N . VAL D 1 57 ? 30.686 87.231 105.171 1.00 23.04 95 VAL D N 1
ATOM 2426 C CA . VAL D 1 57 ? 29.375 86.866 104.633 1.00 24.26 95 VAL D CA 1
ATOM 2427 C C . VAL D 1 57 ? 28.565 88.155 104.584 1.00 29.35 95 VAL D C 1
ATOM 2428 O O . VAL D 1 57 ? 28.013 88.588 105.601 1.00 28.76 95 VAL D O 1
ATOM 2432 N N . SER D 1 58 ? 28.512 88.797 103.415 1.00 24.11 96 SER D N 1
ATOM 2433 C CA . SER D 1 58 ? 28.021 90.169 103.380 1.00 24.77 96 SER D CA 1
ATOM 2434 C C . SER D 1 58 ? 26.509 90.285 103.213 1.00 24.57 96 SER D C 1
ATOM 2435 O O . SER D 1 58 ? 25.961 91.353 103.502 1.00 27.09 96 SER D O 1
ATOM 2438 N N . ASP D 1 59 ? 25.815 89.240 102.768 1.00 23.39 97 ASP D N 1
ATOM 2439 C CA . ASP D 1 59 ? 24.369 89.337 102.619 1.00 26.03 97 ASP D CA 1
ATOM 2440 C C . ASP D 1 59 ? 23.759 87.942 102.665 1.00 24.05 97 ASP D C 1
ATOM 2441 O O . ASP D 1 59 ? 24.462 86.926 102.636 1.00 22.60 97 ASP D O 1
ATOM 2446 N N . ASP D 1 60 ? 22.426 87.917 102.752 1.00 23.18 98 ASP D N 1
ATOM 2447 C CA . ASP D 1 60 ? 21.699 86.656 102.856 1.00 22.80 98 ASP D CA 1
ATOM 2448 C C . ASP D 1 60 ? 21.869 85.810 101.609 1.00 26.79 98 ASP D C 1
ATOM 2449 O O . ASP D 1 60 ? 21.878 84.576 101.686 1.00 24.96 98 ASP D O 1
ATOM 2454 N N . GLU D 1 61 ? 21.982 86.456 100.449 1.00 23.43 99 GLU D N 1
ATOM 2455 C CA . GLU D 1 61 ? 22.165 85.714 99.212 1.00 24.96 99 GLU D CA 1
ATOM 2456 C C . GLU D 1 61 ? 23.478 84.944 99.234 1.00 30.50 99 GLU D C 1
ATOM 2457 O O . GLU D 1 61 ? 23.533 83.787 98.788 1.00 25.34 99 GLU D O 1
ATOM 2463 N N . TYR D 1 62 ? 24.541 85.545 99.787 1.00 21.35 100 TYR D N 1
ATOM 2464 C CA . TYR D 1 62 ? 25.789 84.796 99.886 1.00 18.84 100 TYR D CA 1
ATOM 2465 C C . TYR D 1 62 ? 25.659 83.651 100.875 1.00 21.48 100 TYR D C 1
ATOM 2466 O O . TYR D 1 62 ? 26.142 82.544 100.612 1.00 24.10 100 TYR D O 1
ATOM 2475 N N . LEU D 1 63 ? 25.026 83.897 102.022 1.00 21.31 101 LEU D N 1
ATOM 2476 C CA . LEU D 1 63 ? 24.837 82.820 102.993 1.00 21.82 101 LEU D CA 1
ATOM 2477 C C . LEU D 1 63 ? 24.159 81.617 102.350 1.00 24.66 101 LEU D C 1
ATOM 2478 O O . LEU D 1 63 ? 24.611 80.477 102.504 1.00 25.55 101 LEU D O 1
ATOM 2483 N N . LYS D 1 64 ? 23.078 81.860 101.600 1.00 23.88 102 LYS D N 1
ATOM 2484 C CA . LYS D 1 64 ? 22.316 80.762 101.009 1.00 22.61 102 LYS D CA 1
ATOM 2485 C C . LYS D 1 64 ? 23.099 80.031 99.925 1.00 28.23 102 LYS D C 1
ATOM 2486 O O . LYS D 1 64 ? 22.746 78.897 99.587 1.00 29.53 102 LYS D O 1
ATOM 2492 N N . SER D 1 65 ? 24.165 80.640 99.389 1.00 21.07 103 SER D N 1
ATOM 2493 C CA . SER D 1 65 ? 25.000 79.984 98.385 1.00 26.28 103 SER D CA 1
ATOM 2494 C C . SER D 1 65 ? 25.994 79.002 98.991 1.00 27.34 103 SER D C 1
ATOM 2495 O O . SER D 1 65 ? 26.632 78.252 98.243 1.00 24.43 103 SER D O 1
ATOM 2498 N N . LEU D 1 66 ? 26.171 79.014 100.324 1.00 26.08 104 LEU D N 1
ATOM 2499 C CA . LEU D 1 66 ? 27.133 78.165 101.004 1.00 24.83 104 LEU D CA 1
ATOM 2500 C C . LEU D 1 66 ? 26.497 76.833 101.403 1.00 26.69 104 LEU D C 1
ATOM 2501 O O . LEU D 1 66 ? 25.287 76.757 101.632 1.00 27.70 104 LEU D O 1
ATOM 2506 N N . PRO D 1 67 ? 27.301 75.774 101.485 1.00 26.36 105 PRO D N 1
ATOM 2507 C CA . PRO D 1 67 ? 26.794 74.492 102.001 1.00 26.47 105 PRO D CA 1
ATOM 2508 C C . PRO D 1 67 ? 26.317 74.612 103.439 1.00 24.95 105 PRO D C 1
ATOM 2509 O O . PRO D 1 67 ? 26.883 75.362 104.240 1.00 23.47 105 PRO D O 1
ATOM 2513 N N . ALA D 1 68 ? 25.278 73.847 103.771 1.00 26.39 106 ALA D N 1
ATOM 2514 C CA . ALA D 1 68 ? 24.915 73.695 105.175 1.00 31.60 106 ALA D CA 1
ATOM 2515 C C . ALA D 1 68 ? 26.118 73.185 105.954 1.00 29.15 106 ALA D C 1
ATOM 2516 O O . ALA D 1 68 ? 26.999 72.517 105.403 1.00 24.49 106 ALA D O 1
ATOM 2518 N N . GLN D 1 69 ? 26.162 73.535 107.241 1.00 24.03 107 GLN D N 1
ATOM 2519 C CA . GLN D 1 69 ? 27.209 73.162 108.189 1.00 27.05 107 GLN D CA 1
ATOM 2520 C C . GLN D 1 69 ? 28.529 73.878 107.929 1.00 30.76 107 GLN D C 1
ATOM 2521 O O . GLN D 1 69 ? 29.551 73.508 108.529 1.00 26.74 107 GLN D O 1
ATOM 2527 N N . THR D 1 70 ? 28.541 74.898 107.066 1.00 20.88 108 THR D N 1
ATOM 2528 C CA . THR D 1 70 ? 29.731 75.726 106.914 1.00 22.43 108 THR D CA 1
ATOM 2529 C C . THR D 1 70 ? 30.117 76.348 108.257 1.00 23.58 108 THR D C 1
ATOM 2530 O O . THR D 1 70 ? 29.253 76.747 109.044 1.00 24.39 108 THR D O 1
ATOM 2534 N N . LEU D 1 71 ? 31.424 76.431 108.513 1.00 23.28 109 LEU D N 1
ATOM 2535 C CA . LEU D 1 71 ? 31.950 77.035 109.736 1.00 25.08 109 LEU D CA 1
ATOM 2536 C C . LEU D 1 71 ? 32.246 78.516 109.531 1.00 23.64 109 LEU D C 1
ATOM 2537 O O . LEU D 1 71 ? 32.966 78.888 108.595 1.00 23.61 109 LEU D O 1
ATOM 2542 N N . PHE D 1 72 ? 31.720 79.352 110.433 1.00 22.55 110 PHE D N 1
ATOM 2543 C CA . PHE D 1 72 ? 31.956 80.787 110.430 1.00 23.09 110 PHE D CA 1
ATOM 2544 C C . PHE D 1 72 ? 32.668 81.214 111.707 1.00 26.17 110 PHE D C 1
ATOM 2545 O O . PHE D 1 72 ? 32.466 80.628 112.779 1.00 25.12 110 PHE D O 1
ATOM 2553 N N . ILE D 1 73 ? 33.501 82.246 111.571 1.00 24.67 111 ILE D N 1
ATOM 2554 C CA . ILE D 1 73 ? 34.068 82.987 112.698 1.00 23.85 111 ILE D CA 1
ATOM 2555 C C . ILE D 1 73 ? 33.221 84.236 112.895 1.00 30.31 111 ILE D C 1
ATOM 2556 O O . ILE D 1 73 ? 33.019 85.009 111.950 1.00 23.84 111 ILE D O 1
ATOM 2561 N N . VAL D 1 74 ? 32.730 84.445 114.112 1.00 25.57 112 VAL D N 1
ATOM 2562 C CA . VAL D 1 74 ? 32.014 85.676 114.430 1.00 22.70 112 VAL D CA 1
ATOM 2563 C C . VAL D 1 74 ? 33.014 86.676 114.998 1.00 29.65 112 VAL D C 1
ATOM 2564 O O . VAL D 1 74 ? 33.891 86.320 115.796 1.00 26.20 112 VAL D O 1
ATOM 2568 N N . SER D 1 75 ? 32.898 87.930 114.577 1.00 26.07 113 SER D N 1
ATOM 2569 C CA . SER D 1 75 ? 33.803 88.975 115.041 1.00 28.82 113 SER D CA 1
ATOM 2570 C C . SER D 1 75 ? 33.123 90.313 114.789 1.00 27.34 113 SER D C 1
ATOM 2571 O O . SER D 1 75 ? 31.983 90.368 114.322 1.00 32.85 113 SER D O 1
ATOM 2574 N N . GLY D 1 76 ? 33.836 91.400 115.102 1.00 27.28 114 GLY D N 1
ATOM 2575 C CA . GLY D 1 76 ? 33.345 92.732 114.817 1.00 31.86 114 GLY D CA 1
ATOM 2576 C C . GLY D 1 76 ? 33.459 93.079 113.344 1.00 33.20 114 GLY D C 1
ATOM 2577 O O . GLY D 1 76 ? 33.826 92.253 112.496 1.00 31.10 114 GLY D O 1
ATOM 2578 N N . PRO D 1 77 ? 33.135 94.329 113.020 1.00 32.86 115 PRO D N 1
ATOM 2579 C CA . PRO D 1 77 ? 33.276 94.786 111.636 1.00 39.71 115 PRO D CA 1
ATOM 2580 C C . PRO D 1 77 ? 34.740 94.897 111.242 1.00 39.98 115 PRO D C 1
ATOM 2581 O O . PRO D 1 77 ? 35.619 95.128 112.077 1.00 34.46 115 PRO D O 1
ATOM 2585 N N . ASP D 1 78 ? 34.991 94.718 109.947 1.00 36.03 116 ASP D N 1
ATOM 2586 C CA . ASP D 1 78 ? 36.331 94.855 109.368 1.00 45.96 116 ASP D CA 1
ATOM 2587 C C . ASP D 1 78 ? 37.374 94.069 110.161 1.00 44.55 116 ASP D C 1
ATOM 2588 O O . ASP D 1 78 ? 38.483 94.540 110.430 1.00 42.02 116 ASP D O 1
ATOM 2593 N N . ALA D 1 79 ? 37.008 92.850 110.529 1.00 38.02 117 ALA D N 1
ATOM 2594 C CA . ALA D 1 79 ? 37.893 91.983 111.280 1.00 38.80 117 ALA D CA 1
ATOM 2595 C C . ALA D 1 79 ? 38.895 91.332 110.340 1.00 44.00 117 ALA D C 1
ATOM 2596 O O . ALA D 1 79 ? 38.623 91.130 109.152 1.00 41.23 117 ALA D O 1
ATOM 2598 N N . VAL D 1 80 ? 40.063 91.003 110.873 1.00 40.19 118 VAL D N 1
ATOM 2599 C CA . VAL D 1 80 ? 41.005 90.161 110.155 1.00 43.04 118 VAL D CA 1
ATOM 2600 C C . VAL D 1 80 ? 41.005 88.814 110.856 1.00 40.73 118 VAL D C 1
ATOM 2601 O O . VAL D 1 80 ? 41.542 88.665 111.960 1.00 41.79 118 VAL D O 1
ATOM 2605 N N . ILE D 1 81 ? 40.375 87.856 110.210 1.00 36.33 119 ILE D N 1
ATOM 2606 C CA . ILE D 1 81 ? 40.093 86.540 110.758 1.00 36.92 119 ILE D CA 1
ATOM 2607 C C . ILE D 1 81 ? 41.323 85.659 110.603 1.00 36.82 119 ILE D C 1
ATOM 2608 O O . ILE D 1 81 ? 42.037 85.743 109.596 1.00 34.60 119 ILE D O 1
ATOM 2613 N N . THR D 1 82 ? 41.589 84.817 111.597 1.00 34.18 120 THR D N 1
ATOM 2614 C CA . THR D 1 82 ? 42.584 83.766 111.424 1.00 37.29 120 THR D CA 1
ATOM 2615 C C . THR D 1 82 ? 41.944 82.599 110.680 1.00 30.92 120 THR D C 1
ATOM 2616 O O . THR D 1 82 ? 40.984 81.996 111.175 1.00 30.54 120 THR D O 1
ATOM 2620 N N . THR D 1 83 ? 42.473 82.273 109.501 1.00 30.87 121 THR D N 1
ATOM 2621 C CA . THR D 1 83 ? 41.883 81.201 108.706 1.00 28.66 121 THR D CA 1
ATOM 2622 C C . THR D 1 83 ? 42.189 79.838 109.322 1.00 31.67 121 THR D C 1
ATOM 2623 O O . THR D 1 83 ? 43.089 79.691 110.156 1.00 34.30 121 THR D O 1
ATOM 2627 N N . ASP D 1 84 ? 41.431 78.829 108.879 1.00 31.91 122 ASP D N 1
ATOM 2628 C CA . ASP D 1 84 ? 41.643 77.462 109.355 1.00 34.20 122 ASP D CA 1
ATOM 2629 C C . ASP D 1 84 ? 43.101 77.041 109.208 1.00 38.65 122 ASP D C 1
ATOM 2630 O O . ASP D 1 84 ? 43.692 76.464 110.130 1.00 38.09 122 ASP D O 1
ATOM 2635 N N . ALA D 1 85 ? 43.697 77.327 108.045 1.00 37.01 123 ALA D N 1
ATOM 2636 C CA . ALA D 1 85 ? 45.059 76.885 107.775 1.00 38.92 123 ALA D CA 1
ATOM 2637 C C . ALA D 1 85 ? 46.058 77.570 108.695 1.00 41.16 123 ALA D C 1
ATOM 2638 O O . ALA D 1 85 ? 46.978 76.922 109.212 1.00 43.09 123 ALA D O 1
ATOM 2640 N N . ASP D 1 86 ? 45.904 78.882 108.909 1.00 37.96 124 ASP D N 1
ATOM 2641 C CA . ASP D 1 86 ? 46.829 79.576 109.800 1.00 42.42 124 ASP D CA 1
ATOM 2642 C C . ASP D 1 86 ? 46.556 79.255 111.262 1.00 44.46 124 ASP D C 1
ATOM 2643 O O . ASP D 1 86 ? 47.486 79.288 112.077 1.00 42.93 124 ASP D O 1
ATOM 2648 N N . PHE D 1 87 ? 45.301 78.958 111.615 1.00 36.18 125 PHE D N 1
ATOM 2649 C CA . PHE D 1 87 ? 44.989 78.592 112.994 1.00 40.57 125 PHE D CA 1
ATOM 2650 C C . PHE D 1 87 ? 45.648 77.270 113.370 1.00 47.86 125 PHE D C 1
ATOM 2651 O O . PHE D 1 87 ? 46.198 77.131 114.471 1.00 47.32 125 PHE D O 1
ATOM 2659 N N . GLU D 1 88 ? 45.583 76.276 112.478 1.00 53.65 126 GLU D N 1
ATOM 2660 C CA . GLU D 1 88 ? 46.289 75.018 112.709 1.00 60.60 126 GLU D CA 1
ATOM 2661 C C . GLU D 1 88 ? 47.789 75.249 112.836 1.00 61.64 126 GLU D C 1
ATOM 2662 O O . GLU D 1 88 ? 48.431 74.769 113.777 1.00 59.06 126 GLU D O 1
ATOM 2668 N N . PHE D 1 89 ? 48.363 75.998 111.890 1.00 61.57 127 PHE D N 1
ATOM 2669 C CA . PHE D 1 89 ? 49.794 76.270 111.930 1.00 65.40 127 PHE D CA 1
ATOM 2670 C C . PHE D 1 89 ? 50.201 77.001 113.203 1.00 67.26 127 PHE D C 1
ATOM 2671 O O . PHE D 1 89 ? 51.318 76.810 113.697 1.00 74.25 127 PHE D O 1
ATOM 2679 N N . GLU D 1 90 ? 49.318 77.843 113.747 1.00 63.47 128 GLU D N 1
ATOM 2680 C CA . GLU D 1 90 ? 49.615 78.485 115.023 1.00 65.60 128 GLU D CA 1
ATOM 2681 C C . GLU D 1 90 ? 49.592 77.483 116.168 1.00 68.58 128 GLU D C 1
ATOM 2682 O O . GLU D 1 90 ? 50.332 77.647 117.146 1.00 69.19 128 GLU D O 1
ATOM 2688 N N . LYS D 1 91 ? 48.747 76.450 116.075 1.00 70.79 129 LYS D N 1
ATOM 2689 C CA . LYS D 1 91 ? 48.821 75.352 117.038 1.00 79.39 129 LYS D CA 1
ATOM 2690 C C . LYS D 1 91 ? 50.164 74.641 116.937 1.00 87.64 129 LYS D C 1
ATOM 2691 O O . LYS D 1 91 ? 50.687 74.136 117.936 1.00 90.61 129 LYS D O 1
ATOM 2697 N N . MET D 1 92 ? 50.746 74.614 115.737 1.00 92.62 130 MET D N 1
ATOM 2698 C CA . MET D 1 92 ? 52.042 73.972 115.552 1.00 98.31 130 MET D CA 1
ATOM 2699 C C . MET D 1 92 ? 53.152 74.756 116.247 1.00 97.66 130 MET D C 1
ATOM 2700 O O . MET D 1 92 ? 54.037 74.167 116.879 1.00 100.17 130 MET D O 1
ATOM 2705 N N . LEU D 1 93 ? 53.115 76.088 116.151 1.00 94.43 131 LEU D N 1
ATOM 2706 C CA . LEU D 1 93 ? 54.122 76.936 116.788 1.00 95.22 131 LEU D CA 1
ATOM 2707 C C . LEU D 1 93 ? 53.914 77.015 118.303 1.00 94.34 131 LEU D C 1
ATOM 2708 O O . LEU D 1 93 ? 53.395 76.089 118.931 1.00 91.54 131 LEU D O 1
ATOM 2713 N N . GLY E 1 6 ? 13.473 85.047 87.179 1.00 74.06 44 GLY E N 1
ATOM 2714 C CA . GLY E 1 6 ? 14.685 85.517 86.529 1.00 76.17 44 GLY E CA 1
ATOM 2715 C C . GLY E 1 6 ? 15.881 84.582 86.649 1.00 70.68 44 GLY E C 1
ATOM 2716 O O . GLY E 1 6 ? 15.724 83.362 86.736 1.00 73.34 44 GLY E O 1
ATOM 2717 N N . ALA E 1 7 ? 17.091 85.167 86.651 1.00 60.79 45 ALA E N 1
ATOM 2718 C CA . ALA E 1 7 ? 18.336 84.423 86.767 1.00 49.99 45 ALA E CA 1
ATOM 2719 C C . ALA E 1 7 ? 18.576 83.987 88.213 1.00 41.48 45 ALA E C 1
ATOM 2720 O O . ALA E 1 7 ? 18.168 84.676 89.152 1.00 37.62 45 ALA E O 1
ATOM 2722 N N . PRO E 1 8 ? 19.238 82.849 88.417 1.00 39.70 46 PRO E N 1
ATOM 2723 C CA . PRO E 1 8 ? 19.485 82.383 89.783 1.00 39.36 46 PRO E CA 1
ATOM 2724 C C . PRO E 1 8 ? 20.487 83.262 90.510 1.00 30.39 46 PRO E C 1
ATOM 2725 O O . PRO E 1 8 ? 21.421 83.817 89.924 1.00 25.18 46 PRO E O 1
ATOM 2729 N N . MET E 1 9 ? 20.263 83.388 91.808 1.00 31.53 47 MET E N 1
ATOM 2730 C CA . MET E 1 9 ? 21.230 84.005 92.697 1.00 31.40 47 MET E CA 1
ATOM 2731 C C . MET E 1 9 ? 22.435 83.077 92.850 1.00 28.38 47 MET E C 1
ATOM 2732 O O . MET E 1 9 ? 22.275 81.872 93.061 1.00 25.18 47 MET E O 1
ATOM 2737 N N . ARG E 1 10 ? 23.643 83.618 92.725 1.00 21.56 48 ARG E N 1
ATOM 2738 C CA . ARG E 1 10 ? 24.844 82.821 92.961 1.00 21.95 48 ARG E CA 1
ATOM 2739 C C . ARG E 1 10 ? 25.811 83.586 93.853 1.00 22.26 48 ARG E C 1
ATOM 2740 O O . ARG E 1 10 ? 25.765 84.817 93.944 1.00 21.78 48 ARG E O 1
ATOM 2748 N N . GLY E 1 11 ? 26.688 82.828 94.515 1.00 18.93 49 GLY E N 1
ATOM 2749 C CA . GLY E 1 11 ? 27.689 83.409 95.408 1.00 20.73 49 GLY E CA 1
ATOM 2750 C C . GLY E 1 11 ? 29.013 83.641 94.693 1.00 26.07 49 GLY E C 1
ATOM 2751 O O . GLY E 1 11 ? 29.456 82.820 93.884 1.00 24.60 49 GLY E O 1
ATOM 2752 N N . TYR E 1 12 ? 29.617 84.795 94.976 1.00 20.11 50 TYR E N 1
ATOM 2753 C CA . TYR E 1 12 ? 30.898 85.204 94.411 1.00 17.94 50 TYR E CA 1
ATOM 2754 C C . TYR E 1 12 ? 31.742 85.803 95.530 1.00 22.22 50 TYR E C 1
ATOM 2755 O O . TYR E 1 12 ? 31.225 86.183 96.580 1.00 22.05 50 TYR E O 1
ATOM 2764 N N . LYS E 1 13 ? 33.052 85.856 95.321 1.00 21.35 51 LYS E N 1
ATOM 2765 C CA . LYS E 1 13 ? 33.955 86.483 96.280 1.00 23.52 51 LYS E CA 1
ATOM 2766 C C . LYS E 1 13 ? 34.632 87.673 95.618 1.00 22.41 51 LYS E C 1
ATOM 2767 O O . LYS E 1 13 ? 35.044 87.596 94.456 1.00 21.77 51 LYS E O 1
ATOM 2773 N N . VAL E 1 14 ? 34.743 88.773 96.360 1.00 19.82 52 VAL E N 1
ATOM 2774 C CA . VAL E 1 14 ? 35.305 90.016 95.845 1.00 20.55 52 VAL E CA 1
ATOM 2775 C C . VAL E 1 14 ? 36.290 90.562 96.871 1.00 22.56 52 VAL E C 1
ATOM 2776 O O . VAL E 1 14 ? 36.003 90.560 98.074 1.00 23.06 52 VAL E O 1
ATOM 2780 N N . THR E 1 15 ? 37.444 91.034 96.393 1.00 19.81 53 THR E N 1
ATOM 2781 C CA . THR E 1 15 ? 38.433 91.704 97.230 1.00 22.90 53 THR E CA 1
ATOM 2782 C C . THR E 1 15 ? 39.097 92.803 96.407 1.00 27.27 53 THR E C 1
ATOM 2783 O O . THR E 1 15 ? 38.889 92.907 95.194 1.00 25.49 53 THR E O 1
ATOM 2787 N N . ASP E 1 16 ? 39.865 93.663 97.079 1.00 24.88 54 ASP E N 1
ATOM 2788 C CA . ASP E 1 16 ? 40.608 94.711 96.390 1.00 28.21 54 ASP E CA 1
ATOM 2789 C C . ASP E 1 16 ? 41.990 94.184 95.999 1.00 27.19 54 ASP E C 1
ATOM 2790 O O . ASP E 1 16 ? 42.362 93.053 96.322 1.00 23.87 54 ASP E O 1
ATOM 2795 N N . ASN E 1 17 ? 42.769 95.011 95.293 1.00 28.47 55 ASN E N 1
ATOM 2796 C CA . ASN E 1 17 ? 44.021 94.503 94.738 1.00 26.50 55 ASN E CA 1
ATOM 2797 C C . ASN E 1 17 ? 45.036 94.189 95.824 1.00 31.01 55 ASN E C 1
ATOM 2798 O O . ASN E 1 17 ? 45.917 93.349 95.619 1.00 28.25 55 ASN E O 1
ATOM 2803 N N . GLU E 1 18 ? 44.935 94.850 96.974 1.00 29.14 56 GLU E N 1
ATOM 2804 C CA . GLU E 1 18 ? 45.816 94.596 98.106 1.00 35.99 56 GLU E CA 1
ATOM 2805 C C . GLU E 1 18 ? 45.287 93.491 99.012 1.00 37.53 56 GLU E C 1
ATOM 2806 O O . GLU E 1 18 ? 45.923 93.181 100.029 1.00 35.25 56 GLU E O 1
ATOM 2812 N N . ARG E 1 19 ? 44.140 92.899 98.667 1.00 34.88 57 ARG E N 1
ATOM 2813 C CA . ARG E 1 19 ? 43.532 91.815 99.441 1.00 34.97 57 ARG E CA 1
ATOM 2814 C C . ARG E 1 19 ? 43.265 92.229 100.890 1.00 42.58 57 ARG E C 1
ATOM 2815 O O . ARG E 1 19 ? 43.342 91.407 101.809 1.00 40.67 57 ARG E O 1
ATOM 2823 N N . THR E 1 20 ? 42.925 93.500 101.113 1.00 40.48 58 THR E N 1
ATOM 2824 C CA . THR E 1 20 ? 42.731 93.965 102.484 1.00 45.38 58 THR E CA 1
ATOM 2825 C C . THR E 1 20 ? 41.332 93.643 102.999 1.00 43.26 58 THR E C 1
ATOM 2826 O O . THR E 1 20 ? 41.183 93.174 104.132 1.00 46.98 58 THR E O 1
ATOM 2830 N N . ARG E 1 21 ? 40.298 93.890 102.199 1.00 30.34 59 ARG E N 1
ATOM 2831 C CA . ARG E 1 21 ? 38.926 93.615 102.601 1.00 36.30 59 ARG E CA 1
ATOM 2832 C C . ARG E 1 21 ? 38.328 92.573 101.669 1.00 30.79 59 ARG E C 1
ATOM 2833 O O . ARG E 1 21 ? 38.469 92.673 100.445 1.00 28.85 59 ARG E O 1
ATOM 2841 N N . LYS E 1 22 ? 37.660 91.575 102.252 1.00 21.97 60 LYS E N 1
ATOM 2842 C CA . LYS E 1 22 ? 37.239 90.378 101.522 1.00 22.47 60 LYS E CA 1
ATOM 2843 C C . LYS E 1 22 ? 35.767 90.104 101.801 1.00 27.37 60 LYS E C 1
ATOM 2844 O O . LYS E 1 22 ? 35.372 89.955 102.962 1.00 23.82 60 LYS E O 1
ATOM 2850 N N . TYR E 1 23 ? 34.960 90.017 100.742 1.00 21.33 61 TYR E N 1
ATOM 2851 C CA . TYR E 1 23 ? 33.519 89.854 100.886 1.00 21.09 61 TYR E CA 1
ATOM 2852 C C . TYR E 1 23 ? 33.013 88.720 100.017 1.00 24.40 61 TYR E C 1
ATOM 2853 O O . TYR E 1 23 ? 33.372 88.624 98.837 1.00 25.37 61 TYR E O 1
ATOM 2862 N N . GLY E 1 24 ? 32.161 87.877 100.603 1.00 21.09 62 GLY E N 1
ATOM 2863 C CA . GLY E 1 24 ? 31.297 87.008 99.832 1.00 19.87 62 GLY E CA 1
ATOM 2864 C C . GLY E 1 24 ? 30.016 87.764 99.540 1.00 24.96 62 GLY E C 1
ATOM 2865 O O . GLY E 1 24 ? 29.395 88.324 100.448 1.00 21.30 62 GLY E O 1
ATOM 2866 N N . ILE E 1 25 ? 29.625 87.777 98.265 1.00 18.82 63 ILE E N 1
ATOM 2867 C CA . ILE E 1 25 ? 28.514 88.589 97.765 1.00 20.71 63 ILE E CA 1
ATOM 2868 C C . ILE E 1 25 ? 27.635 87.700 96.900 1.00 19.67 63 ILE E C 1
ATOM 2869 O O . ILE E 1 25 ? 28.143 86.999 96.017 1.00 22.17 63 ILE E O 1
ATOM 2874 N N . GLY E 1 26 ? 26.325 87.728 97.143 1.00 19.90 64 GLY E N 1
ATOM 2875 C CA . GLY E 1 26 ? 25.382 86.998 96.304 1.00 20.48 64 GLY E CA 1
ATOM 2876 C C . GLY E 1 26 ? 24.794 87.908 95.233 1.00 22.98 64 GLY E C 1
ATOM 2877 O O . GLY E 1 26 ? 24.402 89.042 95.513 1.00 22.70 64 GLY E O 1
ATOM 2878 N N . ALA E 1 27 ? 24.727 87.401 93.996 1.00 20.69 65 ALA E N 1
ATOM 2879 C CA . ALA E 1 27 ? 24.172 88.249 92.941 1.00 18.22 65 ALA E CA 1
ATOM 2880 C C . ALA E 1 27 ? 23.570 87.407 91.820 1.00 20.77 65 ALA E C 1
ATOM 2881 O O . ALA E 1 27 ? 24.005 86.282 91.563 1.00 22.46 65 ALA E O 1
ATOM 2883 N N . ASN E 1 28 ? 22.568 87.976 91.148 1.00 18.49 66 ASN E N 1
ATOM 2884 C CA . ASN E 1 28 ? 21.907 87.311 90.030 1.00 18.10 66 ASN E CA 1
ATOM 2885 C C . ASN E 1 28 ? 22.253 87.956 88.690 1.00 24.50 66 ASN E C 1
ATOM 2886 O O . ASN E 1 28 ? 21.673 87.581 87.660 1.00 21.97 66 ASN E O 1
ATOM 2891 N N . SER E 1 29 ? 23.176 88.914 88.680 1.00 20.89 67 SER E N 1
ATOM 2892 C CA . SER E 1 29 ? 23.593 89.580 87.448 1.00 21.39 67 SER E CA 1
ATOM 2893 C C . SER E 1 29 ? 24.896 90.315 87.721 1.00 19.45 67 SER E C 1
ATOM 2894 O O . SER E 1 29 ? 25.237 90.594 88.877 1.00 18.54 67 SER E O 1
ATOM 2897 N N . LEU E 1 30 ? 25.622 90.632 86.644 1.00 18.29 68 LEU E N 1
ATOM 2898 C CA . LEU E 1 30 ? 26.811 91.466 86.795 1.00 18.90 68 LEU E CA 1
ATOM 2899 C C . LEU E 1 30 ? 26.447 92.843 87.333 1.00 22.84 68 LEU E C 1
ATOM 2900 O O . LEU E 1 30 ? 27.161 93.393 88.183 1.00 19.54 68 LEU E O 1
ATOM 2905 N N . GLU E 1 31 ? 25.335 93.420 86.856 1.00 21.92 69 GLU E N 1
ATOM 2906 C CA . GLU E 1 31 ? 24.905 94.717 87.383 1.00 24.68 69 GLU E CA 1
ATOM 2907 C C . GLU E 1 31 ? 24.720 94.669 88.902 1.00 21.36 69 GLU E C 1
ATOM 2908 O O . GLU E 1 31 ? 25.125 95.595 89.622 1.00 19.77 69 GLU E O 1
ATOM 2914 N N . MET E 1 32 ? 24.106 93.603 89.406 1.00 17.16 70 MET E N 1
ATOM 2915 C CA . MET E 1 32 ? 23.891 93.504 90.841 1.00 20.19 70 MET E CA 1
ATOM 2916 C C . MET E 1 32 ? 25.208 93.311 91.586 1.00 19.90 70 MET E C 1
ATOM 2917 O O . MET E 1 32 ? 25.430 93.941 92.628 1.00 18.94 70 MET E O 1
ATOM 2922 N N . LEU E 1 33 ? 26.085 92.437 91.076 1.00 17.75 71 LEU E N 1
ATOM 2923 C CA . LEU E 1 33 ? 27.378 92.205 91.716 1.00 19.20 71 LEU E CA 1
ATOM 2924 C C . LEU E 1 33 ? 28.204 93.486 91.783 1.00 22.28 71 LEU E C 1
ATOM 2925 O O . LEU E 1 33 ? 28.831 93.779 92.812 1.00 21.95 71 LEU E O 1
ATOM 2930 N N . ILE E 1 34 ? 28.203 94.271 90.705 1.00 18.89 72 ILE E N 1
ATOM 2931 C CA . ILE E 1 34 ? 28.950 95.527 90.714 1.00 18.07 72 ILE E CA 1
ATOM 2932 C C . ILE E 1 34 ? 28.327 96.519 91.694 1.00 19.61 72 ILE E C 1
ATOM 2933 O O . ILE E 1 34 ? 29.036 97.196 92.448 1.00 23.34 72 ILE E O 1
ATOM 2938 N N . ALA E 1 35 ? 26.997 96.626 91.708 1.00 19.56 73 ALA E N 1
ATOM 2939 C CA . ALA E 1 35 ? 26.357 97.550 92.645 1.00 24.26 73 ALA E CA 1
ATOM 2940 C C . ALA E 1 35 ? 26.680 97.195 94.096 1.00 25.30 73 ALA E C 1
ATOM 2941 O O . ALA E 1 35 ? 26.926 98.085 94.922 1.00 22.28 73 ALA E O 1
ATOM 2943 N N . LYS E 1 36 ? 26.683 95.898 94.433 1.00 19.68 74 LYS E N 1
ATOM 2944 C CA . LYS E 1 36 ? 27.020 95.501 95.802 1.00 21.68 74 LYS E CA 1
ATOM 2945 C C . LYS E 1 36 ? 28.499 95.740 96.098 1.00 23.88 74 LYS E C 1
ATOM 2946 O O . LYS E 1 36 ? 28.856 96.209 97.190 1.00 22.98 74 LYS E O 1
ATOM 2952 N N . ALA E 1 37 ? 29.375 95.442 95.137 1.00 23.14 75 ALA E N 1
ATOM 2953 C CA . ALA E 1 37 ? 30.794 95.719 95.341 1.00 27.33 75 ALA E CA 1
ATOM 2954 C C . ALA E 1 37 ? 31.032 97.206 95.569 1.00 26.20 75 ALA E C 1
ATOM 2955 O O . ALA E 1 37 ? 31.889 97.593 96.372 1.00 26.31 75 ALA E O 1
ATOM 2957 N N . LYS E 1 38 ? 30.282 98.055 94.860 1.00 22.68 76 LYS E N 1
ATOM 2958 C CA . LYS E 1 38 ? 30.460 99.493 94.980 1.00 23.49 76 LYS E CA 1
ATOM 2959 C C . LYS E 1 38 ? 30.122 99.977 96.381 1.00 28.72 76 LYS E C 1
ATOM 2960 O O . LYS E 1 38 ? 30.740 100.928 96.870 1.00 26.02 76 LYS E O 1
ATOM 2966 N N . SER E 1 39 ? 29.164 99.327 97.050 1.00 28.05 77 SER E N 1
ATOM 2967 C CA . SER E 1 39 ? 28.849 99.706 98.422 1.00 31.19 77 SER E CA 1
ATOM 2968 C C . SER E 1 39 ? 29.975 99.351 99.383 1.00 29.83 77 SER E C 1
ATOM 2969 O O . SER E 1 39 ? 30.075 99.960 100.450 1.00 32.47 77 SER E O 1
ATOM 2972 N N . LYS E 1 40 ? 30.829 98.391 99.036 1.00 23.97 78 LYS E N 1
ATOM 2973 C CA . LYS E 1 40 ? 31.942 98.046 99.912 1.00 27.58 78 LYS E CA 1
ATOM 2974 C C . LYS E 1 40 ? 33.222 98.771 99.530 1.00 32.45 78 LYS E C 1
ATOM 2975 O O . LYS E 1 40 ? 34.088 98.982 100.389 1.00 28.48 78 LYS E O 1
ATOM 2981 N N . PHE E 1 41 ? 33.361 99.131 98.254 1.00 26.91 79 PHE E N 1
ATOM 2982 C CA . PHE E 1 41 ? 34.525 99.840 97.726 1.00 35.49 79 PHE E CA 1
ATOM 2983 C C . PHE E 1 41 ? 34.030 101.025 96.909 1.00 44.10 79 PHE E C 1
ATOM 2984 O O . PHE E 1 41 ? 33.848 100.905 95.688 1.00 52.55 79 PHE E O 1
ATOM 2992 N N . PRO E 1 42 ? 33.775 102.166 97.532 1.00 53.60 80 PRO E N 1
ATOM 2993 C CA . PRO E 1 42 ? 33.376 103.339 96.740 1.00 63.73 80 PRO E CA 1
ATOM 2994 C C . PRO E 1 42 ? 34.440 103.808 95.751 1.00 66.50 80 PRO E C 1
ATOM 2995 O O . PRO E 1 42 ? 35.100 104.827 95.978 1.00 63.82 80 PRO E O 1
ATOM 2999 N N . LEU E 1 43 ? 34.621 103.047 94.666 1.00 60.36 81 LEU E N 1
ATOM 3000 C CA . LEU E 1 43 ? 35.297 103.510 93.461 1.00 60.19 81 LEU E CA 1
ATOM 3001 C C . LEU E 1 43 ? 34.268 104.099 92.510 1.00 73.71 81 LEU E C 1
ATOM 3002 O O . LEU E 1 43 ? 33.123 103.646 92.452 1.00 67.36 81 LEU E O 1
ATOM 3007 N N . LEU E 1 44 ? 34.696 105.108 91.746 1.00 86.60 82 LEU E N 1
ATOM 3008 C CA . LEU E 1 44 ? 33.763 105.867 90.914 1.00 87.70 82 LEU E CA 1
ATOM 3009 C C . LEU E 1 44 ? 33.149 105.000 89.819 1.00 84.51 82 LEU E C 1
ATOM 3010 O O . LEU E 1 44 ? 31.948 105.098 89.543 1.00 90.24 82 LEU E O 1
ATOM 3015 N N . GLU E 1 45 ? 33.946 104.149 89.184 1.00 67.83 83 GLU E N 1
ATOM 3016 C CA . GLU E 1 45 ? 33.452 103.200 88.192 1.00 62.32 83 GLU E CA 1
ATOM 3017 C C . GLU E 1 45 ? 34.110 101.864 88.528 1.00 49.73 83 GLU E C 1
ATOM 3018 O O . GLU E 1 45 ? 35.178 101.528 87.997 1.00 45.16 83 GLU E O 1
ATOM 3024 N N . PRO E 1 46 ? 33.527 101.108 89.467 1.00 38.96 84 PRO E N 1
ATOM 3025 C CA . PRO E 1 46 ? 34.093 99.799 89.825 1.00 38.02 84 PRO E CA 1
ATOM 3026 C C . PRO E 1 46 ? 33.970 98.814 88.678 1.00 30.76 84 PRO E C 1
ATOM 3027 O O . PRO E 1 46 ? 32.962 98.779 87.967 1.00 28.39 84 PRO E O 1
ATOM 3031 N N . HIS E 1 47 ? 35.018 98.017 88.503 1.00 25.76 85 HIS E N 1
ATOM 3032 C CA . HIS E 1 47 ? 35.061 96.949 87.521 1.00 22.50 85 HIS E CA 1
ATOM 3033 C C . HIS E 1 47 ? 35.619 95.702 88.188 1.00 20.81 85 HIS E C 1
ATOM 3034 O O . HIS E 1 47 ? 36.458 95.787 89.092 1.00 23.17 85 HIS E O 1
ATOM 3041 N N . LEU E 1 48 ? 35.161 94.543 87.730 1.00 18.53 86 LEU E N 1
ATOM 3042 C CA . LEU E 1 48 ? 35.582 93.268 88.296 1.00 17.01 86 LEU E CA 1
ATOM 3043 C C . LEU E 1 48 ? 36.526 92.541 87.347 1.00 21.98 86 LEU E C 1
ATOM 3044 O O . LEU E 1 48 ? 36.274 92.475 86.140 1.00 21.37 86 LEU E O 1
ATOM 3049 N N . TYR E 1 49 ? 37.605 91.999 87.908 1.00 18.44 87 TYR E N 1
ATOM 3050 C CA . TYR E 1 49 ? 38.620 91.265 87.164 1.00 19.08 87 TYR E CA 1
ATOM 3051 C C . TYR E 1 49 ? 38.848 89.925 87.851 1.00 21.21 87 TYR E C 1
ATOM 3052 O O . TYR E 1 49 ? 38.875 89.856 89.085 1.00 19.68 87 TYR E O 1
ATOM 3061 N N . LEU E 1 50 ? 39.004 88.857 87.064 1.00 19.86 88 LEU E N 1
ATOM 3062 C CA . LEU E 1 50 ? 39.353 87.565 87.650 1.00 20.60 88 LEU E CA 1
ATOM 3063 C C . LEU E 1 50 ? 40.652 87.685 88.436 1.00 23.87 88 LEU E C 1
ATOM 3064 O O . LEU E 1 50 ? 41.647 88.221 87.937 1.00 19.81 88 LEU E O 1
ATOM 3069 N N . ALA E 1 51 ? 40.650 87.188 89.676 1.00 22.13 89 ALA E N 1
ATOM 3070 C CA . ALA E 1 51 ? 41.894 87.196 90.438 1.00 20.41 89 ALA E CA 1
ATOM 3071 C C . ALA E 1 51 ? 42.913 86.244 89.828 1.00 25.95 89 ALA E C 1
ATOM 3072 O O . ALA E 1 51 ? 44.123 86.448 89.986 1.00 27.12 89 ALA E O 1
ATOM 3074 N N . SER E 1 52 ? 42.442 85.201 89.138 1.00 24.46 90 SER E N 1
ATOM 3075 C CA . SER E 1 52 ? 43.351 84.189 88.614 1.00 27.96 90 SER E CA 1
ATOM 3076 C C . SER E 1 52 ? 44.248 84.767 87.522 1.00 29.47 90 SER E C 1
ATOM 3077 O O . SER E 1 52 ? 45.470 84.575 87.545 1.00 29.85 90 SER E O 1
ATOM 3080 N N . ASP E 1 53 ? 43.663 85.491 86.557 1.00 23.29 91 ASP E N 1
ATOM 3081 C CA . ASP E 1 53 ? 44.425 85.950 85.404 1.00 22.35 91 ASP E CA 1
ATOM 3082 C C . ASP E 1 53 ? 44.174 87.408 85.040 1.00 22.55 91 ASP E C 1
ATOM 3083 O O . ASP E 1 53 ? 44.730 87.881 84.038 1.00 24.37 91 ASP E O 1
ATOM 3088 N N . GLY E 1 54 ? 43.346 88.123 85.801 1.00 20.37 92 GLY E N 1
ATOM 3089 C CA . GLY E 1 54 ? 43.175 89.550 85.594 1.00 20.62 92 GLY E CA 1
ATOM 3090 C C . GLY E 1 54 ? 42.220 89.932 84.485 1.00 21.44 92 GLY E C 1
ATOM 3091 O O . GLY E 1 54 ? 42.112 91.125 84.170 1.00 20.94 92 GLY E O 1
ATOM 3092 N N . PHE E 1 55 ? 41.523 88.970 83.876 1.00 21.85 93 PHE E N 1
ATOM 3093 C CA . PHE E 1 55 ? 40.620 89.312 82.782 1.00 23.33 93 PHE E CA 1
ATOM 3094 C C . PHE E 1 55 ? 39.369 90.005 83.312 1.00 21.36 93 PHE E C 1
ATOM 3095 O O . PHE E 1 55 ? 38.748 89.547 84.281 1.00 21.38 93 PHE E O 1
ATOM 3103 N N . GLU E 1 56 ? 39.003 91.113 82.670 1.00 18.90 94 GLU E N 1
ATOM 3104 C CA . GLU E 1 56 ? 37.857 91.891 83.120 1.00 20.98 94 GLU E CA 1
ATOM 3105 C C . GLU E 1 56 ? 36.554 91.168 82.801 1.00 23.66 94 GLU E C 1
ATOM 3106 O O . GLU E 1 56 ? 36.359 90.682 81.678 1.00 25.80 94 GLU E O 1
ATOM 3112 N N . VAL E 1 57 ? 35.657 91.096 83.784 1.00 18.99 95 VAL E N 1
ATOM 3113 C CA . VAL E 1 57 ? 34.329 90.522 83.554 1.00 20.26 95 VAL E CA 1
ATOM 3114 C C . VAL E 1 57 ? 33.531 91.579 82.797 1.00 26.42 95 VAL E C 1
ATOM 3115 O O . VAL E 1 57 ? 32.989 92.505 83.398 1.00 27.00 95 VAL E O 1
ATOM 3119 N N . SER E 1 58 ? 33.474 91.468 81.467 1.00 22.67 96 SER E N 1
ATOM 3120 C CA . SER E 1 58 ? 32.980 92.604 80.704 1.00 24.63 96 SER E CA 1
ATOM 3121 C C . SER E 1 58 ? 31.466 92.622 80.538 1.00 26.13 96 SER E C 1
ATOM 3122 O O . SER E 1 58 ? 30.908 93.692 80.265 1.00 24.52 96 SER E O 1
ATOM 3125 N N . ASP E 1 59 ? 30.773 91.499 80.723 1.00 22.47 97 ASP E N 1
ATOM 3126 C CA . ASP E 1 59 ? 29.322 91.506 80.550 1.00 19.15 97 ASP E CA 1
ATOM 3127 C C . ASP E 1 59 ? 28.713 90.372 81.360 1.00 23.83 97 ASP E C 1
ATOM 3128 O O . ASP E 1 59 ? 29.415 89.497 81.875 1.00 18.91 97 ASP E O 1
ATOM 3133 N N . ASP E 1 60 ? 27.383 90.415 81.483 1.00 22.79 98 ASP E N 1
ATOM 3134 C CA . ASP E 1 60 ? 26.684 89.448 82.319 1.00 23.22 98 ASP E CA 1
ATOM 3135 C C . ASP E 1 60 ? 26.842 88.030 81.775 1.00 25.15 98 ASP E C 1
ATOM 3136 O O . ASP E 1 60 ? 26.880 87.069 82.551 1.00 22.48 98 ASP E O 1
ATOM 3141 N N . GLU E 1 61 ? 26.936 87.874 80.447 1.00 22.93 99 GLU E N 1
ATOM 3142 C CA . GLU E 1 61 ? 27.110 86.536 79.879 1.00 25.04 99 GLU E CA 1
ATOM 3143 C C . GLU E 1 61 ? 28.462 85.931 80.264 1.00 23.59 99 GLU E C 1
ATOM 3144 O O . GLU E 1 61 ? 28.554 84.724 80.538 1.00 21.55 99 GLU E O 1
ATOM 3150 N N . TYR E 1 62 ? 29.524 86.743 80.319 1.00 20.35 100 TYR E N 1
ATOM 3151 C CA . TYR E 1 62 ? 30.788 86.190 80.798 1.00 18.69 100 TYR E CA 1
ATOM 3152 C C . TYR E 1 62 ? 30.699 85.807 82.266 1.00 21.19 100 TYR E C 1
ATOM 3153 O O . TYR E 1 62 ? 31.244 84.772 82.676 1.00 21.35 100 TYR E O 1
ATOM 3162 N N . LEU E 1 63 ? 30.025 86.626 83.077 1.00 18.61 101 LEU E N 1
ATOM 3163 C CA . LEU E 1 63 ? 29.909 86.295 84.497 1.00 18.97 101 LEU E CA 1
ATOM 3164 C C . LEU E 1 63 ? 29.258 84.930 84.684 1.00 19.89 101 LEU E C 1
ATOM 3165 O O . LEU E 1 63 ? 29.754 84.088 85.441 1.00 19.60 101 LEU E O 1
ATOM 3170 N N . LYS E 1 64 ? 28.164 84.682 83.963 1.00 18.87 102 LYS E N 1
ATOM 3171 C CA . LYS E 1 64 ? 27.428 83.437 84.105 1.00 25.15 102 LYS E CA 1
ATOM 3172 C C . LYS E 1 64 ? 28.214 82.242 83.569 1.00 25.12 102 LYS E C 1
ATOM 3173 O O . LYS E 1 64 ? 27.902 81.102 83.926 1.00 23.68 102 LYS E O 1
ATOM 3179 N N . SER E 1 65 ? 29.238 82.478 82.744 1.00 23.91 103 SER E N 1
ATOM 3180 C CA . SER E 1 65 ? 30.100 81.405 82.254 1.00 24.68 103 SER E CA 1
ATOM 3181 C C . SER E 1 65 ? 31.096 80.926 83.303 1.00 25.22 103 SER E C 1
ATOM 3182 O O . SER E 1 65 ? 31.755 79.899 83.090 1.00 21.30 103 SER E O 1
ATOM 3185 N N . LEU E 1 66 ? 31.217 81.658 84.471 1.00 21.55 104 LEU E N 1
ATOM 3186 C CA . LEU E 1 66 ? 32.196 81.336 85.497 1.00 22.04 104 LEU E CA 1
ATOM 3187 C C . LEU E 1 66 ? 31.564 80.500 86.602 1.00 24.92 104 LEU E C 1
ATOM 3188 O O . LEU E 1 66 ? 30.349 80.558 86.813 1.00 22.04 104 LEU E O 1
ATOM 3193 N N . PRO E 1 67 ? 32.372 79.707 87.303 1.00 22.29 105 PRO E N 1
ATOM 3194 C CA . PRO E 1 67 ? 31.849 78.937 88.439 1.00 25.15 105 PRO E CA 1
ATOM 3195 C C . PRO E 1 67 ? 31.430 79.855 89.575 1.00 23.65 105 PRO E C 1
ATOM 3196 O O . PRO E 1 67 ? 32.007 80.926 89.779 1.00 22.80 105 PRO E O 1
ATOM 3200 N N . ALA E 1 68 ? 30.430 79.411 90.335 1.00 23.04 106 ALA E N 1
ATOM 3201 C CA . ALA E 1 68 ? 30.126 80.078 91.593 1.00 26.34 106 ALA E CA 1
ATOM 3202 C C . ALA E 1 68 ? 31.353 80.044 92.500 1.00 23.19 106 ALA E C 1
ATOM 3203 O O . ALA E 1 68 ? 32.212 79.160 92.393 1.00 20.95 106 ALA E O 1
ATOM 3205 N N . GLN E 1 69 ? 31.443 81.046 93.370 1.00 20.77 107 GLN E N 1
ATOM 3206 C CA . GLN E 1 69 ? 32.537 81.275 94.312 1.00 19.70 107 GLN E CA 1
ATOM 3207 C C . GLN E 1 69 ? 33.843 81.678 93.634 1.00 19.39 107 GLN E C 1
ATOM 3208 O O . GLN E 1 69 ? 34.883 81.742 94.297 1.00 22.18 107 GLN E O 1
ATOM 3214 N N . THR E 1 70 ? 33.811 82.014 92.343 1.00 21.06 108 THR E N 1
ATOM 3215 C CA . THR E 1 70 ? 34.972 82.622 91.707 1.00 18.24 108 THR E CA 1
ATOM 3216 C C . THR E 1 70 ? 35.372 83.907 92.425 1.00 21.63 108 THR E C 1
ATOM 3217 O O . THR E 1 70 ? 34.519 84.713 92.805 1.00 20.35 108 THR E O 1
ATOM 3221 N N . LEU E 1 71 ? 36.679 84.098 92.602 1.00 21.32 109 LEU E N 1
ATOM 3222 C CA . LEU E 1 71 ? 37.217 85.304 93.229 1.00 22.35 109 LEU E CA 1
ATOM 3223 C C . LEU E 1 71 ? 37.505 86.384 92.189 1.00 22.06 109 LEU E C 1
ATOM 3224 O O . LEU E 1 71 ? 38.199 86.125 91.198 1.00 20.41 109 LEU E O 1
ATOM 3229 N N . PHE E 1 72 ? 37.005 87.598 92.441 1.00 17.88 110 PHE E N 1
ATOM 3230 C CA . PHE E 1 72 ? 37.274 88.775 91.624 1.00 20.75 110 PHE E CA 1
ATOM 3231 C C . PHE E 1 72 ? 38.058 89.814 92.417 1.00 21.78 110 PHE E C 1
ATOM 3232 O O . PHE E 1 72 ? 37.884 89.954 93.634 1.00 22.43 110 PHE E O 1
ATOM 3240 N N . ILE E 1 73 ? 38.933 90.533 91.708 1.00 18.91 111 ILE E N 1
ATOM 3241 C CA . ILE E 1 73 ? 39.512 91.789 92.187 1.00 19.75 111 ILE E CA 1
ATOM 3242 C C . ILE E 1 73 ? 38.660 92.932 91.657 1.00 27.16 111 ILE E C 1
ATOM 3243 O O . ILE E 1 73 ? 38.401 93.016 90.447 1.00 23.84 111 ILE E O 1
ATOM 3248 N N . VAL E 1 74 ? 38.221 93.816 92.547 1.00 18.64 112 VAL E N 1
ATOM 3249 C CA . VAL E 1 74 ? 37.523 95.030 92.133 1.00 18.54 112 VAL E CA 1
ATOM 3250 C C . VAL E 1 74 ? 38.552 96.150 92.006 1.00 25.26 112 VAL E C 1
ATOM 3251 O O . VAL E 1 74 ? 39.409 96.322 92.886 1.00 27.21 112 VAL E O 1
ATOM 3255 N N . SER E 1 75 ? 38.515 96.877 90.891 1.00 21.32 113 SER E N 1
ATOM 3256 C CA . SER E 1 75 ? 39.399 98.028 90.714 1.00 21.71 113 SER E CA 1
ATOM 3257 C C . SER E 1 75 ? 38.684 99.041 89.824 1.00 24.18 113 SER E C 1
ATOM 3258 O O . SER E 1 75 ? 37.499 98.888 89.513 1.00 26.38 113 SER E O 1
ATOM 3261 N N . GLY E 1 76 ? 39.402 100.097 89.417 1.00 23.31 114 GLY E N 1
ATOM 3262 C CA . GLY E 1 76 ? 38.839 101.046 88.485 1.00 28.06 114 GLY E CA 1
ATOM 3263 C C . GLY E 1 76 ? 38.830 100.507 87.063 1.00 25.25 114 GLY E C 1
ATOM 3264 O O . GLY E 1 76 ? 39.203 99.358 86.791 1.00 25.95 114 GLY E O 1
ATOM 3265 N N . PRO E 1 77 ? 38.386 101.347 86.126 1.00 28.23 115 PRO E N 1
ATOM 3266 C CA . PRO E 1 77 ? 38.458 100.973 84.707 1.00 29.81 115 PRO E CA 1
ATOM 3267 C C . PRO E 1 77 ? 39.901 100.893 84.228 1.00 25.20 115 PRO E C 1
ATOM 3268 O O . PRO E 1 77 ? 40.800 101.541 84.777 1.00 26.22 115 PRO E O 1
ATOM 3272 N N . ASP E 1 78 ? 40.107 100.092 83.176 1.00 25.04 116 ASP E N 1
ATOM 3273 C CA . ASP E 1 78 ? 41.411 99.938 82.524 1.00 30.49 116 ASP E CA 1
ATOM 3274 C C . ASP E 1 78 ? 42.513 99.590 83.527 1.00 30.01 116 ASP E C 1
ATOM 3275 O O . ASP E 1 78 ? 43.618 100.145 83.491 1.00 27.01 116 ASP E O 1
ATOM 3280 N N . ALA E 1 79 ? 42.208 98.660 84.434 1.00 23.39 117 ALA E N 1
ATOM 3281 C CA . ALA E 1 79 ? 43.137 98.261 85.480 1.00 27.92 117 ALA E CA 1
ATOM 3282 C C . ALA E 1 79 ? 43.844 96.971 85.095 1.00 22.58 117 ALA E C 1
ATOM 3283 O O . ALA E 1 79 ? 43.223 96.043 84.575 1.00 28.95 117 ALA E O 1
ATOM 3285 N N . VAL E 1 80 ? 45.148 96.930 85.339 1.00 19.67 118 VAL E N 1
ATOM 3286 C CA . VAL E 1 80 ? 45.923 95.693 85.311 1.00 21.09 118 VAL E CA 1
ATOM 3287 C C . VAL E 1 80 ?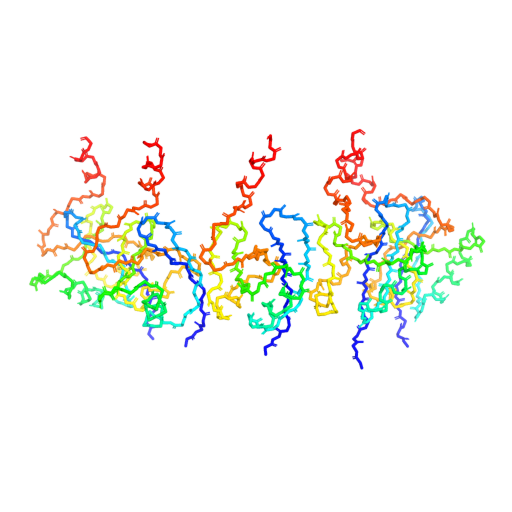 46.087 95.268 86.766 1.00 24.46 118 VAL E C 1
ATOM 3288 O O . VAL E 1 80 ? 46.884 95.858 87.499 1.00 23.56 118 VAL E O 1
ATOM 3292 N N . ILE E 1 81 ? 45.335 94.250 87.199 1.00 22.58 119 ILE E N 1
ATOM 3293 C CA . ILE E 1 81 ? 45.383 93.855 88.607 1.00 22.95 119 ILE E CA 1
ATOM 3294 C C . ILE E 1 81 ? 46.537 92.889 88.856 1.00 25.21 119 ILE E C 1
ATOM 3295 O O . ILE E 1 81 ? 47.116 92.328 87.915 1.00 24.03 119 ILE E O 1
ATOM 3300 N N . THR E 1 82 ? 46.891 92.703 90.128 1.00 20.62 120 THR E N 1
ATOM 3301 C CA . THR E 1 82 ? 47.880 91.700 90.510 1.00 28.03 120 THR E CA 1
ATOM 3302 C C . THR E 1 82 ? 47.178 90.352 90.660 1.00 26.18 120 THR E C 1
ATOM 3303 O O . THR E 1 82 ? 46.277 90.212 91.493 1.00 25.84 120 THR E O 1
ATOM 3307 N N . THR E 1 83 ? 47.559 89.375 89.834 1.00 27.13 121 THR E N 1
ATOM 3308 C CA . THR E 1 83 ? 46.935 88.058 89.897 1.00 25.92 121 THR E CA 1
ATOM 3309 C C . THR E 1 83 ? 47.291 87.354 91.208 1.00 28.91 121 THR E C 1
ATOM 3310 O O . THR E 1 83 ? 48.249 87.719 91.900 1.00 27.34 121 THR E O 1
ATOM 3314 N N . ASP E 1 84 ? 46.500 86.328 91.542 1.00 32.67 122 ASP E N 1
ATOM 3315 C CA . ASP E 1 84 ? 46.743 85.545 92.754 1.00 31.85 122 ASP E CA 1
ATOM 3316 C C . ASP E 1 84 ? 48.162 84.994 92.778 1.00 36.14 122 ASP E C 1
ATOM 3317 O O . ASP E 1 84 ? 48.859 85.065 93.796 1.00 39.60 122 ASP E O 1
ATOM 3322 N N . ALA E 1 85 ? 48.596 84.421 91.652 1.00 33.40 123 ALA E N 1
ATOM 3323 C CA . ALA E 1 85 ? 49.930 83.831 91.572 1.00 38.16 123 ALA E CA 1
ATOM 3324 C C . ALA E 1 85 ? 51.004 84.851 91.923 1.00 36.54 123 ALA E C 1
ATOM 3325 O O . ALA E 1 85 ? 51.912 84.574 92.718 1.00 42.32 123 ALA E O 1
ATOM 3327 N N . ASP E 1 86 ? 50.909 86.045 91.339 1.00 35.70 124 ASP E N 1
ATOM 3328 C CA . ASP E 1 86 ? 51.897 87.083 91.612 1.00 41.28 124 ASP E CA 1
ATOM 3329 C C . ASP E 1 86 ? 51.725 87.671 93.004 1.00 44.42 124 ASP E C 1
ATOM 3330 O O . ASP E 1 86 ? 52.718 88.032 93.647 1.00 49.93 124 ASP E O 1
ATOM 3335 N N . PHE E 1 87 ? 50.485 87.773 93.490 1.00 38.62 125 PHE E N 1
ATOM 3336 C CA . PHE E 1 87 ? 50.276 88.274 94.844 1.00 38.07 125 PHE E CA 1
ATOM 3337 C C . PHE E 1 87 ? 50.858 87.315 95.882 1.00 46.67 125 PHE E C 1
ATOM 3338 O O . PHE E 1 87 ? 51.533 87.745 96.827 1.00 46.40 125 PHE E O 1
ATOM 3346 N N . GLU E 1 88 ? 50.609 86.007 95.722 1.00 53.18 126 GLU E N 1
ATOM 3347 C CA . GLU E 1 88 ? 51.197 85.029 96.638 1.00 64.21 126 GLU E CA 1
ATOM 3348 C C . GLU E 1 88 ? 52.714 85.032 96.540 1.00 69.74 126 GLU E C 1
ATOM 3349 O O . GLU E 1 88 ? 53.411 84.957 97.559 1.00 76.53 126 GLU E O 1
ATOM 3355 N N . PHE E 1 89 ? 53.240 85.099 95.314 1.00 67.21 127 PHE E N 1
ATOM 3356 C CA . PHE E 1 89 ? 54.685 85.157 95.118 1.00 73.29 127 PHE E CA 1
ATOM 3357 C C . PHE E 1 89 ? 55.287 86.374 95.816 1.00 75.74 127 PHE E C 1
ATOM 3358 O O . PHE E 1 89 ? 56.318 86.263 96.491 1.00 79.29 127 PHE E O 1
ATOM 3366 N N . GLU E 1 90 ? 54.648 87.542 95.680 1.00 73.69 128 GLU E N 1
ATOM 3367 C CA . GLU E 1 90 ? 55.268 88.798 96.091 1.00 75.52 128 GLU E CA 1
ATOM 3368 C C . GLU E 1 90 ? 55.498 88.898 97.593 1.00 86.71 128 GLU E C 1
ATOM 3369 O O . GLU E 1 90 ? 56.271 89.759 98.025 1.00 89.34 128 GLU E O 1
ATOM 3375 N N . LYS E 1 91 ? 54.867 88.042 98.397 1.00 88.53 129 LYS E N 1
ATOM 3376 C CA . LYS E 1 91 ? 55.148 88.040 99.828 1.00 97.10 129 LYS E CA 1
ATOM 3377 C C . LYS E 1 91 ? 56.229 87.034 100.216 1.00 103.68 129 LYS E C 1
ATOM 3378 O O . LYS E 1 91 ? 56.904 87.226 101.235 1.00 107.56 129 LYS E O 1
ATOM 3384 N N . MET E 1 92 ? 56.421 85.981 99.424 1.00 106.79 130 MET E N 1
ATOM 3385 C CA . MET E 1 92 ? 57.483 85.010 99.674 1.00 113.42 130 MET E CA 1
ATOM 3386 C C . MET E 1 92 ? 58.853 85.569 99.290 1.00 105.37 130 MET E C 1
ATOM 3387 O O . MET E 1 92 ? 58.953 86.591 98.610 1.00 97.77 130 MET E O 1
#

Solvent-accessible surface area: 21832 Å² total; per-residue (Å²): 98,100,116,55,27,1,99,1,3,29,56,140,57,89,94,150,70,70,15,28,0,42,28,23,145,60,0,40,61,86,0,106,90,98,11,114,49,167,101,12,51,1,10,9,2,58,33,9,10,21,6,27,27,46,59,0,0,68,41,11,92,52,93,24,62,0,0,3,23,14,73,106,28,139,19,41,9,56,54,58,84,108,106,135,168,134,45,99,84,57,0,1,30,0,0,28,44,113,27,85,73,73,18,0,1,0,0,41,28,20,146,56,0,36,58,57,0,96,90,69,9,114,57,183,87,17,45,0,4,8,0,72,39,12,9,22,5,25,26,41,60,0,0,72,39,9,94,49,54,25,44,0,0,2,23,20,62,120,26,144,13,30,26,61,72,74,33,75,127,94,120,137,144,92,101,78,54,0,1,30,0,0,15,33,107,28,89,80,77,22,0,1,0,0,41,28,17,148,61,0,46,60,50,0,103,89,69,9,106,45,154,114,13,55,2,6,10,1,74,40,11,12,17,5,28,26,42,61,0,0,76,41,10,95,53,52,24,50,0,0,3,23,16,72,107,28,141,22,24,25,54,75,73,44,101,146,119,135,172,97,102,73,54,0,1,35,0,0,27,43,123,24,88,81,68,20,0,1,0,0,43,16,17,118,63,0,44,62,52,0,92,86,72,13,112,62,160,89,12,52,2,5,7,0,69,36,11,13,15,6,27,25,36,58,0,0,69,43,12,95,49,55,25,46,0,0,6,28,19,65,103,28,140,17,28,28,54,73,81,26,100,136,80,124,140,159,135,49,93,84,52,0,0,38,0,0,18,43,111,26,87,81,72,11,0,1,0,1,42,24,15,123,59,0,40,57,50,0,96,82,64,10,112,53,178,102,4,36,1,4,12,0,76,74,19,134,67,5,83,63,35,127,88,0,68,79,19,94,50,55,24,43,0,0,4,26,18,81,146,26,151,12,34,27,46,73,76,54,84,154,124,149,196

B-factor: mean 37.41, std 18.68, range [16.4, 169.6]